Protein 6B1P (pdb70)

CATH classification: 3.40.50.620 (+2 more: 3.90.800.10, 1.10.1160.10)

B-factor: mean 63.2, std 22.13, range [24.68, 167.47]

Solvent-accessible surface area: 21689 Å² total; per-residue (Å²): 134,113,16,7,0,20,9,8,25,41,93,46,49,52,4,54,2,24,22,0,7,28,0,1,0,2,10,0,19,0,30,21,60,142,10,87,0,30,0,8,11,17,18,53,80,84,43,88,82,25,100,63,16,8,86,28,8,46,101,1,2,79,46,10,44,9,93,70,43,64,76,27,42,76,19,55,87,44,112,102,57,2,106,113,51,12,75,92,0,21,102,77,124,76,4,75,119,15,97,103,59,144,117,94,45,98,67,63,74,92,124,175,84,101,76,61,127,28,27,9,29,0,118,6,69,135,128,92,100,7,37,20,100,4,39,25,106,26,113,27,140,34,48,2,88,76,31,103,31,26,43,0,1,107,57,107,38,32,8,23,64,14,0,5,5,0,0,6,2,32,75,33,39,11,47,9,0,2,20,7,46,93,68,40,82,32,0,10,51,4,1,9,0,1,108,16,5,136,42,188,68,11,87,3,23,0,0,11,75,5,40,16,95,131,39,117,73,36,53,151,213,68,56,10,12,32,0,48,59,1,57,52,70,0,14,9,76,82,0,1,14,2,6,1,0,64,9,6,0,35,117,74,138,81,72,44,6,51,84,76,74,3,65,85,29,10,68,9,81,59,12,56,78,75,78,29,64,10,41,93,77,43,0,27,143,9,0,29,71,30,1,48,75,55,65,56,75,37,0,76,127,60,2,64,106,35,18,182,17,133,58,100,65,66,87,75,22,48,26,11,17,98,42,15,52,158,61,2,75,16,10,103,56,0,0,103,55,0,20,94,5,46,82,51,33,112,78,53,74,113,85,21,81,83,82,43,91,70,79,122,14,54,79,18,1,103,58,17,33,72,56,23,80,100,58,76,88,121,102,77,53,87,38,151,96,105,74,72,69,46,66,7,74,88,10,3,43,5,0,0,19,8,50,50,79,44,15,30,16,62,72,0,23,55,12,10,40,79,88,60,5,56,50,6,9,59,96,16,52,122

Secondary structure (DSSP, 8-state):
---EEEE-PPS-SS-BHHHHHHHHHHHHHHHHTT-EEEEEE--SS--HHHHHHHHHHHHHHHHHT---SS--EESGGGHHHHHHHHHHHHHTTSEEEE---HHHHHHHHT----SPPPEEEE---SS-EEEEEETTTEEEEEEGGGS---EEE-TTS-B-HHHHHHHHHHHTT--EEEEEGGGGTHHHHHHHHHHHTT----EEEEEPPPB-TTSPBP-TTTS--BHHHHHHHT--HHHHHHHHHTSSB-SSS-----HHHHHHH--GGGB-SS--B--HHHHHHHHHHHHHTS-SHHHHHHSTTT-SS-----S---HHHHHHHTT-SSHHHHHHHHHHHHSPPSS--HHHHTTS-HHHHHHHHHHHHHHHHH----------SS--HHHHHHHHHHHHT-SSS-S-HHHHHHHS-HHHHHHHHHHHH-

Radius of gyration: 30.95 Å; Cα contacts (8 Å, |Δi|>4): 606; chains: 1; bounding box: 95×47×71 Å

Nearest PDB structures (foldseek):
  6b1p-assembly1_A  TM=1.002E+00  e=1.322E-83  Helicobacter pylori G27
  8i9i-assembly1_A  TM=8.816E-01  e=2.829E-42  Escherichia coli
  8i9i-assembly1_B  TM=8.712E-01  e=4.927E-42  Escherichia coli
  7k86-assembly2_B  TM=8.421E-01  e=6.151E-42  Stenotrophomonas maltophilia K279a
  5h4v-assembly6_F  TM=8.557E-01  e=1.718E-40  Xanthomonas oryzae pv. oryzae KACC 10331

Foldseek 3Di:
DAAEFEQEDDDDQAQFLQSVLQLLLRLLVRLLVVYFYAYEYEDLDPDPSSVNSVVRHVVLCVQLPRDGPDDYHYNVVCQVVLLVVLVVCVVVVQKDWDQDDPVVVVVVLVVVDPDGQTFIWGDQDAPDKDWAQALAPGIDIDGSNVPDGDTQADSVGRGDPLSSVLSVCQVSVHAEHEEEPVCVVSLSVSVRVCVSSVGDDHHYHYAYAEAEPVRHGDDCVVPDTHSVVVLVVFFHSQLSNLQSNVFQADFDPDRHDDPVRSSNGPDSSRRHNDGYYDDPVSSLVSRLVVQLPDDDVVLLVSLVVQAPDHDPDDPLLVLLCVQQSNVDRGSNSSRVLVCLQAPADPDADCVVVVVADLVPQLVVLVVLLVVCLVDAPADHDDDDPPDDPCNHQQVLCCLRRRDGDGDDPRSSCNNDHNVVSSVSSVVSND

Structure (mmCIF, N/CA/C/O backbone):
data_6B1P
#
_entry.id   6B1P
#
_cell.length_a   203.050
_cell.length_b   44.600
_cell.length_c   54.120
_cell.angle_alpha   90.000
_cell.angle_beta   90.000
_cell.angle_gamma   90.000
#
_symmetry.space_group_name_H-M   'P 21 21 21'
#
loop_
_entity.id
_entity.type
_entity.pdbx_description
1 polymer 'Glutamate--tRNA ligase 1'
2 non-polymer 1,2-ETHANEDIOL
3 water water
#
loop_
_atom_site.group_PDB
_atom_site.id
_atom_site.type_symbol
_atom_site.label_atom_id
_atom_site.label_alt_id
_atom_site.label_comp_id
_atom_site.label_asym_id
_atom_site.label_entity_id
_atom_site.label_seq_id
_atom_site.pdbx_PDB_ins_code
_atom_site.Cartn_x
_atom_site.Cartn_y
_atom_site.Cartn_z
_atom_site.occupancy
_atom_site.B_iso_or_equiv
_atom_site.auth_seq_id
_atom_site.auth_comp_id
_atom_site.auth_asym_id
_atom_site.auth_atom_id
_atom_site.pdbx_PDB_model_num
ATOM 1 N N . SER A 1 10 ? 72.479 28.282 11.544 1.00 95.63 2 SER A N 1
ATOM 2 C CA . SER A 1 10 ? 71.205 28.919 11.860 1.00 93.00 2 SER A CA 1
ATOM 3 C C . SER A 1 10 ? 71.398 30.114 12.792 1.00 88.72 2 SER A C 1
ATOM 4 O O . SER A 1 10 ? 72.122 30.027 13.784 1.00 89.45 2 SER A O 1
ATOM 7 N N . LEU A 1 11 ? 70.745 31.228 12.468 1.00 84.96 3 LEU A N 1
ATOM 8 C CA . LEU A 1 11 ? 70.874 32.444 13.259 1.00 79.66 3 LEU A CA 1
ATOM 9 C C . LEU A 1 11 ? 69.989 32.369 14.498 1.00 75.01 3 LEU A C 1
ATOM 10 O O . LEU A 1 11 ? 68.793 32.076 14.403 1.00 77.88 3 LEU A O 1
ATOM 15 N N . ILE A 1 12 ? 70.581 32.647 15.656 1.00 67.52 4 ILE A N 1
ATOM 16 C CA . ILE A 1 12 ? 69.904 32.570 16.945 1.00 59.77 4 ILE A CA 1
ATOM 17 C C . ILE A 1 12 ? 69.996 33.938 17.605 1.00 55.55 4 ILE A C 1
ATOM 18 O O . ILE A 1 12 ? 71.097 34.474 17.782 1.00 54.18 4 ILE A O 1
ATOM 23 N N . VAL A 1 13 ? 68.848 34.503 17.969 1.00 53.85 5 VAL A N 1
ATOM 24 C CA . VAL A 1 13 ? 68.779 35.807 18.624 1.00 49.94 5 VAL A CA 1
ATOM 25 C C . VAL A 1 13 ? 68.056 35.623 19.950 1.00 53.27 5 VAL A C 1
ATOM 26 O O . VAL A 1 13 ? 66.832 35.430 19.980 1.00 56.39 5 VAL A O 1
ATOM 30 N N . THR A 1 14 ? 68.808 35.687 21.042 1.00 49.48 6 THR A N 1
ATOM 31 C CA . THR A 1 14 ? 68.282 35.556 22.389 1.00 45.01 6 THR A CA 1
ATOM 32 C C . THR A 1 14 ? 68.531 36.844 23.160 1.00 47.91 6 THR A C 1
ATOM 33 O O . THR A 1 14 ? 69.277 37.726 22.724 1.00 54.89 6 THR A O 1
ATOM 37 N N . ARG A 1 15 ? 67.899 36.942 24.327 1.00 41.18 7 ARG A N 1
ATOM 38 C CA . ARG A 1 15 ? 68.013 38.131 25.154 1.00 41.85 7 ARG A CA 1
ATOM 39 C C . ARG A 1 15 ? 67.978 37.723 26.617 1.00 41.69 7 ARG A C 1
ATOM 40 O O . ARG A 1 15 ? 67.789 36.552 26.955 1.00 43.43 7 ARG A O 1
ATOM 48 N N . PHE A 1 16 ? 68.161 38.713 27.488 1.00 44.26 8 PHE A N 1
ATOM 49 C CA . PHE A 1 16 ? 67.892 38.563 28.916 1.00 44.61 8 PHE A CA 1
ATOM 50 C C . PHE A 1 16 ? 67.088 39.789 29.334 1.00 46.48 8 PHE A C 1
ATOM 51 O O . PHE A 1 16 ? 67.643 40.882 29.484 1.00 52.73 8 PHE A O 1
ATOM 59 N N . ALA A 1 17 ? 65.776 39.610 29.490 1.00 47.37 9 ALA A N 1
ATOM 60 C CA . ALA A 1 17 ? 64.886 40.695 29.883 1.00 50.62 9 ALA A CA 1
ATOM 61 C C . ALA A 1 17 ? 64.195 40.342 31.195 1.00 53.18 9 ALA A C 1
ATOM 62 O O . ALA A 1 17 ? 63.043 39.889 31.194 1.00 53.48 9 ALA A O 1
ATOM 64 N N . PRO A 1 18 ? 64.854 40.543 32.331 1.00 54.72 10 PRO A N 1
ATOM 65 C CA . PRO A 1 18 ? 64.281 40.102 33.604 1.00 50.18 10 PRO A CA 1
ATOM 66 C C . PRO A 1 18 ? 63.143 40.995 34.067 1.00 53.74 10 PRO A C 1
ATOM 67 O O . PRO A 1 18 ? 63.069 42.185 33.746 1.00 51.74 10 PRO A O 1
ATOM 71 N N . SER A 1 19 ? 62.251 40.390 34.847 1.00 60.54 11 SER A N 1
ATOM 72 C CA . SER A 1 19 ? 61.209 41.135 35.520 1.00 61.80 11 SER A CA 1
ATOM 73 C C . SER A 1 19 ? 61.838 42.089 36.533 1.00 56.75 11 SER A C 1
ATOM 74 O O . SER A 1 19 ? 62.995 41.913 36.926 1.00 55.25 11 SER A O 1
ATOM 77 N N . PRO A 1 20 ? 61.103 43.125 36.950 1.00 49.75 12 PRO A N 1
ATOM 78 C CA . PRO A 1 20 ? 61.659 44.082 37.916 1.00 49.03 12 PRO A CA 1
ATOM 79 C C . PRO A 1 20 ? 62.204 43.412 39.167 1.00 49.72 12 PRO A C 1
ATOM 80 O O . PRO A 1 20 ? 61.486 42.698 39.873 1.00 56.87 12 PRO A O 1
ATOM 84 N N . THR A 1 21 ? 63.491 43.615 39.421 1.00 41.61 13 THR A N 1
ATOM 85 C CA . THR A 1 21 ? 64.147 43.144 40.627 1.00 41.40 13 THR A CA 1
ATOM 86 C C . THR A 1 21 ? 65.065 44.244 41.134 1.00 44.16 13 THR A C 1
ATOM 87 O O . THR A 1 21 ? 65.363 45.209 40.428 1.00 39.16 13 THR A O 1
ATOM 91 N N . GLY A 1 22 ? 65.501 44.098 42.387 1.00 48.01 14 GLY A N 1
ATOM 92 C CA . GLY A 1 22 ? 66.437 45.050 42.956 1.00 47.59 14 GLY A CA 1
ATOM 93 C C . GLY A 1 22 ? 67.887 44.749 42.654 1.00 48.88 14 GLY A C 1
ATOM 94 O O . GLY A 1 22 ? 68.740 45.625 42.827 1.00 53.44 14 GLY A O 1
ATOM 95 N N . TYR A 1 23 ? 68.184 43.532 42.205 1.00 46.59 15 TYR A N 1
ATOM 96 C CA . TYR A 1 23 ? 69.546 43.123 41.886 1.00 44.22 15 TYR A CA 1
ATOM 97 C C . TYR A 1 23 ? 69.472 41.922 40.954 1.00 47.43 15 TYR A C 1
ATOM 98 O O . TYR A 1 23 ? 68.389 41.503 40.530 1.00 49.12 15 TYR A O 1
ATOM 107 N N . LEU A 1 24 ? 70.638 41.364 40.638 1.00 44.43 16 LEU A N 1
ATOM 108 C CA . LEU A 1 24 ? 70.725 40.186 39.784 1.00 37.99 16 LEU A CA 1
ATOM 109 C C . LEU A 1 24 ? 70.692 38.938 40.658 1.00 37.90 16 LEU A C 1
ATOM 110 O O . LEU A 1 24 ? 71.628 38.682 41.422 1.00 42.23 16 LEU A O 1
ATOM 115 N N . HIS A 1 25 ? 69.616 38.165 40.544 1.00 33.50 17 HIS A N 1
ATOM 116 C CA . HIS A 1 25 ? 69.496 36.910 41.271 1.00 34.94 17 HIS A CA 1
ATOM 117 C C . HIS A 1 25 ? 70.292 35.816 40.574 1.00 36.67 17 HIS A C 1
ATOM 118 O O . HIS A 1 25 ? 70.449 35.824 39.349 1.00 37.90 17 HIS A O 1
ATOM 125 N N . ILE A 1 26 ? 70.780 34.855 41.363 1.00 36.85 18 ILE A N 1
ATOM 126 C CA . ILE A 1 26 ? 71.505 33.743 40.761 1.00 37.75 18 ILE A CA 1
ATOM 127 C C . ILE A 1 26 ? 70.611 32.992 39.788 1.00 34.01 18 ILE A C 1
ATOM 128 O O . ILE A 1 26 ? 71.056 32.605 38.703 1.00 37.80 18 ILE A O 1
ATOM 133 N N . GLY A 1 27 ? 69.338 32.801 40.137 1.00 33.36 19 GLY A N 1
ATOM 134 C CA . GLY A 1 27 ? 68.416 32.165 39.209 1.00 32.67 19 GLY A CA 1
ATOM 135 C C . GLY A 1 27 ? 68.315 32.902 37.888 1.00 33.97 19 GLY A C 1
ATOM 136 O O . GLY A 1 27 ? 68.292 32.283 36.823 1.00 44.85 19 GLY A O 1
ATOM 137 N N . GLY A 1 28 ? 68.277 34.234 37.937 1.00 32.27 20 GLY A N 1
ATOM 138 C CA . GLY A 1 28 ? 68.290 35.009 36.708 1.00 29.00 20 GLY A CA 1
ATOM 139 C C . GLY A 1 28 ? 69.626 34.974 35.998 1.00 32.53 20 GLY A C 1
ATOM 140 O O . GLY A 1 28 ? 69.680 35.034 34.765 1.00 37.00 20 GLY A O 1
ATOM 141 N N . LEU A 1 29 ? 70.719 34.875 36.755 1.00 30.89 21 LEU A N 1
ATOM 142 C CA . LEU A 1 29 ? 72.019 34.680 36.125 1.00 29.03 21 LEU A CA 1
ATOM 143 C C . LEU A 1 29 ? 72.068 33.356 35.375 1.00 32.22 21 LEU A C 1
ATOM 144 O O . LEU A 1 29 ? 72.593 33.293 34.258 1.00 37.42 21 LEU A O 1
ATOM 149 N N . ARG A 1 30 ? 71.513 32.291 35.962 1.00 30.14 22 ARG A N 1
ATOM 150 C CA . ARG A 1 30 ? 71.487 31.012 35.259 1.00 34.03 22 ARG A CA 1
ATOM 151 C C . ARG A 1 30 ? 70.722 31.128 33.949 1.00 36.98 22 ARG A C 1
ATOM 152 O O . ARG A 1 30 ? 71.183 30.654 32.907 1.00 38.90 22 ARG A O 1
ATOM 160 N N . THR A 1 31 ? 69.554 31.768 33.979 1.00 43.86 23 THR A N 1
ATOM 161 C CA . THR A 1 31 ? 68.775 31.936 32.757 1.00 43.01 23 THR A CA 1
ATOM 162 C C . THR A 1 31 ? 69.534 32.771 31.733 1.00 37.80 23 THR A C 1
ATOM 163 O O . THR A 1 31 ? 69.530 32.455 30.538 1.00 38.99 23 THR A O 1
ATOM 167 N N . ALA A 1 32 ? 70.207 33.831 32.184 1.00 37.69 24 ALA A N 1
ATOM 168 C CA . ALA A 1 32 ? 71.007 34.643 31.272 1.00 35.75 24 ALA A CA 1
ATOM 169 C C . ALA A 1 32 ? 72.161 33.849 30.671 1.00 38.40 24 ALA A C 1
ATOM 170 O O . ALA A 1 32 ? 72.533 34.088 29.519 1.00 42.40 24 ALA A O 1
ATOM 172 N N . ILE A 1 33 ? 72.737 32.907 31.425 1.00 38.85 25 ILE A N 1
ATOM 173 C CA . ILE A 1 33 ? 73.807 32.069 30.887 1.00 41.79 25 ILE A CA 1
ATOM 174 C C . ILE A 1 33 ? 73.278 31.173 29.780 1.00 44.95 25 ILE A C 1
ATOM 175 O O . ILE A 1 33 ? 73.884 31.061 28.706 1.00 50.42 25 ILE A O 1
ATOM 180 N N . PHE A 1 34 ? 72.160 30.492 30.038 1.00 43.17 26 PHE A N 1
ATOM 181 C CA . PHE A 1 34 ? 71.566 29.640 29.016 1.00 42.34 26 PHE A CA 1
ATOM 182 C C . PHE A 1 34 ? 71.306 30.430 27.741 1.00 39.30 26 PHE A C 1
ATOM 183 O O . PHE A 1 34 ? 71.782 30.060 26.662 1.00 38.91 26 PHE A O 1
ATOM 191 N N . ASN A 1 35 ? 70.598 31.556 27.861 1.00 31.46 27 ASN A N 1
ATOM 192 C CA . ASN A 1 35 ? 70.342 32.389 26.696 1.00 32.14 27 ASN A CA 1
ATOM 193 C C . ASN A 1 35 ? 71.637 32.888 26.062 1.00 36.00 27 ASN A C 1
ATOM 194 O O . ASN A 1 35 ? 71.759 32.892 24.830 1.00 41.38 27 ASN A O 1
ATOM 199 N N . TYR A 1 36 ? 72.622 33.273 26.879 1.00 35.85 28 TYR A N 1
ATOM 200 C CA . TYR A 1 36 ? 73.924 33.667 26.345 1.00 39.89 28 TYR A CA 1
ATOM 201 C C . TYR A 1 36 ? 74.571 32.522 25.570 1.00 40.50 28 TYR A C 1
ATOM 202 O O . TYR A 1 36 ? 74.946 32.689 24.404 1.00 43.10 28 TYR A O 1
ATOM 211 N N . LEU A 1 37 ? 74.667 31.335 26.185 1.00 42.76 29 LEU A N 1
ATOM 212 C CA . LEU A 1 37 ? 75.387 30.229 25.552 1.00 47.86 29 LEU A CA 1
ATOM 213 C C . LEU A 1 37 ? 74.722 29.789 24.252 1.00 51.25 29 LEU A C 1
ATOM 214 O O . LEU A 1 37 ? 75.412 29.404 23.300 1.00 56.23 29 LEU A O 1
ATOM 219 N N . PHE A 1 38 ? 73.389 29.835 24.189 1.00 48.53 30 PHE A N 1
ATOM 220 C CA . PHE A 1 38 ? 72.703 29.457 22.9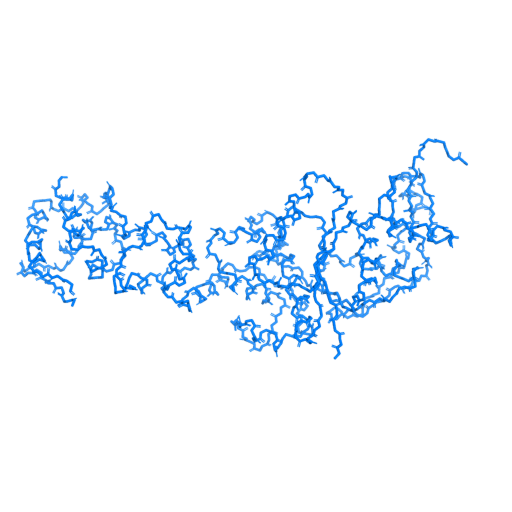56 1.00 51.93 30 PHE A CA 1
ATOM 221 C C . PHE A 1 38 ? 73.103 30.375 21.808 1.00 44.70 30 PHE A C 1
ATOM 222 O O . PHE A 1 38 ? 73.404 29.905 20.704 1.00 48.12 30 PHE A O 1
ATOM 230 N N . ALA A 1 39 ? 73.134 31.687 22.056 1.00 42.93 31 ALA A N 1
ATOM 231 C CA . ALA A 1 39 ? 73.536 32.624 21.011 1.00 50.57 31 ALA A CA 1
ATOM 232 C C . ALA A 1 39 ? 75.004 32.451 20.644 1.00 53.13 31 ALA A C 1
ATOM 233 O O . ALA A 1 39 ? 75.350 32.392 19.459 1.00 56.62 31 ALA A O 1
ATOM 235 N N . ARG A 1 40 ? 75.882 32.358 21.644 1.00 50.14 32 ARG A N 1
ATOM 236 C CA . ARG A 1 40 ? 77.307 32.297 21.352 1.00 55.72 32 ARG A CA 1
ATOM 237 C C . ARG A 1 40 ? 77.708 30.969 20.717 1.00 59.89 32 ARG A C 1
ATOM 238 O O . ARG A 1 40 ? 78.609 30.943 19.870 1.00 63.51 32 ARG A O 1
ATOM 246 N N . ALA A 1 41 ? 77.055 29.863 21.093 1.00 59.02 33 ALA A N 1
ATOM 247 C CA . ALA A 1 41 ? 77.437 28.570 20.527 1.00 64.58 33 ALA A CA 1
ATOM 248 C C . ALA A 1 41 ? 77.165 28.508 19.031 1.00 71.42 33 ALA A C 1
ATOM 249 O O . ALA A 1 41 ? 77.914 27.860 18.289 1.00 81.78 33 ALA A O 1
ATOM 251 N N . ASN A 1 42 ? 76.107 29.176 18.572 1.00 70.35 34 ASN A N 1
ATOM 252 C CA . ASN A 1 42 ? 75.746 29.240 17.165 1.00 70.10 34 ASN A CA 1
ATOM 253 C C . ASN A 1 42 ? 76.070 30.592 16.544 1.00 71.32 34 ASN A C 1
ATOM 254 O O . ASN A 1 42 ? 75.496 30.944 15.508 1.00 74.43 34 ASN A O 1
ATOM 259 N N . GLN A 1 43 ? 76.966 31.358 17.168 1.00 70.71 35 GLN A N 1
ATOM 260 C CA . GLN A 1 43 ? 77.463 32.613 16.607 1.00 71.52 35 GLN A CA 1
ATOM 261 C C . GLN A 1 43 ? 76.326 33.598 16.350 1.00 63.70 35 GLN A C 1
ATOM 262 O O . GLN A 1 43 ? 76.294 34.287 15.329 1.00 64.16 35 GLN A O 1
ATOM 268 N N . GLY A 1 44 ? 75.387 33.667 17.281 1.00 61.18 36 GLY A N 1
ATOM 269 C CA . GLY A 1 44 ? 74.232 34.534 17.179 1.00 60.54 36 GLY A CA 1
ATOM 270 C C . GLY A 1 44 ? 74.423 35.846 17.909 1.00 61.34 36 GLY A C 1
ATOM 271 O O . GLY A 1 44 ? 75.545 36.338 18.074 1.00 63.99 36 GLY A O 1
ATOM 272 N N . LYS A 1 45 ? 73.314 36.419 18.362 1.00 60.01 37 LYS A N 1
ATOM 273 C CA . LYS A 1 45 ? 73.336 37.689 19.069 1.00 57.91 37 LYS A CA 1
ATOM 274 C C . LYS A 1 45 ? 72.624 37.548 20.404 1.00 54.53 37 LYS A C 1
ATOM 275 O O . LYS A 1 45 ? 71.631 36.825 20.516 1.00 54.20 37 LYS A O 1
ATOM 281 N N . PHE A 1 46 ? 73.149 38.230 21.419 1.00 51.98 38 PHE A N 1
ATOM 282 C CA . PHE A 1 46 ? 72.608 38.179 22.769 1.00 46.88 38 PHE A CA 1
ATOM 283 C C . PHE A 1 46 ? 72.458 39.598 23.291 1.00 48.91 38 PHE A C 1
ATOM 284 O O . PHE A 1 46 ? 73.422 40.373 23.281 1.00 52.09 38 PHE A O 1
ATOM 292 N N . PHE A 1 47 ? 71.257 39.935 23.745 1.00 42.92 39 PHE A N 1
ATOM 293 C CA . PHE A 1 47 ? 70.967 41.281 24.205 1.00 42.80 39 PHE A CA 1
ATOM 294 C C . PHE A 1 47 ? 70.633 41.283 25.691 1.00 38.39 39 PHE A C 1
ATOM 295 O O . PHE A 1 47 ? 70.361 40.244 26.298 1.00 38.87 39 PHE A O 1
ATOM 303 N N . LEU A 1 48 ? 70.686 42.476 26.273 1.00 34.62 40 LEU A N 1
ATOM 304 C CA . LEU A 1 48 ? 70.282 42.709 27.652 1.00 34.21 40 LEU A CA 1
ATOM 305 C C . LEU A 1 48 ? 69.266 43.837 27.645 1.00 39.69 40 LEU A C 1
ATOM 306 O O . LEU A 1 48 ? 69.555 44.934 27.156 1.00 44.52 40 LEU A O 1
ATOM 311 N N . ARG A 1 49 ? 68.073 43.560 28.154 1.00 40.62 41 ARG A N 1
ATOM 312 C CA . ARG A 1 49 ? 67.011 44.550 28.237 1.00 42.26 41 ARG A CA 1
ATOM 313 C C . ARG A 1 49 ? 66.660 44.778 29.699 1.00 42.92 41 ARG A C 1
ATOM 314 O O . ARG A 1 49 ? 66.535 43.821 30.471 1.00 43.48 41 ARG A O 1
ATOM 322 N N . ILE A 1 50 ? 66.523 46.043 30.077 1.00 48.85 42 ILE A N 1
ATOM 323 C CA . ILE A 1 50 ? 66.152 46.437 31.430 1.00 57.45 42 ILE A CA 1
ATOM 324 C C . ILE A 1 50 ? 64.758 47.039 31.364 1.00 60.08 42 ILE A C 1
ATOM 325 O O . ILE A 1 50 ? 64.519 47.988 30.609 1.00 61.65 42 ILE A O 1
ATOM 330 N N . GLU A 1 51 ? 63.838 46.495 32.151 1.00 65.67 43 GLU A N 1
ATOM 331 C CA . GLU A 1 51 ? 62.441 46.924 32.116 1.00 76.25 43 GLU A CA 1
ATOM 332 C C . GLU A 1 51 ? 62.163 47.762 33.361 1.00 82.39 43 GLU A C 1
ATOM 333 O O . GLU A 1 51 ? 61.756 47.247 34.404 1.00 86.12 43 GLU A O 1
ATOM 335 N N . ASP A 1 52 ? 62.388 49.071 33.244 1.00 84.96 44 ASP A N 1
ATOM 336 C CA . ASP A 1 52 ? 62.063 50.021 34.305 1.00 87.10 44 ASP A CA 1
ATOM 337 C C . ASP A 1 52 ? 60.650 50.546 34.073 1.00 90.65 44 ASP A C 1
ATOM 338 O O . ASP A 1 52 ? 60.414 51.322 33.141 1.00 91.47 44 ASP A O 1
ATOM 343 N N . THR A 1 53 ? 59.709 50.122 34.919 1.00 92.68 45 THR A N 1
ATOM 344 C CA . THR A 1 53 ? 58.326 50.559 34.753 1.00 93.16 45 THR A CA 1
ATOM 345 C C . THR A 1 53 ? 58.173 52.052 35.011 1.00 98.49 45 THR A C 1
ATOM 346 O O . THR A 1 53 ? 57.246 52.680 34.487 1.00 102.33 45 THR A O 1
ATOM 348 N N . ASP A 1 54 ? 59.068 52.633 35.806 1.00 99.15 46 ASP A N 1
ATOM 349 C CA . ASP A 1 54 ? 59.045 54.056 36.098 1.00 107.26 46 ASP A CA 1
ATOM 350 C C . ASP A 1 54 ? 60.474 54.560 36.224 1.00 112.86 46 ASP A C 1
ATOM 351 O O . ASP A 1 54 ? 61.389 53.802 36.554 1.00 110.99 46 ASP A O 1
ATOM 356 N N . LEU A 1 55 ? 60.658 55.849 35.955 1.00 122.64 47 LEU A N 1
ATOM 357 C CA . LEU A 1 55 ? 61.975 56.481 36.037 1.00 121.82 47 LEU A CA 1
ATOM 358 C C . LEU A 1 55 ? 62.232 57.063 37.425 1.00 124.23 47 LEU A C 1
ATOM 359 O O . LEU A 1 55 ? 62.576 58.234 37.577 1.00 127.13 47 LEU A O 1
ATOM 361 N N . SER A 1 56 ? 62.062 56.240 38.455 1.00 124.05 48 SER A N 1
ATOM 362 C CA . SER A 1 56 ? 62.293 56.665 39.826 1.00 122.49 48 SER A CA 1
ATOM 363 C C . SER A 1 56 ? 63.724 56.346 40.250 1.00 118.70 48 SER A C 1
ATOM 364 O O . SER A 1 56 ? 64.448 55.601 39.586 1.00 113.22 48 SER A O 1
ATOM 367 N N . ARG A 1 57 ? 64.131 56.923 41.384 1.00 99.94 49 ARG A N 1
ATOM 368 C CA . ARG A 1 57 ? 65.483 56.687 41.881 1.00 96.30 49 ARG A CA 1
ATOM 369 C C . ARG A 1 57 ? 65.682 55.241 42.317 1.00 92.91 49 ARG A C 1
ATOM 370 O O . ARG A 1 57 ? 66.808 54.732 42.272 1.00 93.97 49 ARG A O 1
ATOM 372 N N . ASN A 1 58 ? 64.611 54.561 42.735 1.00 87.97 50 ASN A N 1
ATOM 373 C CA . ASN A 1 58 ? 64.752 53.172 43.160 1.00 82.84 50 ASN A CA 1
ATOM 374 C C . ASN A 1 58 ? 65.053 52.259 41.977 1.00 79.83 50 ASN A C 1
ATOM 375 O O . ASN A 1 58 ? 65.872 51.340 42.090 1.00 81.34 50 ASN A O 1
ATOM 377 N N . SER A 1 59 ? 64.409 52.499 40.832 1.00 74.40 51 SER A N 1
ATOM 378 C CA . SER A 1 59 ? 64.614 51.634 39.675 1.00 64.85 51 SER A CA 1
ATOM 379 C C . SER A 1 59 ? 65.919 51.937 38.950 1.00 58.89 51 SER A C 1
ATOM 380 O O . SER A 1 59 ? 66.465 51.053 38.281 1.00 57.65 51 SER A O 1
ATOM 383 N N . ILE A 1 60 ? 66.433 53.163 39.065 1.00 53.81 52 ILE A N 1
ATOM 384 C CA . ILE A 1 60 ? 67.703 53.484 38.422 1.00 52.60 52 ILE A CA 1
ATOM 385 C C . ILE A 1 60 ? 68.847 52.754 39.112 1.00 57.15 52 ILE A C 1
ATOM 386 O O . ILE A 1 60 ? 69.744 52.214 38.453 1.00 58.77 52 ILE A O 1
ATOM 391 N N . GLU A 1 61 ? 68.827 52.706 40.446 1.00 60.42 53 GLU A N 1
ATOM 392 C CA . GLU A 1 61 ? 69.872 51.985 41.166 1.00 60.25 53 GLU A CA 1
ATOM 393 C C . GLU A 1 61 ? 69.765 50.481 40.951 1.00 60.81 53 GLU A C 1
ATOM 394 O O . GLU A 1 61 ? 70.788 49.788 40.938 1.00 63.47 53 GLU A O 1
ATOM 396 N N . ALA A 1 62 ? 68.547 49.960 40.771 1.00 57.29 54 ALA A N 1
ATOM 397 C CA . ALA A 1 62 ? 68.383 48.532 40.508 1.00 51.63 54 ALA A CA 1
ATOM 398 C C . ALA A 1 62 ? 68.959 48.154 39.150 1.00 51.27 54 ALA A C 1
ATOM 399 O O . ALA A 1 62 ? 69.607 47.111 39.014 1.00 50.99 54 ALA A O 1
ATOM 401 N N . ALA A 1 63 ? 68.724 48.989 38.135 1.00 48.91 55 ALA A N 1
ATOM 402 C CA . ALA A 1 63 ? 69.303 48.750 36.818 1.00 45.90 55 ALA A CA 1
ATOM 403 C C . ALA A 1 63 ? 70.823 48.766 36.875 1.00 42.75 55 ALA A C 1
ATOM 404 O O . ALA A 1 63 ? 71.482 47.901 36.291 1.00 42.48 55 ALA A O 1
ATOM 406 N N . ASN A 1 64 ? 71.400 49.746 37.570 1.00 45.73 56 ASN A N 1
ATOM 407 C CA . ASN A 1 64 ? 72.852 49.786 37.698 1.00 49.79 56 ASN A CA 1
ATOM 408 C C . ASN A 1 64 ? 73.381 48.539 38.391 1.00 46.55 56 ASN A C 1
ATOM 409 O O . ASN A 1 64 ? 74.455 48.041 38.036 1.00 46.04 56 ASN A O 1
ATOM 414 N N . ALA A 1 65 ? 72.638 48.013 39.369 1.00 46.64 57 ALA A N 1
ATOM 415 C CA . ALA A 1 65 ? 73.087 46.825 40.086 1.00 45.84 57 ALA A CA 1
ATOM 416 C C . ALA A 1 65 ? 73.094 45.602 39.179 1.00 49.11 57 ALA A C 1
ATOM 417 O O . ALA A 1 65 ? 74.021 44.785 39.232 1.00 55.07 57 ALA A O 1
ATOM 419 N N . ILE A 1 66 ? 72.065 45.455 38.344 1.00 46.01 58 ILE A N 1
ATOM 420 C CA . ILE A 1 66 ? 72.038 44.359 37.381 1.00 42.64 58 ILE A CA 1
ATOM 421 C C . ILE A 1 66 ? 73.183 44.493 36.386 1.00 45.29 58 ILE A C 1
ATOM 422 O O . ILE A 1 66 ? 73.834 43.503 36.034 1.00 47.92 58 ILE A O 1
ATOM 427 N N . ILE A 1 67 ? 73.446 45.715 35.916 1.00 48.45 59 ILE A N 1
ATOM 428 C CA . ILE A 1 67 ? 74.542 45.936 34.975 1.00 48.24 59 ILE A CA 1
ATOM 429 C C . ILE A 1 67 ? 75.884 45.675 35.645 1.00 48.06 59 ILE A C 1
ATOM 430 O O . ILE A 1 67 ? 76.807 45.132 35.026 1.00 48.44 59 ILE A O 1
ATOM 435 N N . GLU A 1 68 ? 76.007 46.053 36.921 1.00 50.02 60 GLU A N 1
ATOM 436 C CA . GLU A 1 68 ? 77.244 45.831 37.665 1.00 53.21 60 GLU A CA 1
ATOM 437 C C . GLU A 1 68 ? 77.572 44.346 37.758 1.00 50.88 60 GLU A C 1
ATOM 438 O O . GLU A 1 68 ? 78.680 43.919 37.414 1.00 50.63 60 GLU A O 1
ATOM 444 N N . ALA A 1 69 ? 76.609 43.538 38.212 1.00 50.98 61 ALA A N 1
ATOM 445 C CA . ALA A 1 69 ? 76.827 42.099 38.305 1.00 49.70 61 ALA A CA 1
ATOM 446 C C . ALA A 1 69 ? 77.086 41.480 36.938 1.00 51.17 61 ALA A C 1
ATOM 447 O O . ALA A 1 69 ? 77.880 40.538 36.825 1.00 53.24 61 ALA A O 1
ATOM 449 N N . PHE A 1 70 ? 76.435 41.993 35.893 1.00 48.88 62 PHE A N 1
ATOM 450 C CA . PHE A 1 70 ? 76.673 41.479 34.550 1.00 50.21 62 PHE A CA 1
ATOM 451 C C . PHE A 1 70 ? 78.106 41.735 34.105 1.00 52.25 62 PHE A C 1
ATOM 452 O O . PHE A 1 70 ? 78.731 40.869 33.481 1.00 55.12 62 PHE A O 1
ATOM 460 N N . LYS A 1 71 ? 78.644 42.920 34.406 1.00 51.61 63 LYS A N 1
ATOM 461 C CA . LYS A 1 71 ? 80.020 43.207 34.023 1.00 54.30 63 LYS A CA 1
ATOM 462 C C . LYS A 1 71 ? 80.997 42.317 34.779 1.00 56.53 63 LYS A C 1
ATOM 463 O O . LYS A 1 71 ? 81.971 41.826 34.197 1.00 60.82 63 LYS A O 1
ATOM 465 N N . TRP A 1 72 ? 80.744 42.079 36.072 1.00 53.88 64 TRP A N 1
ATOM 466 C CA . TRP A 1 72 ? 81.672 41.274 36.859 1.00 53.05 64 TRP A CA 1
ATOM 467 C C . TRP A 1 72 ? 81.703 39.829 36.381 1.00 51.30 64 TRP A C 1
ATOM 468 O O . TRP A 1 72 ? 82.778 39.226 36.289 1.00 55.45 64 TRP A O 1
ATOM 479 N N . VAL A 1 73 ? 80.538 39.256 36.072 1.00 47.60 65 VAL A N 1
ATOM 480 C CA . VAL A 1 73 ? 80.497 37.876 35.591 1.00 46.71 65 VAL A CA 1
ATOM 481 C C . VAL A 1 73 ? 81.197 37.761 34.242 1.00 52.89 65 VAL A C 1
ATOM 482 O O . VAL A 1 73 ? 81.901 36.781 33.973 1.00 57.97 65 VAL A O 1
ATOM 486 N N . GLY A 1 74 ? 81.029 38.758 33.381 1.00 50.09 66 GLY A N 1
ATOM 487 C CA . GLY A 1 74 ? 81.708 38.787 32.104 1.00 52.86 66 GLY A CA 1
ATOM 488 C C . GLY A 1 74 ? 80.871 38.412 30.904 1.00 60.55 66 GLY A C 1
ATOM 489 O O . GLY A 1 74 ? 81.432 38.219 29.820 1.00 65.34 66 GLY A O 1
ATOM 490 N N . LEU A 1 75 ? 79.556 38.298 31.059 1.00 56.49 67 LEU A N 1
ATOM 491 C CA . LEU A 1 75 ? 78.654 37.993 29.952 1.00 53.25 67 LEU A CA 1
ATOM 492 C C . LEU A 1 75 ? 78.460 39.249 29.117 1.00 54.14 67 LEU A C 1
ATOM 493 O O . LEU A 1 75 ? 77.655 40.118 29.459 1.00 54.54 67 LEU A O 1
ATOM 498 N N . GLU A 1 76 ? 79.190 39.347 28.012 1.00 54.70 68 GLU A N 1
ATOM 499 C CA . GLU A 1 76 ? 79.042 40.480 27.112 1.00 56.01 68 GLU A CA 1
ATOM 500 C C . GLU A 1 76 ? 77.793 40.323 26.249 1.00 55.38 68 GLU A C 1
ATOM 501 O O . GLU A 1 76 ? 77.377 39.211 25.909 1.00 54.96 68 GLU A O 1
ATOM 507 N N . TYR A 1 77 ? 77.192 41.459 25.902 1.00 54.98 69 TYR A N 1
ATOM 508 C CA . TYR A 1 77 ? 76.000 41.505 25.075 1.00 54.30 69 TYR A CA 1
ATOM 509 C C . TYR A 1 77 ? 76.271 42.329 23.824 1.00 61.39 69 TYR A C 1
ATOM 510 O O . TYR A 1 77 ? 77.178 43.163 23.785 1.00 65.02 69 TYR A O 1
ATOM 519 N N . ASP A 1 78 ? 75.471 42.082 22.795 1.00 58.34 70 ASP A N 1
ATOM 520 C CA . ASP A 1 78 ? 75.596 42.799 21.538 1.00 61.85 70 ASP A CA 1
ATOM 521 C C . ASP A 1 78 ? 74.800 44.095 21.575 1.00 67.27 70 ASP A C 1
ATOM 522 O O . ASP A 1 78 ? 73.787 44.209 22.272 1.00 68.44 70 ASP A O 1
ATOM 527 N N . GLY A 1 79 ? 75.273 45.078 20.817 1.00 69.49 71 GLY A N 1
ATOM 528 C CA . GLY A 1 79 ? 74.565 46.330 20.807 1.00 68.92 71 GLY A CA 1
ATOM 529 C C . GLY A 1 79 ? 74.585 46.997 22.173 1.00 68.02 71 GLY A C 1
ATOM 530 O O . GLY A 1 79 ? 75.404 46.702 23.046 1.00 69.77 71 GLY A O 1
ATOM 531 N N . GLU A 1 80 ? 73.649 47.921 22.341 1.00 66.56 72 GLU A N 1
ATOM 532 C CA . GLU A 1 80 ? 73.487 48.674 23.573 1.00 65.36 72 GLU A CA 1
ATOM 533 C C . GLU A 1 80 ? 72.287 48.144 24.349 1.00 59.77 72 GLU A C 1
ATOM 534 O O . GLU A 1 80 ? 71.441 47.419 23.819 1.00 55.99 72 GLU A O 1
ATOM 536 N N . ILE A 1 81 ? 72.228 48.516 25.623 1.00 58.45 73 ILE A N 1
ATOM 537 C CA . ILE A 1 81 ? 71.164 48.065 26.514 1.00 56.81 73 ILE A CA 1
ATOM 538 C C . ILE A 1 81 ? 69.880 48.813 26.181 1.00 58.90 73 ILE A C 1
ATOM 539 O O . ILE A 1 81 ? 69.879 50.044 26.058 1.00 60.97 73 ILE A O 1
ATOM 544 N N . LEU A 1 82 ? 68.781 48.078 26.040 1.00 57.23 74 LEU A N 1
ATOM 545 C CA . LEU A 1 82 ? 67.479 48.691 25.811 1.00 62.89 74 LEU A CA 1
ATOM 546 C C . LEU A 1 82 ? 66.758 48.893 27.139 1.00 62.43 74 LEU A C 1
ATOM 547 O O . LEU A 1 82 ? 66.741 47.993 27.989 1.00 54.64 74 LEU A O 1
ATOM 552 N N . TYR A 1 83 ? 66.167 50.075 27.310 1.00 66.24 75 TYR A N 1
ATOM 553 C CA . TYR A 1 83 ? 65.415 50.427 28.504 1.00 63.32 75 TYR A CA 1
ATOM 554 C C . TYR A 1 83 ? 63.944 50.639 28.162 1.00 65.40 75 TYR A C 1
ATOM 555 O O . TYR A 1 83 ? 63.603 51.095 27.067 1.00 65.40 75 TYR A O 1
ATOM 564 N N . GLN A 1 84 ? 63.074 50.300 29.119 1.00 72.08 76 GLN A N 1
ATOM 565 C CA . GLN A 1 84 ? 61.637 50.474 28.927 1.00 75.44 76 GLN A CA 1
ATOM 566 C C . GLN A 1 84 ? 61.238 51.944 28.943 1.00 78.79 76 GLN A C 1
ATOM 567 O O . GLN A 1 84 ? 60.285 52.334 28.256 1.00 82.35 76 GLN A O 1
ATOM 573 N N . SER A 1 85 ? 61.947 52.773 29.716 1.00 76.90 77 SER A N 1
ATOM 574 C CA . SER A 1 85 ? 61.591 54.185 29.795 1.00 74.24 77 SER A CA 1
ATOM 575 C C . SER A 1 85 ? 61.918 54.923 28.503 1.00 76.99 77 SER A C 1
ATOM 576 O O . SER A 1 85 ? 61.314 55.963 28.216 1.00 80.81 77 SER A O 1
ATOM 578 N N . LYS A 1 86 ? 62.859 54.407 27.715 1.00 74.90 78 LYS A N 1
ATOM 579 C CA . LYS A 1 86 ? 63.245 55.037 26.459 1.00 72.91 78 LYS A CA 1
ATOM 580 C C . LYS A 1 86 ? 62.351 54.641 25.292 1.00 73.16 78 LYS A C 1
ATOM 581 O O . LYS A 1 86 ? 62.526 55.174 24.191 1.00 77.28 78 LYS A O 1
ATOM 583 N N . ARG A 1 87 ? 61.405 53.729 25.498 1.00 69.75 79 ARG A N 1
ATOM 584 C CA . ARG A 1 87 ? 60.541 53.220 24.440 1.00 70.43 79 ARG A CA 1
ATOM 585 C C . ARG A 1 87 ? 59.073 53.441 24.786 1.00 69.58 79 ARG A C 1
ATOM 586 O O . ARG A 1 87 ? 58.204 52.647 24.426 1.00 66.48 79 ARG A O 1
ATOM 594 N N . PHE A 1 88 ? 58.783 54.533 25.495 1.00 71.58 80 PHE A N 1
ATOM 595 C CA . PHE A 1 88 ? 57.430 54.751 25.999 1.00 68.89 80 PHE A CA 1
ATOM 596 C C . PHE A 1 88 ? 56.421 54.882 24.862 1.00 63.63 80 PHE A C 1
ATOM 597 O O . PHE A 1 88 ? 55.333 54.296 24.919 1.00 61.06 80 PHE A O 1
ATOM 605 N N . GLU A 1 89 ? 56.768 55.636 23.818 1.00 61.08 81 GLU A N 1
ATOM 606 C CA . GLU A 1 89 ? 55.823 55.898 22.737 1.00 56.03 81 GLU A CA 1
ATOM 607 C C . GLU A 1 89 ? 55.572 54.658 21.885 1.00 52.02 81 GLU A C 1
ATOM 608 O O . GLU A 1 89 ? 54.497 54.528 21.288 1.00 52.05 81 GLU A O 1
ATOM 614 N N . ILE A 1 90 ? 56.540 53.742 21.818 1.00 51.10 82 ILE A N 1
ATOM 615 C CA . ILE A 1 90 ? 56.373 52.528 21.024 1.00 48.58 82 ILE A CA 1
ATOM 616 C C . ILE A 1 90 ? 55.272 51.650 21.609 1.00 47.87 82 ILE A C 1
ATOM 617 O O . ILE A 1 90 ? 54.395 51.165 20.886 1.00 49.43 82 ILE A O 1
ATOM 622 N N . TYR A 1 91 ? 55.311 51.417 22.925 1.00 45.48 83 TYR A N 1
ATOM 623 C CA . TYR A 1 91 ? 54.301 50.573 23.554 1.00 44.64 83 TYR A CA 1
ATOM 624 C C . TYR A 1 91 ? 52.913 51.192 23.463 1.00 41.98 83 TYR A C 1
ATOM 625 O O . TYR A 1 91 ? 51.920 50.464 23.363 1.00 42.06 83 TYR A O 1
ATOM 634 N N . LYS A 1 92 ? 52.826 52.526 23.501 1.00 43.43 84 LYS A N 1
ATOM 635 C CA . LYS A 1 92 ? 51.529 53.194 23.442 1.00 43.04 84 LYS A CA 1
ATOM 636 C C . LYS A 1 92 ? 50.843 52.953 22.104 1.00 41.54 84 LYS A C 1
ATOM 637 O O . LYS A 1 92 ? 49.624 52.755 22.052 1.00 44.88 84 LYS A O 1
ATOM 643 N N . GLU A 1 93 ? 51.611 52.948 21.014 1.00 42.76 85 GLU A N 1
ATOM 644 C CA . GLU A 1 93 ? 51.017 52.825 19.688 1.00 45.26 85 GLU A CA 1
ATOM 645 C C . GLU A 1 93 ? 50.446 51.430 19.452 1.00 40.85 85 GLU A C 1
ATOM 646 O O . GLU A 1 93 ? 49.368 51.289 18.863 1.00 41.29 85 GLU A O 1
ATOM 652 N N . TYR A 1 94 ? 51.145 50.385 19.897 1.00 38.23 86 TYR A N 1
ATOM 653 C CA . TYR A 1 94 ? 50.581 49.048 19.755 1.00 38.90 86 TYR A CA 1
ATOM 654 C C . TYR A 1 94 ? 49.337 48.874 20.619 1.00 40.96 86 TYR A C 1
ATOM 655 O O . TYR A 1 94 ? 48.374 48.236 20.179 1.00 40.39 86 TYR A O 1
ATOM 664 N N . ILE A 1 95 ? 49.330 49.448 21.829 1.00 41.04 87 ILE A N 1
ATOM 665 C CA . ILE A 1 95 ? 48.133 49.414 22.669 1.00 41.06 87 ILE A CA 1
ATOM 666 C C . ILE A 1 95 ? 46.977 50.127 21.981 1.00 44.47 87 ILE A C 1
ATOM 667 O O . ILE A 1 95 ? 45.832 49.661 22.016 1.00 44.03 87 ILE A O 1
ATOM 672 N N . GLN A 1 96 ? 47.253 51.274 21.353 1.00 45.57 88 GLN A N 1
ATOM 673 C CA . GLN A 1 96 ? 46.207 51.968 20.609 1.00 42.45 88 GLN A CA 1
ATOM 674 C C . GLN A 1 96 ? 45.767 51.163 19.399 1.00 41.37 88 GLN A C 1
ATOM 675 O O . GLN A 1 96 ? 44.581 51.162 19.054 1.00 41.18 88 GLN A O 1
ATOM 681 N N . LYS A 1 97 ? 46.702 50.471 18.748 1.00 39.49 89 LYS A N 1
ATOM 682 C CA . LYS A 1 97 ? 46.344 49.678 17.580 1.00 39.37 89 LYS A CA 1
ATOM 683 C C . LYS A 1 97 ? 45.345 48.586 17.944 1.00 40.84 89 LYS A C 1
ATOM 684 O O . LYS A 1 97 ? 44.332 48.411 17.257 1.00 43.40 89 LYS A O 1
ATOM 690 N N . LEU A 1 98 ? 45.602 47.860 19.037 1.00 32.34 90 LEU A N 1
ATOM 691 C CA . LEU A 1 98 ? 44.686 46.817 19.485 1.00 32.85 90 LEU A CA 1
ATOM 692 C C . LEU A 1 98 ? 43.321 47.380 19.855 1.00 38.26 90 LEU A C 1
ATOM 693 O O . LEU A 1 98 ? 42.298 46.714 19.649 1.00 36.63 90 LEU A O 1
ATOM 698 N N . LEU A 1 99 ? 43.287 48.590 20.414 1.00 39.09 91 LEU A N 1
ATOM 699 C CA . LEU A 1 99 ? 42.012 49.242 20.686 1.00 38.42 91 LEU A CA 1
ATOM 700 C C . LEU A 1 99 ? 41.263 49.543 19.395 1.00 38.10 91 LEU A C 1
ATOM 701 O O . LEU A 1 99 ? 40.080 49.203 19.266 1.00 38.89 91 LEU A O 1
ATOM 706 N N . ASP A 1 100 ? 41.942 50.163 18.422 1.00 37.31 92 ASP A N 1
ATOM 707 C CA . ASP A 1 100 ? 41.289 50.537 17.170 1.00 39.71 92 ASP A CA 1
ATOM 708 C C . ASP A 1 100 ? 40.811 49.321 16.387 1.00 40.11 92 ASP A C 1
ATOM 709 O O . ASP A 1 100 ? 39.888 49.436 15.573 1.00 43.94 92 ASP A O 1
ATOM 714 N N . GLU A 1 101 ? 41.430 48.163 16.597 1.00 52.98 93 GLU A N 1
ATOM 715 C CA . GLU A 1 101 ? 40.978 46.926 15.975 1.00 50.62 93 GLU A CA 1
ATOM 716 C C . GLU A 1 101 ? 39.974 46.177 16.839 1.00 48.46 93 GLU A C 1
ATOM 717 O O . GLU A 1 101 ? 39.539 45.087 16.456 1.00 44.29 93 GLU A O 1
ATOM 723 N N . ASP A 1 102 ? 39.592 46.740 17.984 1.00 47.49 94 ASP A N 1
ATOM 724 C CA . ASP A 1 102 ? 38.700 46.096 18.943 1.00 45.08 94 ASP A CA 1
ATOM 725 C C . ASP A 1 102 ? 39.227 44.739 19.393 1.00 44.49 94 ASP A C 1
ATOM 726 O O . ASP A 1 102 ? 38.442 43.836 19.692 1.00 45.79 94 ASP A O 1
ATOM 731 N N . LYS A 1 103 ? 40.550 44.575 19.423 1.00 42.39 95 LYS A N 1
ATOM 732 C CA . LYS A 1 103 ? 41.148 43.430 20.093 1.00 33.92 95 LYS A CA 1
ATOM 733 C C . LYS A 1 103 ? 41.440 43.724 21.557 1.00 35.84 95 LYS A C 1
ATOM 734 O O . LYS A 1 103 ? 41.684 42.793 22.330 1.00 35.63 95 LYS A O 1
ATOM 740 N N . ALA A 1 104 ? 41.436 44.998 21.944 1.00 32.94 96 ALA A N 1
ATOM 741 C CA . ALA A 1 104 ? 41.543 45.402 23.334 1.00 28.78 96 ALA A CA 1
ATOM 742 C C . ALA A 1 104 ? 40.394 46.345 23.647 1.00 31.77 96 ALA A C 1
ATOM 743 O O . ALA A 1 104 ? 39.808 46.955 22.752 1.00 33.67 96 ALA A O 1
ATOM 745 N N . TYR A 1 105 ? 40.059 46.458 24.926 1.00 28.69 97 TYR A N 1
ATOM 746 C CA . TYR A 1 105 ? 38.951 47.327 25.283 1.00 31.01 97 TYR A CA 1
ATOM 747 C C . TYR A 1 105 ? 39.205 47.947 26.647 1.00 34.07 97 TYR A C 1
ATOM 748 O O . TYR A 1 105 ? 40.070 47.508 27.410 1.00 34.52 97 TYR A O 1
ATOM 757 N N . TYR A 1 106 ? 38.447 48.997 26.927 1.00 36.96 98 TYR A N 1
ATOM 758 C CA . TYR A 1 106 ? 38.538 49.689 28.198 1.00 35.94 98 TYR A CA 1
ATOM 759 C C . TYR A 1 106 ? 37.639 49.016 29.222 1.00 36.81 98 TYR A C 1
ATOM 760 O O . TYR A 1 106 ? 36.500 48.646 28.921 1.00 42.33 98 TYR A O 1
ATOM 769 N N . CYS A 1 107 ? 38.150 48.867 30.441 1.00 32.80 99 CYS A N 1
ATOM 770 C CA . CYS A 1 107 ? 37.392 48.247 31.515 1.00 34.91 99 CYS A CA 1
ATOM 771 C C . CYS A 1 107 ? 37.403 49.156 32.733 1.00 36.14 99 CYS A C 1
ATOM 772 O O . CYS A 1 107 ? 38.461 49.648 33.139 1.00 32.18 99 CYS A O 1
ATOM 775 N N . TYR A 1 108 ? 36.216 49.375 33.302 1.00 40.98 100 TYR A N 1
ATOM 776 C CA . TYR A 1 108 ? 36.039 50.179 34.501 1.00 44.14 100 TYR A CA 1
ATOM 777 C C . TYR A 1 108 ? 35.648 49.363 35.726 1.00 46.33 100 TYR A C 1
ATOM 778 O O . TYR A 1 108 ? 35.494 49.939 36.806 1.00 50.08 100 TYR A O 1
ATOM 787 N N . MET A 1 109 ? 35.468 48.053 35.591 1.00 46.62 101 MET A N 1
ATOM 788 C CA . MET A 1 109 ? 35.094 47.222 36.722 1.00 52.40 101 MET A CA 1
ATOM 789 C C . MET A 1 109 ? 36.307 46.913 37.589 1.00 52.64 101 MET A C 1
ATOM 790 O O . MET A 1 109 ? 37.447 46.893 37.119 1.00 51.98 101 MET A O 1
ATOM 795 N N . SER A 1 110 ? 36.049 46.668 38.867 1.00 51.29 102 SER A N 1
ATOM 796 C CA . SER A 1 110 ? 37.091 46.219 39.768 1.00 46.62 102 SER A CA 1
ATOM 797 C C . SER A 1 110 ? 37.304 44.716 39.615 1.00 50.75 102 SER A C 1
ATOM 798 O O . SER A 1 110 ? 36.472 43.996 39.058 1.00 53.75 102 SER A O 1
ATOM 801 N N . LYS A 1 111 ? 38.438 44.239 40.132 1.00 50.62 103 LYS A N 1
ATOM 802 C CA . LYS A 1 111 ? 38.729 42.812 40.050 1.00 53.70 103 LYS A CA 1
ATOM 803 C C . LYS A 1 111 ? 37.673 41.984 40.776 1.00 59.59 103 LYS A C 1
ATOM 804 O O . LYS A 1 111 ? 37.298 40.909 40.299 1.00 63.46 103 LYS A O 1
ATOM 810 N N . ASP A 1 112 ? 37.152 42.480 41.903 1.00 62.02 104 ASP A N 1
ATOM 811 C CA . ASP A 1 112 ? 36.120 41.744 42.631 1.00 65.08 104 ASP A CA 1
ATOM 812 C C . ASP A 1 112 ? 34.816 41.658 41.848 1.00 66.93 104 ASP A C 1
ATOM 813 O O . ASP A 1 112 ? 34.103 40.655 41.950 1.00 71.28 104 ASP A O 1
ATOM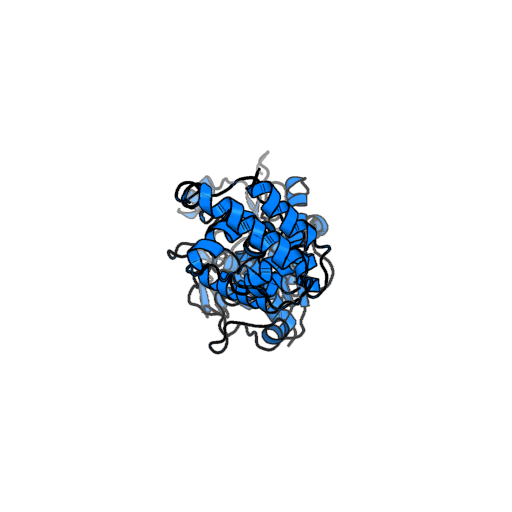 818 N N . GLU A 1 113 ? 34.479 42.690 41.074 1.00 69.50 105 GLU A N 1
ATOM 819 C CA . GLU A 1 113 ? 33.299 42.598 40.221 1.00 73.19 105 GLU A CA 1
ATOM 820 C C . GLU A 1 113 ? 33.502 41.572 39.119 1.00 71.74 105 GLU A C 1
ATOM 821 O O . GLU A 1 113 ? 32.600 40.774 38.833 1.00 75.60 105 GLU A O 1
ATOM 827 N N . LEU A 1 114 ? 34.682 41.577 38.493 1.00 66.73 106 LEU A N 1
ATOM 828 C CA . LEU A 1 114 ? 34.954 40.636 37.414 1.00 66.30 106 LEU A CA 1
ATOM 829 C C . LEU A 1 114 ? 35.034 39.201 37.919 1.00 69.15 106 LEU A C 1
ATOM 830 O O . LEU A 1 114 ? 34.616 38.278 37.212 1.00 71.25 106 LEU A O 1
ATOM 835 N N . ASP A 1 115 ? 35.571 38.988 39.122 1.00 71.37 107 ASP A N 1
ATOM 836 C CA . ASP A 1 115 ? 35.669 37.629 39.644 1.00 79.05 107 ASP A CA 1
ATOM 837 C C . ASP A 1 115 ? 34.295 37.008 39.837 1.00 90.10 107 ASP A C 1
ATOM 838 O O . ASP A 1 115 ? 34.123 35.802 39.623 1.00 97.34 107 ASP A O 1
ATOM 843 N N . ALA A 1 116 ? 33.308 37.812 40.234 1.00 92.43 108 ALA A N 1
ATOM 844 C CA . ALA A 1 116 ? 31.947 37.310 40.382 1.00 96.38 108 ALA A CA 1
ATOM 845 C C . ALA A 1 116 ? 31.264 37.128 39.033 1.00 97.35 108 ALA A C 1
ATOM 846 O O . ALA A 1 116 ? 30.482 36.187 38.856 1.00 103.68 108 ALA A O 1
ATOM 848 N N . LEU A 1 117 ? 31.538 38.017 38.074 1.00 96.71 109 LEU A N 1
ATOM 849 C CA . LEU A 1 117 ? 30.903 37.892 36.765 1.00 92.37 109 LEU A CA 1
ATOM 850 C C . LEU A 1 117 ? 31.517 36.762 35.947 1.00 97.76 109 LEU A C 1
ATOM 851 O O . LEU A 1 117 ? 30.817 36.124 35.154 1.00 98.47 109 LEU A O 1
ATOM 853 N N . ARG A 1 118 ? 32.812 36.493 36.130 1.00 101.57 110 ARG A N 1
ATOM 854 C CA . ARG A 1 118 ? 33.459 35.396 35.418 1.00 103.03 110 ARG A CA 1
ATOM 855 C C . ARG A 1 118 ? 33.060 34.034 35.970 1.00 110.06 110 ARG A C 1
ATOM 856 O O . ARG A 1 118 ? 33.278 33.020 35.297 1.00 112.50 110 ARG A O 1
ATOM 858 N N . GLU A 1 119 ? 32.489 33.986 37.172 1.00 109.26 111 GLU A N 1
ATOM 859 C CA . GLU A 1 119 ? 32.011 32.747 37.768 1.00 111.55 111 GLU A CA 1
ATOM 860 C C . GLU A 1 119 ? 30.511 32.553 37.602 1.00 115.19 111 GLU A C 1
ATOM 861 O O . GLU A 1 119 ? 29.966 31.572 38.115 1.00 121.65 111 GLU A O 1
ATOM 863 N N . GLU A 1 120 ? 29.834 33.459 36.904 1.00 110.68 112 GLU A N 1
ATOM 864 C CA . GLU A 1 120 ? 28.394 33.353 36.701 1.00 110.14 112 GLU A CA 1
ATOM 865 C C . GLU A 1 120 ? 28.047 33.398 35.217 1.00 108.42 112 GLU A C 1
ATOM 866 O O . GLU A 1 120 ? 28.810 32.919 34.378 1.00 106.52 112 GLU A O 1
ATOM 868 N N . PRO A 1 141 ? 28.628 55.572 29.253 1.00 117.01 133 PRO A N 1
ATOM 869 C CA . PRO A 1 141 ? 29.652 56.601 29.464 1.00 116.67 133 PRO A CA 1
ATOM 870 C C . PRO A 1 141 ? 30.026 56.776 30.935 1.00 117.87 133 PRO A C 1
ATOM 871 O O . PRO A 1 141 ? 29.434 57.616 31.617 1.00 124.64 133 PRO A O 1
ATOM 875 N N . PRO A 1 142 ? 30.992 55.993 31.415 1.00 110.49 134 PRO A N 1
ATOM 876 C CA . PRO A 1 142 ? 31.433 56.138 32.808 1.00 108.89 134 PRO A CA 1
ATOM 877 C C . PRO A 1 142 ? 32.096 57.488 33.042 1.00 109.63 134 PRO A C 1
ATOM 878 O O . PRO A 1 142 ? 32.718 58.064 32.146 1.00 111.33 134 PRO A O 1
ATOM 882 N N . LYS A 1 143 ? 31.961 57.992 34.268 1.00 109.25 135 LYS A N 1
ATOM 883 C CA . LYS A 1 143 ? 32.432 59.325 34.630 1.00 102.48 135 LYS A CA 1
ATOM 884 C C . LYS A 1 143 ? 33.419 59.222 35.784 1.00 98.22 135 LYS A C 1
ATOM 885 O O . LYS A 1 143 ? 33.085 58.681 36.844 1.00 96.91 135 LYS A O 1
ATOM 887 N N . GLY A 1 144 ? 34.628 59.743 35.580 1.00 95.02 136 GLY A N 1
ATOM 888 C CA . GLY A 1 144 ? 35.611 59.820 36.644 1.00 90.53 136 GLY A CA 1
ATOM 889 C C . GLY A 1 144 ? 36.630 58.696 36.675 1.00 85.76 136 GLY A C 1
ATOM 890 O O . GLY A 1 144 ? 37.838 58.948 36.627 1.00 85.57 136 GLY A O 1
ATOM 891 N N . ILE A 1 145 ? 36.153 57.454 36.756 1.00 81.65 137 ILE A N 1
ATOM 892 C CA . ILE A 1 145 ? 37.032 56.303 36.944 1.00 75.59 137 ILE A CA 1
ATOM 893 C C . ILE A 1 145 ? 37.902 56.117 35.708 1.00 73.65 137 ILE A C 1
ATOM 894 O O . ILE A 1 145 ? 37.396 55.905 34.599 1.00 73.85 137 ILE A O 1
ATOM 896 N N . GLU A 1 146 ? 39.214 56.190 35.895 1.00 70.79 138 GLU A N 1
ATOM 897 C CA . GLU A 1 146 ? 40.150 55.936 34.804 1.00 65.30 138 GLU A CA 1
ATOM 898 C C . GLU A 1 146 ? 40.198 54.447 34.490 1.00 53.70 138 GLU A C 1
ATOM 899 O O . GLU A 1 146 ? 40.551 53.649 35.367 1.00 49.90 138 GLU A O 1
ATOM 905 N N . PRO A 1 147 ? 39.879 54.033 33.272 1.00 49.50 139 PRO A N 1
ATOM 906 C CA . PRO A 1 147 ? 39.800 52.603 32.966 1.00 43.84 139 PRO A CA 1
ATOM 907 C C . PRO A 1 147 ? 41.179 52.006 32.716 1.00 40.50 139 PRO A C 1
ATOM 908 O O . PRO A 1 147 ? 42.173 52.709 32.536 1.00 42.97 139 PRO A O 1
ATOM 912 N N . VAL A 1 148 ? 41.217 50.676 32.712 1.00 34.63 140 VAL A N 1
ATOM 913 C CA . VAL A 1 148 ? 42.381 49.927 32.265 1.00 35.99 140 VAL A CA 1
ATOM 914 C C . VAL A 1 148 ? 42.053 49.314 30.907 1.00 37.85 140 VAL A C 1
ATOM 915 O O . VAL A 1 148 ? 40.894 49.262 30.481 1.00 35.99 140 VAL A O 1
ATOM 919 N N . VAL A 1 149 ? 43.095 48.864 30.213 1.00 35.38 141 VAL A N 1
ATOM 920 C CA . VAL A 1 149 ? 42.965 48.215 28.914 1.00 32.20 141 VAL A CA 1
ATOM 921 C C . VAL A 1 149 ? 43.183 46.724 29.108 1.00 34.37 141 VAL A C 1
ATOM 922 O O . VAL A 1 149 ? 44.211 46.305 29.652 1.00 34.53 141 VAL A O 1
ATOM 926 N N . ARG A 1 150 ? 42.232 45.918 28.658 1.00 35.40 142 ARG A N 1
ATOM 927 C CA . ARG A 1 150 ? 42.347 44.469 28.742 1.00 38.57 142 ARG A CA 1
ATOM 928 C C . ARG A 1 150 ? 42.322 43.870 27.341 1.00 36.71 142 ARG A C 1
ATOM 929 O O . ARG A 1 150 ? 41.665 44.400 26.439 1.00 37.72 142 ARG A O 1
ATOM 937 N N . ILE A 1 151 ? 43.059 42.782 27.156 1.00 34.92 143 ILE A N 1
ATOM 938 C CA . ILE A 1 151 ? 43.068 42.101 25.870 1.00 35.65 143 ILE A CA 1
ATOM 939 C C . ILE A 1 151 ? 41.895 41.134 25.819 1.00 36.04 143 ILE A C 1
ATOM 940 O O . ILE A 1 151 ? 41.519 40.515 26.819 1.00 32.88 143 ILE A O 1
ATOM 945 N N . LYS A 1 152 ? 41.296 41.018 24.639 1.00 37.93 144 LYS A N 1
ATOM 946 C CA . LYS A 1 152 ? 40.167 40.124 24.414 1.00 39.98 144 LYS A CA 1
ATOM 947 C C . LYS A 1 152 ? 40.728 38.756 24.034 1.00 40.92 144 LYS A C 1
ATOM 948 O O . LYS A 1 152 ? 41.254 38.577 22.929 1.00 41.17 144 LYS A O 1
ATOM 954 N N . VAL A 1 153 ? 40.640 37.803 24.957 1.00 39.58 145 VAL A N 1
ATOM 955 C CA . VAL A 1 153 ? 41.141 36.448 24.737 1.00 43.27 145 VAL A CA 1
ATOM 956 C C . VAL A 1 153 ? 40.087 35.640 23.989 1.00 53.38 145 VAL A C 1
ATOM 957 O O . VAL A 1 153 ? 39.002 35.389 24.533 1.00 58.36 145 VAL A O 1
ATOM 961 N N . PRO A 1 154 ? 40.357 35.215 22.749 1.00 54.45 146 PRO A N 1
ATOM 962 C CA . PRO A 1 154 ? 39.383 34.396 22.012 1.00 57.27 146 PRO A CA 1
ATOM 963 C C . PRO A 1 154 ? 39.021 33.114 22.743 1.00 66.14 146 PRO A C 1
ATOM 964 O O . PRO A 1 154 ? 39.863 32.222 22.883 1.00 72.53 146 PRO A O 1
ATOM 968 N N . GLN A 1 155 ? 37.778 32.997 23.201 1.00 68.28 147 GLN A N 1
ATOM 969 C CA . GLN A 1 155 ? 37.383 31.813 23.949 1.00 72.73 147 GLN A CA 1
ATOM 970 C C . GLN A 1 155 ? 37.232 30.606 23.021 1.00 73.70 147 GLN A C 1
ATOM 971 O O . GLN A 1 155 ? 37.221 30.723 21.791 1.00 73.78 147 GLN A O 1
ATOM 977 N N . ASN A 1 156 ? 37.130 29.427 23.643 1.00 75.49 148 ASN A N 1
ATOM 978 C CA . ASN A 1 156 ? 36.899 28.157 22.948 1.00 81.08 148 ASN A CA 1
ATOM 979 C C . ASN A 1 156 ? 38.000 27.859 21.932 1.00 75.79 148 ASN A C 1
ATOM 980 O O . ASN A 1 156 ? 37.741 27.433 20.803 1.00 70.76 148 ASN A O 1
ATOM 985 N N . GLU A 1 157 ? 39.244 28.085 22.351 1.00 76.14 149 GLU A N 1
ATOM 986 C CA . GLU A 1 157 ? 40.404 27.770 21.534 1.00 75.94 149 GLU A CA 1
ATOM 987 C C . GLU A 1 157 ? 41.456 27.100 22.401 1.00 71.40 149 GLU A C 1
ATOM 988 O O . GLU A 1 157 ? 41.434 27.192 23.630 1.00 69.19 149 GLU A O 1
ATOM 994 N N . VAL A 1 158 ? 42.387 26.430 21.733 1.00 54.16 150 VAL A N 1
ATOM 995 C CA . VAL A 1 158 ? 43.471 25.709 22.383 1.00 55.64 150 VAL A CA 1
ATOM 996 C C . VAL A 1 158 ? 44.780 26.378 21.995 1.00 56.73 150 VAL A C 1
ATOM 997 O O . VAL A 1 158 ? 45.145 26.405 20.813 1.00 60.30 150 VAL A O 1
ATOM 1001 N N . ILE A 1 159 ? 45.478 26.918 22.986 1.00 54.94 151 ILE A N 1
ATOM 1002 C CA . ILE A 1 159 ? 46.795 27.506 22.785 1.00 54.55 151 ILE A CA 1
ATOM 1003 C C . ILE A 1 159 ? 47.839 26.430 23.040 1.00 55.01 151 ILE A C 1
ATOM 1004 O O . ILE A 1 159 ? 47.918 25.878 24.142 1.00 54.55 151 ILE A O 1
ATOM 1009 N N . GLY A 1 160 ? 48.641 26.137 22.028 1.00 52.96 152 GLY A N 1
ATOM 1010 C CA . GLY A 1 160 ? 49.662 25.120 22.146 1.00 53.70 152 GLY A CA 1
ATOM 1011 C C . GLY A 1 160 ? 51.003 25.625 21.660 1.00 51.99 152 GLY A C 1
ATOM 1012 O O . GLY A 1 160 ? 51.089 26.475 20.775 1.00 50.87 152 GLY A O 1
ATOM 1013 N N . PHE A 1 161 ? 52.057 25.091 22.267 1.00 48.40 153 PHE A N 1
ATOM 1014 C CA . PHE A 1 161 ? 53.407 25.355 21.799 1.00 48.39 153 PHE A CA 1
ATOM 1015 C C . PHE A 1 161 ? 54.272 24.166 22.172 1.00 51.99 153 PHE A C 1
ATOM 1016 O O . PHE A 1 161 ? 54.072 23.547 23.220 1.00 56.04 153 PHE A O 1
ATOM 1024 N N . ASN A 1 162 ? 55.207 23.833 21.293 1.00 50.86 154 ASN A N 1
ATOM 1025 C CA . ASN A 1 162 ? 56.111 22.714 21.524 1.00 51.78 154 ASN A CA 1
ATOM 1026 C C . ASN A 1 162 ? 57.321 23.258 22.270 1.00 50.03 154 ASN A C 1
ATOM 1027 O O . ASN A 1 162 ? 58.204 23.884 21.674 1.00 52.40 154 ASN A O 1
ATOM 1032 N N . ASP A 1 163 ? 57.356 23.044 23.582 1.00 46.72 155 ASP A N 1
ATOM 1033 C CA . ASP A 1 163 ? 58.487 23.518 24.364 1.00 46.93 155 ASP A CA 1
ATOM 1034 C C . ASP A 1 163 ? 59.676 22.589 24.178 1.00 45.97 155 ASP A C 1
ATOM 1035 O O . ASP A 1 163 ? 59.524 21.371 24.071 1.00 48.06 155 ASP A O 1
ATOM 1040 N N . GLY A 1 164 ? 60.867 23.175 24.124 1.00 45.08 156 GLY A N 1
ATOM 1041 C CA . GLY A 1 164 ? 62.065 22.396 23.883 1.00 45.92 156 GLY A CA 1
ATOM 1042 C C . GLY A 1 164 ? 62.470 21.493 25.027 1.00 54.80 156 GLY A C 1
ATOM 1043 O O . GLY A 1 164 ? 63.363 20.659 24.843 1.00 62.38 156 GLY A O 1
ATOM 1044 N N . VAL A 1 165 ? 61.844 21.635 26.197 1.00 51.57 157 VAL A N 1
ATOM 1045 C CA . VAL A 1 165 ? 62.163 20.837 27.374 1.00 51.97 157 VAL A CA 1
ATOM 1046 C C . VAL A 1 165 ? 60.959 20.025 27.840 1.00 52.88 157 VAL A C 1
ATOM 1047 O O . VAL A 1 165 ? 61.081 18.839 28.159 1.00 56.81 157 VAL A O 1
ATOM 1051 N N . LYS A 1 166 ? 59.783 20.650 27.885 1.00 51.36 158 LYS A N 1
ATOM 1052 C CA . LYS A 1 166 ? 58.582 19.974 28.354 1.00 53.10 158 LYS A CA 1
ATOM 1053 C C . LYS A 1 166 ? 57.815 19.275 27.241 1.00 52.78 158 LYS A C 1
ATOM 1054 O O . LYS A 1 166 ? 56.972 18.419 27.533 1.00 53.33 158 LYS A O 1
ATOM 1060 N N . GLY A 1 167 ? 58.086 19.610 25.984 1.00 54.35 159 GLY A N 1
ATOM 1061 C CA . GLY A 1 167 ? 57.334 19.058 24.874 1.00 57.11 159 GLY A CA 1
ATOM 1062 C C . GLY A 1 167 ? 56.104 19.880 24.536 1.00 57.62 159 GLY A C 1
ATOM 1063 O O . GLY A 1 167 ? 56.107 21.111 24.688 1.00 51.25 159 GLY A O 1
ATOM 1064 N N . GLU A 1 168 ? 55.044 19.210 24.082 1.00 62.04 160 GLU A N 1
ATOM 1065 C CA . GLU A 1 168 ? 53.825 19.908 23.701 1.00 62.79 160 GLU A CA 1
ATOM 1066 C C . GLU A 1 168 ? 53.074 20.364 24.944 1.00 62.99 160 GLU A C 1
ATOM 1067 O O . GLU A 1 168 ? 52.762 19.555 25.824 1.00 69.99 160 GLU A O 1
ATOM 1073 N N . VAL A 1 169 ? 52.786 21.658 25.016 1.00 58.39 161 VAL A N 1
ATOM 1074 C CA . VAL A 1 169 ? 52.044 22.245 26.124 1.00 56.94 161 VAL A CA 1
ATOM 1075 C C . VAL A 1 169 ? 50.778 22.865 25.556 1.00 55.57 161 VAL A C 1
ATOM 1076 O O . VAL A 1 169 ? 50.847 23.771 24.715 1.00 49.92 161 VAL A O 1
ATOM 1080 N N . LYS A 1 170 ? 49.625 22.373 26.006 1.00 56.78 162 LYS A N 1
ATOM 1081 C CA . LYS A 1 170 ? 48.333 22.865 25.560 1.00 54.94 162 LYS A CA 1
ATOM 1082 C C . LYS A 1 170 ? 47.574 23.466 26.734 1.00 56.56 162 LYS A C 1
ATOM 1083 O O . LYS A 1 170 ? 47.698 23.012 27.876 1.00 56.80 162 LYS A O 1
ATOM 1089 N N . VAL A 1 171 ? 46.788 24.498 26.441 1.00 58.99 163 VAL A N 1
ATOM 1090 C CA . VAL A 1 171 ? 45.957 25.159 27.443 1.00 62.24 163 VAL A CA 1
ATOM 1091 C C . VAL A 1 171 ? 44.722 25.716 26.748 1.00 61.38 163 VAL A C 1
ATOM 1092 O O . VAL A 1 171 ? 44.812 26.303 25.666 1.00 62.00 163 VAL A O 1
ATOM 1096 N N . ASN A 1 172 ? 43.563 25.514 27.365 1.00 62.13 164 ASN A N 1
ATOM 1097 C CA . ASN A 1 172 ? 42.328 26.068 26.836 1.00 65.57 164 ASN A CA 1
ATOM 1098 C C . ASN A 1 172 ? 42.261 27.560 27.127 1.00 64.43 164 ASN A C 1
ATOM 1099 O O . ASN A 1 172 ? 42.609 28.009 28.222 1.00 65.76 164 ASN A O 1
ATOM 1101 N N . THR A 1 173 ? 41.821 28.333 26.133 1.00 62.47 165 THR A N 1
ATOM 1102 C CA . THR A 1 173 ? 41.665 29.767 26.339 1.00 58.15 165 THR A CA 1
ATOM 1103 C C . THR A 1 173 ? 40.593 30.082 27.373 1.00 60.56 165 THR A C 1
ATOM 1104 O O . THR A 1 173 ? 40.629 31.159 27.975 1.00 60.78 165 THR A O 1
ATOM 1108 N N . ASN A 1 174 ? 39.652 29.162 27.600 1.00 63.44 166 ASN A N 1
ATOM 1109 C CA . ASN A 1 174 ? 38.649 29.360 28.638 1.00 64.22 166 ASN A CA 1
ATOM 1110 C C . ASN A 1 174 ? 39.258 29.376 30.033 1.00 67.36 166 ASN A C 1
ATOM 1111 O O . ASN A 1 174 ? 38.596 29.811 30.980 1.00 72.64 166 ASN A O 1
ATOM 1116 N N . GLU A 1 175 ? 40.492 28.910 30.185 1.00 65.71 167 GLU A N 1
ATOM 1117 C CA . GLU A 1 175 ? 41.205 29.042 31.445 1.00 68.22 167 GLU A CA 1
ATOM 1118 C C . GLU A 1 175 ? 42.016 30.330 31.527 1.00 69.83 167 GLU A C 1
ATOM 1119 O O . GLU A 1 175 ? 42.750 30.521 32.502 1.00 75.22 167 GLU A O 1
ATOM 1121 N N . LEU A 1 176 ? 41.906 31.214 30.537 1.00 65.61 168 LEU A N 1
ATOM 1122 C CA . LEU A 1 176 ? 42.583 32.506 30.544 1.00 63.64 168 LEU A CA 1
ATOM 1123 C C . LEU A 1 176 ? 41.544 33.613 30.456 1.00 60.68 168 LEU A C 1
ATOM 1124 O O . LEU A 1 176 ? 40.779 33.675 29.487 1.00 60.70 168 LEU A O 1
ATOM 1129 N N . ASP A 1 177 ? 41.525 34.489 31.451 1.00 56.11 169 ASP A N 1
ATOM 1130 C CA . ASP A 1 177 ? 40.613 35.617 31.442 1.00 53.13 169 ASP A CA 1
ATOM 1131 C C . ASP A 1 177 ? 41.226 36.781 30.659 1.00 42.65 169 ASP A C 1
ATOM 1132 O O . ASP A 1 177 ? 42.382 36.741 30.238 1.00 41.01 169 ASP A O 1
ATOM 1137 N N . ASP A 1 178 ? 40.425 37.817 30.441 1.00 40.01 170 ASP A N 1
ATOM 1138 C CA . ASP A 1 178 ? 40.895 39.020 29.759 1.00 42.69 170 ASP A CA 1
ATOM 1139 C C . ASP A 1 178 ? 41.856 39.753 30.681 1.00 48.69 170 ASP A C 1
ATOM 1140 O O . ASP A 1 178 ? 41.435 40.513 31.557 1.00 53.80 170 ASP A O 1
ATOM 1145 N N . PHE A 1 179 ? 43.155 39.534 30.486 1.00 43.95 171 PHE A N 1
ATOM 1146 C CA . PHE A 1 179 ? 44.135 40.139 31.369 1.00 39.76 171 PHE A CA 1
ATOM 1147 C C . PHE A 1 179 ? 44.475 41.562 30.921 1.00 37.52 171 PHE A C 1
ATOM 1148 O O . PHE A 1 179 ? 44.220 41.975 29.785 1.00 33.58 171 PHE A O 1
ATOM 1156 N N . ILE A 1 180 ? 45.052 42.311 31.855 1.00 40.01 172 ILE A N 1
ATOM 1157 C CA . ILE A 1 180 ? 45.368 43.720 31.661 1.00 38.42 172 ILE A CA 1
ATOM 1158 C C . ILE A 1 180 ? 46.647 43.840 30.848 1.00 41.19 172 ILE A C 1
ATOM 1159 O O . ILE A 1 180 ? 47.653 43.187 31.149 1.00 48.35 172 ILE A O 1
ATOM 1164 N N . ILE A 1 181 ? 46.616 44.678 29.817 1.00 37.85 173 ILE A N 1
ATOM 1165 C CA . ILE A 1 181 ? 47.825 45.031 29.089 1.00 35.66 173 ILE A CA 1
ATOM 1166 C C . ILE A 1 181 ? 48.262 46.467 29.347 1.00 36.92 173 ILE A C 1
ATOM 1167 O O . ILE A 1 181 ? 49.434 46.793 29.099 1.00 35.81 173 ILE A O 1
ATOM 1172 N N . ALA A 1 182 ? 47.381 47.329 29.848 1.00 36.62 174 ALA A N 1
ATOM 1173 C CA . ALA A 1 182 ? 47.756 48.698 30.171 1.00 41.19 174 ALA A CA 1
ATOM 1174 C C . ALA A 1 182 ? 47.009 49.145 31.416 1.00 40.36 174 ALA A C 1
ATOM 1175 O O . ALA A 1 182 ? 45.796 48.944 31.526 1.00 39.65 174 ALA A O 1
ATOM 1177 N N . ARG A 1 183 ? 47.736 49.756 32.346 1.00 41.54 175 ARG A N 1
ATOM 1178 C CA . ARG A 1 183 ? 47.144 50.187 33.600 1.00 43.28 175 ARG A CA 1
ATOM 1179 C C . ARG A 1 183 ? 46.278 51.422 33.373 1.00 47.29 175 ARG A C 1
ATOM 1180 O O . ARG A 1 183 ? 46.144 51.931 32.258 1.00 47.21 175 ARG A O 1
ATOM 1188 N N . SER A 1 184 ? 45.682 51.914 34.460 1.00 51.69 176 SER A N 1
ATOM 1189 C CA . SER A 1 184 ? 44.812 53.077 34.362 1.00 48.35 176 SER A CA 1
ATOM 1190 C C . SER A 1 184 ? 45.577 54.351 34.029 1.00 49.47 176 SER A C 1
ATOM 1191 O O . SER A 1 184 ? 44.966 55.317 33.562 1.00 52.82 176 SER A O 1
ATOM 1194 N N . ASP A 1 185 ? 46.887 54.385 34.256 1.00 47.52 177 ASP A N 1
ATOM 1195 C CA . ASP A 1 185 ? 47.681 55.537 33.855 1.00 49.59 177 ASP A CA 1
ATOM 1196 C C . ASP A 1 185 ? 48.287 55.369 32.471 1.00 52.13 177 ASP A C 1
ATOM 1197 O O . ASP A 1 185 ? 49.043 56.240 32.031 1.00 55.77 177 ASP A O 1
ATOM 1202 N N . GLY A 1 186 ? 47.972 54.273 31.780 1.00 49.95 178 GLY A N 1
ATOM 1203 C CA . GLY A 1 186 ? 48.450 54.035 30.436 1.00 44.65 178 GLY A CA 1
ATOM 1204 C C . GLY A 1 186 ? 49.734 53.245 30.345 1.00 45.79 178 GLY A C 1
ATOM 1205 O O . GLY A 1 186 ? 50.167 52.928 29.228 1.00 47.87 178 GLY A O 1
ATOM 1206 N N . THR A 1 187 ? 50.353 52.913 31.475 1.00 47.58 179 THR A N 1
ATOM 1207 C CA . THR A 1 187 ? 51.630 52.210 31.450 1.00 47.51 179 THR A CA 1
ATOM 1208 C C . THR A 1 187 ? 51.407 50.741 31.100 1.00 45.80 179 THR A C 1
ATOM 1209 O O . THR A 1 187 ? 50.560 50.083 31.716 1.00 35.12 179 THR A O 1
ATOM 1213 N N . PRO A 1 188 ? 52.123 50.202 30.117 1.00 41.63 180 PRO A N 1
ATOM 1214 C CA . PRO A 1 188 ? 51.935 48.796 29.742 1.00 36.93 180 PRO A CA 1
ATOM 1215 C C . PRO A 1 188 ? 52.476 47.850 30.806 1.00 39.69 180 PRO A C 1
ATOM 1216 O O . PRO A 1 188 ? 53.381 48.182 31.574 1.00 45.87 180 PRO A O 1
ATOM 1220 N N . THR A 1 189 ? 51.902 46.647 30.838 1.00 36.33 181 THR A N 1
ATOM 1221 C CA . THR A 1 189 ? 52.311 45.619 31.785 1.00 35.48 181 THR A CA 1
ATOM 1222 C C . THR A 1 189 ? 53.626 44.977 31.347 1.00 37.17 181 THR A C 1
ATOM 1223 O O . THR A 1 189 ? 54.157 45.239 30.262 1.00 37.18 181 THR A O 1
ATOM 1227 N N . TYR A 1 190 ? 54.141 44.090 32.200 1.00 41.56 182 TYR A N 1
ATOM 1228 C CA . TYR A 1 190 ? 55.392 43.401 31.898 1.00 39.28 182 TYR A CA 1
ATOM 1229 C C . TYR A 1 190 ? 55.254 42.491 30.684 1.00 36.66 182 TYR A C 1
ATOM 1230 O O . TYR A 1 190 ? 56.153 42.442 29.839 1.00 43.78 182 TYR A O 1
ATOM 1239 N N . ASN A 1 191 ? 54.149 41.750 30.584 1.00 32.30 183 ASN A N 1
ATOM 1240 C CA . ASN A 1 191 ? 54.008 40.808 29.478 1.00 36.78 183 ASN A CA 1
ATOM 1241 C C . ASN A 1 191 ? 53.902 41.522 28.137 1.00 37.12 183 ASN A C 1
ATOM 1242 O O . ASN A 1 191 ? 54.377 41.002 27.122 1.00 38.08 183 ASN A O 1
ATOM 1247 N N . PHE A 1 192 ? 53.308 42.715 28.117 1.00 34.98 184 PHE A N 1
ATOM 1248 C CA . PHE A 1 192 ? 53.168 43.454 26.870 1.00 27.66 184 PHE A CA 1
ATOM 1249 C C . PHE A 1 192 ? 54.504 44.037 26.414 1.00 29.94 184 PHE A C 1
ATOM 1250 O O . PHE A 1 192 ? 54.810 44.048 25.216 1.00 30.03 184 PHE A O 1
ATOM 1258 N N . VAL A 1 193 ? 55.313 44.519 27.359 1.00 33.67 185 VAL A N 1
ATOM 1259 C CA . VAL A 1 193 ? 56.619 45.087 27.033 1.00 35.18 185 VAL A CA 1
ATOM 1260 C C . VAL A 1 193 ? 57.571 44.011 26.528 1.00 41.06 185 VAL A C 1
ATOM 1261 O O . VAL A 1 193 ? 58.393 44.266 25.640 1.00 47.50 185 VAL A O 1
ATOM 1265 N N . VAL A 1 194 ? 57.480 42.798 27.077 1.00 35.81 186 VAL A N 1
ATOM 1266 C CA . VAL A 1 194 ? 58.354 41.712 26.644 1.00 33.75 186 VAL A CA 1
ATOM 1267 C C . VAL A 1 194 ? 58.072 41.337 25.195 1.00 37.87 186 VAL A C 1
ATOM 1268 O O . VAL A 1 194 ? 58.992 41.232 24.375 1.00 39.67 186 VAL A O 1
ATOM 1272 N N . ILE A 1 195 ? 56.797 41.127 24.854 1.00 34.25 187 ILE A N 1
ATOM 1273 C CA . ILE A 1 195 ? 56.499 40.578 23.535 1.00 34.12 187 ILE A CA 1
ATOM 1274 C C . ILE A 1 195 ? 56.716 41.624 22.451 1.00 33.91 187 ILE A C 1
ATOM 1275 O O . ILE A 1 195 ? 57.136 41.285 21.340 1.00 37.01 187 ILE A O 1
ATOM 1280 N N . VAL A 1 196 ? 56.464 42.903 22.748 1.00 33.47 188 VAL A N 1
ATOM 1281 C CA . VAL A 1 196 ? 56.767 43.959 21.783 1.00 33.38 188 VAL A CA 1
ATOM 1282 C C . VAL A 1 196 ? 58.268 44.045 21.539 1.00 35.23 188 VAL A C 1
ATOM 1283 O O . VAL A 1 196 ? 58.723 44.076 20.391 1.00 42.14 188 VAL A O 1
ATOM 1287 N N . ASP A 1 197 ? 59.062 44.087 22.610 1.00 33.93 189 ASP A N 1
ATOM 1288 C CA . ASP A 1 197 ? 60.504 44.173 22.418 1.00 36.63 189 ASP A CA 1
ATOM 1289 C C . ASP A 1 197 ? 61.059 42.903 21.783 1.00 39.43 189 ASP A C 1
ATOM 1290 O O . ASP A 1 197 ? 62.019 42.974 21.007 1.00 44.32 189 ASP A O 1
ATOM 1295 N N . ASP A 1 198 ? 60.465 41.742 22.075 1.00 36.49 190 ASP A N 1
ATOM 1296 C CA . ASP A 1 198 ? 60.944 40.506 21.460 1.00 38.21 190 ASP A CA 1
ATOM 1297 C C . ASP A 1 198 ? 60.681 40.492 19.959 1.00 40.56 190 ASP A C 1
ATOM 1298 O O . ASP A 1 198 ? 61.501 39.980 19.186 1.00 49.02 190 ASP A O 1
ATOM 1303 N N . ALA A 1 199 ? 59.546 41.041 19.523 1.00 35.74 191 ALA A N 1
ATOM 1304 C CA . ALA A 1 199 ? 59.253 41.071 18.095 1.00 39.99 191 ALA A CA 1
ATOM 1305 C C . ALA A 1 199 ? 60.089 42.121 17.374 1.00 40.64 191 ALA A C 1
ATOM 1306 O O . ALA A 1 199 ? 60.565 41.885 16.260 1.00 47.48 191 ALA A O 1
ATOM 1308 N N . LEU A 1 200 ? 60.289 43.283 17.991 1.00 39.90 192 LEU A N 1
ATOM 1309 C CA . LEU A 1 200 ? 61.068 44.328 17.336 1.00 38.81 192 LEU A CA 1
ATOM 1310 C C . LEU A 1 200 ? 62.545 43.962 17.263 1.00 36.74 192 LEU A C 1
ATOM 1311 O O . LEU A 1 200 ? 63.232 44.381 16.329 1.00 38.76 192 LEU A O 1
ATOM 1316 N N . MET A 1 201 ? 63.045 43.168 18.211 1.00 40.75 193 MET A N 1
ATOM 1317 C CA . MET A 1 201 ? 64.441 42.734 18.198 1.00 46.47 193 MET A CA 1
ATOM 1318 C C . MET A 1 201 ? 64.672 41.449 17.409 1.00 41.27 193 MET A C 1
ATOM 1319 O O . MET A 1 201 ? 65.827 41.046 17.247 1.00 41.15 193 MET A O 1
ATOM 1324 N N . GLY A 1 202 ? 63.618 40.796 16.932 1.00 41.12 194 GLY A N 1
ATOM 1325 C CA . GLY A 1 202 ? 63.761 39.540 16.211 1.00 38.23 194 GLY A CA 1
ATOM 1326 C C . GLY A 1 202 ? 64.162 38.346 17.057 1.00 42.83 194 GLY A C 1
ATOM 1327 O O . GLY A 1 202 ? 64.839 37.441 16.553 1.00 40.13 194 GLY A O 1
ATOM 1328 N N . ILE A 1 203 ? 63.758 38.320 18.332 1.00 41.69 195 ILE A N 1
ATOM 1329 C CA . ILE A 1 203 ? 64.071 37.200 19.223 1.00 35.84 195 ILE A CA 1
ATOM 1330 C C . ILE A 1 203 ? 63.536 35.899 18.641 1.00 36.05 195 ILE A C 1
ATOM 1331 O O . ILE A 1 203 ? 62.338 35.780 18.355 1.00 49.37 195 ILE A O 1
ATOM 1336 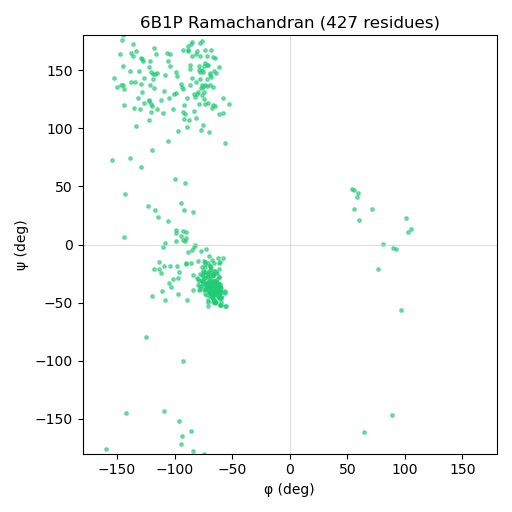N N . THR A 1 204 ? 64.413 34.902 18.497 1.00 37.57 196 THR A N 1
ATOM 1337 C CA . THR A 1 204 ? 64.035 33.617 17.912 1.00 43.01 196 THR A CA 1
ATOM 1338 C C . THR A 1 204 ? 63.808 32.517 18.935 1.00 41.54 196 THR A C 1
ATOM 1339 O O . THR A 1 204 ? 63.017 31.604 18.679 1.00 44.29 196 THR A O 1
ATOM 1343 N N . ASP A 1 205 ? 64.496 32.566 20.071 1.00 43.11 197 ASP A N 1
ATOM 1344 C CA . ASP A 1 205 ? 64.356 31.563 21.112 1.00 37.97 197 ASP A CA 1
ATOM 1345 C C . ASP A 1 205 ? 64.350 32.252 22.466 1.00 37.24 197 ASP A C 1
ATOM 1346 O O . ASP A 1 205 ? 64.958 33.312 22.644 1.00 36.69 197 ASP A O 1
ATOM 1351 N N . VAL A 1 206 ? 63.640 31.644 23.414 1.00 37.36 198 VAL A N 1
ATOM 1352 C CA . VAL A 1 206 ? 63.544 32.144 24.781 1.00 38.75 198 VAL A CA 1
ATOM 1353 C C . VAL A 1 206 ? 63.721 30.946 25.708 1.00 42.89 198 VAL A C 1
ATOM 1354 O O . VAL A 1 206 ? 62.923 30.003 25.664 1.00 40.94 198 VAL A O 1
ATOM 1358 N N . ILE A 1 207 ? 64.773 30.967 26.524 1.00 44.64 199 ILE A N 1
ATOM 1359 C CA . ILE A 1 207 ? 65.010 29.948 27.541 1.00 43.37 199 ILE A CA 1
ATOM 1360 C C . ILE A 1 207 ? 64.584 30.523 28.882 1.00 44.10 199 ILE A C 1
ATOM 1361 O O . ILE A 1 207 ? 65.171 31.498 29.367 1.00 42.87 199 ILE A O 1
ATOM 1366 N N . ARG A 1 208 ? 63.581 29.906 29.492 1.00 45.50 200 ARG A N 1
ATOM 1367 C CA . ARG A 1 208 ? 62.872 30.474 30.627 1.00 41.26 200 ARG A CA 1
ATOM 1368 C C . ARG A 1 208 ? 62.820 29.452 31.757 1.00 44.27 200 ARG A C 1
ATOM 1369 O O . ARG A 1 208 ? 63.010 28.253 31.545 1.00 44.11 200 ARG A O 1
ATOM 1377 N N . GLY A 1 209 ? 62.569 29.937 32.977 1.00 51.11 201 GLY A N 1
ATOM 1378 C CA . GLY A 1 209 ? 62.311 29.048 34.088 1.00 43.56 201 GLY A CA 1
ATOM 1379 C C . GLY A 1 209 ? 60.842 28.660 34.190 1.00 43.35 201 GLY A C 1
ATOM 1380 O O . GLY A 1 209 ? 59.960 29.384 33.734 1.00 45.45 201 GLY A O 1
ATOM 1381 N N . ASP A 1 210 ? 60.592 27.492 34.792 1.00 49.14 202 ASP A N 1
ATOM 1382 C CA . ASP A 1 210 ? 59.232 26.991 34.986 1.00 57.69 202 ASP A CA 1
ATOM 1383 C C . ASP A 1 210 ? 58.375 27.912 35.841 1.00 69.44 202 ASP A C 1
ATOM 1384 O O . ASP A 1 210 ? 57.152 27.737 35.876 1.00 68.25 202 ASP A O 1
ATOM 1389 N N . ASP A 1 211 ? 58.984 28.865 36.548 1.00 86.28 203 ASP A N 1
ATOM 1390 C CA . ASP A 1 211 ? 58.209 29.820 37.328 1.00 91.88 203 ASP A CA 1
ATOM 1391 C C . ASP A 1 211 ? 57.267 30.620 36.437 1.00 89.02 203 ASP A C 1
ATOM 1392 O O . ASP A 1 211 ? 56.088 30.794 36.765 1.00 89.51 203 ASP A O 1
ATOM 1397 N N . HIS A 1 212 ? 57.767 31.109 35.301 1.00 81.58 204 HIS A N 1
ATOM 1398 C CA . HIS A 1 212 ? 56.982 31.922 34.381 1.00 78.17 204 HIS A CA 1
ATOM 1399 C C . HIS A 1 212 ? 56.297 31.092 33.303 1.00 72.41 204 HIS A C 1
ATOM 1400 O O . HIS A 1 212 ? 56.083 31.587 32.189 1.00 67.74 204 HIS A O 1
ATOM 1407 N N . LEU A 1 213 ? 55.949 29.838 33.601 1.00 72.98 205 LEU A N 1
ATOM 1408 C CA . LEU A 1 213 ? 55.297 29.001 32.601 1.00 69.66 205 LEU A CA 1
ATOM 1409 C C . LEU A 1 213 ? 53.884 29.487 32.296 1.00 67.72 205 LEU A C 1
ATOM 1410 O O . LEU A 1 213 ? 53.420 29.360 31.159 1.00 64.21 205 LEU A O 1
ATOM 1415 N N . SER A 1 214 ? 53.198 30.063 33.286 1.00 69.30 206 SER A N 1
ATOM 1416 C CA . SER A 1 214 ? 51.834 30.541 33.087 1.00 67.72 206 SER A CA 1
ATOM 1417 C C . SER A 1 214 ? 51.773 31.833 32.282 1.00 63.79 206 SER A C 1
ATOM 1418 O O . SER A 1 214 ? 50.730 32.127 31.690 1.00 62.19 206 SER A O 1
ATOM 1421 N N . ASN A 1 215 ? 52.850 32.621 32.264 1.00 63.88 207 ASN A N 1
ATOM 1422 C CA . ASN A 1 215 ? 52.880 33.836 31.456 1.00 60.91 207 ASN A CA 1
ATOM 1423 C C . ASN A 1 215 ? 53.027 33.545 29.972 1.00 58.81 207 ASN A C 1
ATOM 1424 O O . ASN A 1 215 ? 52.728 34.419 29.151 1.00 58.95 207 ASN A O 1
ATOM 1429 N N . THR A 1 216 ? 53.490 32.342 29.615 1.00 53.70 208 THR A N 1
ATOM 1430 C CA . THR A 1 216 ? 53.720 32.036 28.204 1.00 41.19 208 THR A CA 1
ATOM 1431 C C . THR A 1 216 ? 52.426 31.999 27.402 1.00 38.03 208 THR A C 1
ATOM 1432 O O . THR A 1 216 ? 52.368 32.647 26.343 1.00 35.67 208 THR A O 1
ATOM 1436 N N . PRO A 1 217 ? 51.364 31.291 27.821 1.00 39.89 209 PRO A N 1
ATOM 1437 C CA . PRO A 1 217 ? 50.114 31.379 27.046 1.00 37.36 209 PRO A CA 1
ATOM 1438 C C . PRO A 1 217 ? 49.622 32.805 26.896 1.00 33.78 209 PRO A C 1
ATOM 1439 O O . PRO A 1 217 ? 49.173 33.190 25.810 1.00 35.68 209 PRO A O 1
ATOM 1443 N N . LYS A 1 218 ? 49.721 33.613 27.953 1.00 34.19 210 LYS A N 1
ATOM 1444 C CA . LYS A 1 218 ? 49.303 35.006 27.847 1.00 38.10 210 LYS A CA 1
ATOM 1445 C C . LYS A 1 218 ? 50.139 35.757 26.818 1.00 33.05 210 LYS A C 1
ATOM 1446 O O . LYS A 1 218 ? 49.606 36.561 26.045 1.00 32.45 210 LYS A O 1
ATOM 1452 N N . GLN A 1 219 ? 51.447 35.494 26.774 1.00 32.85 211 GLN A N 1
ATOM 1453 C CA . GLN A 1 219 ? 52.288 36.123 25.762 1.00 29.68 211 GLN A CA 1
ATOM 1454 C C . GLN A 1 219 ? 51.920 35.648 24.364 1.00 33.51 211 GLN A C 1
ATOM 1455 O O . GLN A 1 219 ? 51.940 36.433 23.406 1.00 32.57 211 GLN A O 1
ATOM 1461 N N . ILE A 1 220 ? 51.570 34.370 24.227 1.00 34.85 212 ILE A N 1
ATOM 1462 C CA . ILE A 1 220 ? 51.159 33.856 22.927 1.00 34.08 212 ILE A CA 1
ATOM 1463 C C . ILE A 1 220 ? 49.930 34.606 22.421 1.00 34.18 212 ILE A C 1
ATOM 1464 O O . ILE A 1 220 ? 49.858 34.976 21.243 1.00 37.81 212 ILE A O 1
ATOM 1469 N N . VAL A 1 221 ? 48.965 34.878 23.308 1.00 32.99 213 VAL A N 1
ATOM 1470 C CA . VAL A 1 221 ? 47.795 35.668 22.924 1.00 29.85 213 VAL A CA 1
ATOM 1471 C C . VAL A 1 221 ? 48.225 37.016 22.358 1.00 30.17 213 VAL A C 1
ATOM 1472 O O . VAL A 1 221 ? 47.833 37.395 21.247 1.00 30.35 213 VAL A O 1
ATOM 1476 N N . LEU A 1 222 ? 49.057 37.748 23.105 1.00 28.16 214 LEU A N 1
ATOM 1477 C CA . LEU A 1 222 ? 49.562 39.028 22.615 1.00 32.80 214 LEU A CA 1
ATOM 1478 C C . LEU A 1 222 ? 50.270 38.881 21.274 1.00 37.04 214 LEU A C 1
ATOM 1479 O O . LEU A 1 222 ? 50.092 39.720 20.385 1.00 43.07 214 LEU A O 1
ATOM 1484 N N . TYR A 1 223 ? 51.079 37.828 21.108 1.00 37.48 215 TYR A N 1
ATOM 1485 C CA . TYR A 1 223 ? 51.798 37.643 19.849 1.00 35.36 215 TYR A CA 1
ATOM 1486 C C . TYR A 1 223 ? 50.830 37.520 18.678 1.00 37.05 215 TYR A C 1
ATOM 1487 O O . TYR A 1 223 ? 50.951 38.237 17.678 1.00 37.92 215 TYR A O 1
ATOM 1496 N N . LYS A 1 224 ? 49.857 36.611 18.789 1.00 33.54 216 LYS A N 1
ATOM 1497 C CA . LYS A 1 224 ? 48.916 36.386 17.696 1.00 34.05 216 LYS A CA 1
ATOM 1498 C C . LYS A 1 224 ? 48.058 37.616 17.432 1.00 34.94 216 LYS A C 1
ATOM 1499 O O . LYS A 1 224 ? 47.759 37.933 16.274 1.00 38.98 216 LYS A O 1
ATOM 1505 N N . ALA A 1 225 ? 47.635 38.307 18.496 1.00 31.77 217 ALA A N 1
ATOM 1506 C CA . ALA A 1 225 ? 46.817 39.503 18.329 1.00 35.29 217 ALA A CA 1
ATOM 1507 C C . ALA A 1 225 ? 47.540 40.566 17.515 1.00 36.55 217 ALA A C 1
ATOM 1508 O O . ALA A 1 225 ? 46.913 41.267 16.716 1.00 42.71 217 ALA A O 1
ATOM 1510 N N . LEU A 1 226 ? 48.850 40.701 17.694 1.00 42.02 218 LEU A N 1
ATOM 1511 C CA . LEU A 1 226 ? 49.620 41.701 16.973 1.00 41.91 218 LEU A CA 1
ATOM 1512 C C . LEU A 1 226 ? 50.254 41.146 15.707 1.00 45.23 218 LEU A C 1
ATOM 1513 O O . LEU A 1 226 ? 51.045 41.846 15.068 1.00 52.32 218 LEU A O 1
ATOM 1518 N N . ASN A 1 227 ? 49.920 39.911 15.327 1.00 43.22 219 ASN A N 1
ATOM 1519 C CA . ASN A 1 227 ? 50.494 39.265 14.142 1.00 44.28 219 ASN A CA 1
ATOM 1520 C C . ASN A 1 227 ? 52.020 39.269 14.204 1.00 42.70 219 ASN A C 1
ATOM 1521 O O . ASN A 1 227 ? 52.705 39.633 13.246 1.00 54.15 219 ASN A O 1
ATOM 1526 N N . PHE A 1 228 ? 52.553 38.864 15.349 1.00 42.76 220 PHE A N 1
ATOM 1527 C CA . PHE A 1 228 ? 53.990 38.747 15.556 1.00 43.03 220 PHE A CA 1
ATOM 1528 C C . PHE A 1 228 ? 54.407 37.280 15.518 1.00 43.09 220 PHE A C 1
ATOM 1529 O O . PHE A 1 228 ? 53.610 36.382 15.814 1.00 45.86 220 PHE A O 1
ATOM 1537 N N . LYS A 1 229 ? 55.668 37.044 15.152 1.00 39.74 221 LYS A N 1
ATOM 1538 C CA . LYS A 1 229 ? 56.195 35.686 15.152 1.00 39.89 221 LYS A CA 1
ATOM 1539 C C . LYS A 1 229 ? 56.445 35.220 16.578 1.00 38.45 221 LYS A C 1
ATOM 1540 O O . LYS A 1 229 ? 56.972 35.970 17.404 1.00 39.89 221 LYS A O 1
ATOM 1546 N N . ILE A 1 230 ? 56.065 33.979 16.862 1.00 42.87 222 ILE A N 1
ATOM 1547 C CA . ILE A 1 230 ? 56.200 33.402 18.197 1.00 42.19 222 ILE A CA 1
ATOM 1548 C C . ILE A 1 230 ? 57.544 32.682 18.255 1.00 47.79 222 ILE A C 1
ATOM 1549 O O . ILE A 1 230 ? 57.725 31.679 17.550 1.00 58.41 222 ILE A O 1
ATOM 1554 N N . PRO A 1 231 ? 58.492 33.143 19.066 1.00 43.57 223 PRO A N 1
ATOM 1555 C CA . PRO A 1 231 ? 59.773 32.437 19.176 1.00 41.04 223 PRO A CA 1
ATOM 1556 C C . PRO A 1 231 ? 59.590 31.096 19.865 1.00 43.46 223 PRO A C 1
ATOM 1557 O O . PRO A 1 231 ? 58.545 30.793 20.445 1.00 47.49 223 PRO A O 1
ATOM 1561 N N . ASN A 1 232 ? 60.635 30.278 19.784 1.00 45.63 224 ASN A N 1
ATOM 1562 C CA . ASN A 1 232 ? 60.636 28.993 20.468 1.00 43.04 224 ASN A CA 1
ATOM 1563 C C . ASN A 1 232 ? 60.858 29.195 21.961 1.00 37.22 224 ASN A C 1
ATOM 1564 O O . ASN A 1 232 ? 61.541 30.130 22.387 1.00 35.64 224 ASN A O 1
ATOM 1569 N N . PHE A 1 233 ? 60.278 28.308 22.761 1.00 36.59 225 PHE A N 1
ATOM 1570 C CA . PHE A 1 233 ? 60.386 28.387 24.209 1.00 35.67 225 PHE A CA 1
ATOM 1571 C C . PHE A 1 233 ? 61.077 27.152 24.766 1.00 41.41 225 PHE A C 1
ATOM 1572 O O . PHE A 1 233 ? 60.869 26.035 24.281 1.00 43.80 225 PHE A O 1
ATOM 1580 N N . PHE A 1 234 ? 61.903 27.371 25.788 1.00 39.29 226 PHE A N 1
ATOM 1581 C CA . PHE A 1 234 ? 62.533 26.308 26.563 1.00 37.76 226 PHE A CA 1
ATOM 1582 C C . PHE A 1 234 ? 62.290 26.625 28.031 1.00 35.44 226 PHE A C 1
ATOM 1583 O O . PHE A 1 234 ? 62.769 27.646 28.531 1.00 34.94 226 PHE A O 1
ATOM 1591 N N . HIS A 1 235 ? 61.554 25.766 28.725 1.00 36.39 227 HIS A N 1
ATOM 1592 C CA . HIS A 1 235 ? 61.213 25.996 30.124 1.00 37.44 227 HIS A CA 1
ATOM 1593 C C . HIS A 1 235 ? 61.973 25.000 30.991 1.00 39.26 227 HIS A C 1
ATOM 1594 O O . HIS A 1 235 ? 61.715 23.791 30.944 1.00 39.68 227 HIS A O 1
ATOM 1601 N N . VAL A 1 236 ? 62.904 25.515 31.787 1.00 36.44 228 VAL A N 1
ATOM 1602 C CA . VAL A 1 236 ? 63.767 24.680 32.615 1.00 40.19 228 VAL A CA 1
ATOM 1603 C C . VAL A 1 236 ? 63.210 24.662 34.033 1.00 40.82 228 VAL A C 1
ATOM 1604 O O . VAL A 1 236 ? 62.581 25.641 34.463 1.00 41.48 228 VAL A O 1
ATOM 1608 N N . PRO A 1 237 ? 63.382 23.573 34.778 1.00 40.06 229 PRO A N 1
ATOM 1609 C CA . PRO A 1 237 ? 62.934 23.562 36.175 1.00 40.02 229 PRO A CA 1
ATOM 1610 C C . PRO A 1 237 ? 63.661 24.613 36.997 1.00 40.00 229 PRO A C 1
ATOM 1611 O O . PRO A 1 237 ? 64.784 25.014 36.687 1.00 46.21 229 PRO A O 1
ATOM 1615 N N . MET A 1 238 ? 62.999 25.071 38.053 1.00 39.80 230 MET A N 1
ATOM 1616 C CA . MET A 1 238 ? 63.627 26.032 38.944 1.00 39.59 230 MET A CA 1
ATOM 1617 C C . MET A 1 238 ? 64.695 25.349 39.795 1.00 40.64 230 MET A C 1
ATOM 1618 O O . MET A 1 238 ? 64.674 24.135 40.019 1.00 40.84 230 MET A O 1
ATOM 1623 N N . ILE A 1 239 ? 65.649 26.153 40.264 1.00 43.37 231 ILE A N 1
ATOM 1624 C CA . ILE A 1 239 ? 66.687 25.646 41.148 1.00 45.76 231 ILE A CA 1
ATOM 1625 C C . ILE A 1 239 ? 66.092 25.349 42.516 1.00 49.02 231 ILE A C 1
ATOM 1626 O O . ILE A 1 239 ? 65.307 26.137 43.060 1.00 48.10 231 ILE A O 1
ATOM 1631 N N . LEU A 1 240 ? 66.468 24.208 43.080 1.00 54.68 232 LEU A N 1
ATOM 1632 C CA . LEU A 1 240 ? 66.052 23.803 44.413 1.00 57.57 232 LEU A CA 1
ATOM 1633 C C . LEU A 1 240 ? 67.211 23.959 45.388 1.00 64.08 232 LEU A C 1
ATOM 1634 O O . LEU A 1 240 ? 68.382 23.975 45.000 1.00 67.89 232 LEU A O 1
ATOM 1639 N N . ASN A 1 241 ? 66.869 24.078 46.667 1.00 66.46 233 ASN A N 1
ATOM 1640 C CA . ASN A 1 241 ? 67.860 24.193 47.727 1.00 65.09 233 ASN A CA 1
ATOM 1641 C C . ASN A 1 241 ? 68.300 22.790 48.154 1.00 67.69 233 ASN A C 1
ATOM 1642 O O . ASN A 1 241 ? 68.108 21.815 47.424 1.00 66.68 233 ASN A O 1
ATOM 1647 N N . GLU A 1 242 ? 68.882 22.673 49.349 1.00 74.34 234 GLU A N 1
ATOM 1648 C CA . GLU A 1 242 ? 69.363 21.384 49.835 1.00 77.56 234 GLU A CA 1
ATOM 1649 C C . GLU A 1 242 ? 68.226 20.480 50.298 1.00 74.78 234 GLU A C 1
ATOM 1650 O O . GLU A 1 242 ? 68.368 19.253 50.273 1.00 75.67 234 GLU A O 1
ATOM 1656 N N . GLU A 1 243 ? 67.104 21.057 50.726 1.00 71.00 235 GLU A N 1
ATOM 1657 C CA . GLU A 1 243 ? 65.960 20.293 51.204 1.00 71.52 235 GLU A CA 1
ATOM 1658 C C . GLU A 1 243 ? 64.873 20.134 50.150 1.00 67.59 235 GLU A C 1
ATOM 1659 O O . GLU A 1 243 ? 63.758 19.721 50.482 1.00 69.28 235 GLU A O 1
ATOM 1665 N N . GLY A 1 244 ? 65.165 20.456 48.893 1.00 63.03 236 GLY A N 1
ATOM 1666 C CA . GLY A 1 244 ? 64.191 20.324 47.833 1.00 60.90 236 GLY A CA 1
ATOM 1667 C C . GLY A 1 244 ? 63.191 21.453 47.724 1.00 59.17 236 GLY A C 1
ATOM 1668 O O . GLY A 1 244 ? 62.321 21.401 46.847 1.00 61.86 236 GLY A O 1
ATOM 1669 N N . GLN A 1 245 ? 63.276 22.465 48.582 1.00 57.89 237 GLN A N 1
ATOM 1670 C CA . GLN A 1 245 ? 62.396 23.617 48.480 1.00 58.59 237 GLN A CA 1
ATOM 1671 C C . GLN A 1 245 ? 62.863 24.547 47.365 1.00 56.33 237 GLN A C 1
ATOM 1672 O O . GLN A 1 245 ? 64.006 24.489 46.908 1.00 44.19 237 GLN A O 1
ATOM 1678 N N . LYS A 1 246 ? 61.957 25.423 46.939 1.00 55.25 238 LYS A N 1
ATOM 1679 C CA . LYS A 1 246 ? 62.284 26.400 45.909 1.00 51.85 238 LYS A CA 1
ATOM 1680 C C . LYS A 1 246 ? 63.312 27.397 46.428 1.00 48.85 238 LYS A C 1
ATOM 1681 O O . LYS A 1 246 ? 63.204 27.901 47.549 1.00 51.34 238 LYS A O 1
ATOM 1683 N N . LEU A 1 247 ? 64.314 27.683 45.600 1.00 46.00 239 LEU A N 1
ATOM 1684 C CA . LEU A 1 247 ? 65.365 28.621 45.971 1.00 45.01 239 LEU A CA 1
ATOM 1685 C C . LEU A 1 247 ? 64.792 30.032 46.076 1.00 48.05 239 LEU A C 1
ATOM 1686 O O . LEU A 1 247 ? 64.305 30.579 45.081 1.00 48.58 239 LEU A O 1
ATOM 1691 N N . SER A 1 248 ? 64.852 30.625 47.275 1.00 50.55 240 SER A N 1
ATOM 1692 C CA . SER A 1 248 ? 64.296 31.950 47.524 1.00 50.21 240 SER A CA 1
ATOM 1693 C C . SER A 1 248 ? 65.174 32.692 48.527 1.00 46.62 240 SER A C 1
ATOM 1694 O O . SER A 1 248 ? 66.176 32.167 49.019 1.00 42.31 240 SER A O 1
ATOM 1697 N N . LYS A 1 249 ? 64.775 33.927 48.844 1.00 48.21 241 LYS A N 1
ATOM 1698 C CA . LYS A 1 249 ? 65.501 34.784 49.779 1.00 47.57 241 LYS A CA 1
ATOM 1699 C C . LYS A 1 249 ? 65.597 34.194 51.181 1.00 48.99 241 LYS A C 1
ATOM 1700 O O . LYS A 1 249 ? 66.411 34.673 51.976 1.00 47.15 241 LYS A O 1
ATOM 1706 N N . ARG A 1 250 ? 64.789 33.182 51.509 1.00 60.52 242 ARG A N 1
ATOM 1707 C CA . ARG A 1 250 ? 64.902 32.524 52.807 1.00 70.62 242 ARG A CA 1
ATOM 1708 C C . ARG A 1 250 ? 66.188 31.717 52.942 1.00 81.15 242 ARG A C 1
ATOM 1709 O O . ARG A 1 250 ? 66.584 31.389 54.065 1.00 87.42 242 ARG A O 1
ATOM 1717 N N . HIS A 1 251 ? 66.841 31.376 51.829 1.00 88.14 243 HIS A N 1
ATOM 1718 C CA . HIS A 1 251 ? 68.127 30.693 51.920 1.00 90.60 243 HIS A CA 1
ATOM 1719 C C . HIS A 1 251 ? 69.221 31.651 52.369 1.00 101.30 243 HIS A C 1
ATOM 1720 O O . HIS A 1 251 ? 70.054 31.300 53.210 1.00 103.15 243 HIS A O 1
ATOM 1722 N N . GLY A 1 252 ? 69.234 32.862 51.823 1.00 112.16 244 GLY A N 1
ATOM 1723 C CA . GLY A 1 252 ? 70.147 33.895 52.261 1.00 110.92 244 GLY A CA 1
ATOM 1724 C C . GLY A 1 252 ? 71.309 34.189 51.340 1.00 107.27 244 GLY A C 1
ATOM 1725 O O . GLY A 1 252 ? 72.244 34.879 51.760 1.00 108.95 244 GLY A O 1
ATOM 1726 N N . ALA A 1 253 ? 71.284 33.696 50.100 1.00 96.92 245 ALA A N 1
ATOM 1727 C CA . ALA A 1 253 ? 72.380 33.922 49.171 1.00 81.56 245 ALA A CA 1
ATOM 1728 C C . ALA A 1 253 ? 71.832 33.833 47.745 1.00 67.17 245 ALA A C 1
ATOM 1729 O O . ALA A 1 253 ? 72.060 32.881 47.002 1.00 57.35 245 ALA A O 1
ATOM 1731 N N . THR A 1 254 ? 71.080 34.858 47.340 1.00 64.95 246 THR A N 1
ATOM 1732 C CA . THR A 1 254 ? 70.569 34.934 45.980 1.00 56.41 246 THR A CA 1
ATOM 1733 C C . THR A 1 254 ? 71.160 36.076 45.165 1.00 48.86 246 THR A C 1
ATOM 1734 O O . THR A 1 254 ? 71.032 36.061 43.937 1.00 48.91 246 THR A O 1
ATOM 1738 N N . ASN A 1 255 ? 71.808 37.051 45.806 1.00 45.53 247 ASN A N 1
ATOM 1739 C CA . ASN A 1 255 ? 72.433 38.155 45.088 1.00 45.12 247 ASN A CA 1
ATOM 1740 C C . ASN A 1 255 ? 73.803 37.736 44.567 1.00 46.25 247 ASN A C 1
ATOM 1741 O O . ASN A 1 255 ? 74.652 37.268 45.333 1.00 49.67 247 ASN A O 1
ATOM 1746 N N . VAL A 1 256 ? 74.022 37.928 43.262 1.00 36.79 248 VAL A N 1
ATOM 1747 C CA . VAL A 1 256 ? 75.260 37.475 42.627 1.00 37.76 248 VAL A CA 1
ATOM 1748 C C . VAL A 1 256 ? 76.468 38.194 43.215 1.00 42.32 248 VAL A C 1
ATOM 1749 O O . VAL A 1 256 ? 77.543 37.601 43.373 1.00 45.74 248 VAL A O 1
ATOM 1753 N N . MET A 1 257 ? 76.320 39.477 43.552 1.00 41.85 249 MET A N 1
ATOM 1754 C CA . MET A 1 257 ? 77.453 40.213 44.102 1.00 40.54 249 MET A CA 1
ATOM 1755 C C . MET A 1 257 ? 77.769 39.805 45.535 1.00 42.06 249 MET A C 1
ATOM 1756 O O . MET A 1 257 ? 78.849 40.136 46.031 1.00 42.87 249 MET A O 1
ATOM 1761 N N . ASP A 1 258 ? 76.860 39.102 46.214 1.00 41.77 250 ASP A N 1
ATOM 1762 C CA . ASP A 1 258 ? 77.214 38.516 47.503 1.00 41.44 250 ASP A CA 1
ATOM 1763 C C . ASP A 1 258 ? 78.245 37.411 47.330 1.00 43.80 250 ASP A C 1
ATOM 1764 O O . ASP A 1 258 ? 79.127 37.241 48.178 1.00 46.81 250 ASP A O 1
ATOM 1769 N N . TYR A 1 259 ? 78.155 36.649 46.237 1.00 38.69 251 TYR A N 1
ATOM 1770 C CA . TYR A 1 259 ? 79.147 35.608 46.004 1.00 40.62 251 TYR A CA 1
AT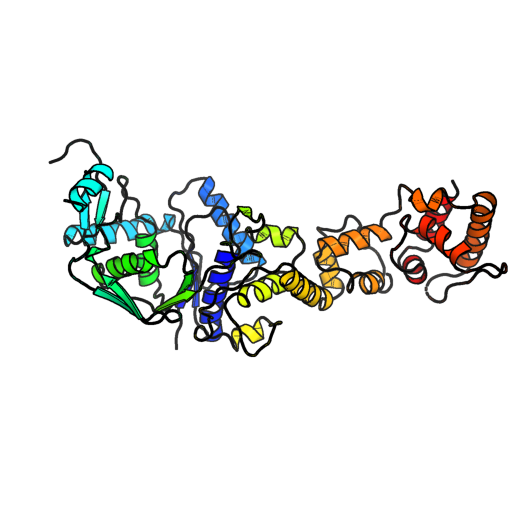OM 1771 C C . TYR A 1 259 ? 80.515 36.205 45.720 1.00 43.55 251 TYR A C 1
ATOM 1772 O O . TYR A 1 259 ? 81.536 35.634 46.117 1.00 46.68 251 TYR A O 1
ATOM 1781 N N . GLN A 1 260 ? 80.555 37.363 45.062 1.00 45.15 252 GLN A N 1
ATOM 1782 C CA . GLN A 1 260 ? 81.818 38.074 44.908 1.00 49.44 252 GLN A CA 1
ATOM 1783 C C . GLN A 1 260 ? 82.389 38.485 46.259 1.00 51.66 252 GLN A C 1
ATOM 1784 O O . GLN A 1 260 ? 83.599 38.364 46.483 1.00 55.94 252 GLN A O 1
ATOM 1790 N N . GLU A 1 261 ? 81.547 38.988 47.168 1.00 51.14 253 GLU A N 1
ATOM 1791 C CA . GLU A 1 261 ? 82.068 39.380 48.474 1.00 52.86 253 GLU A CA 1
ATOM 1792 C C . GLU A 1 261 ? 82.458 38.164 49.310 1.00 53.01 253 GLU A C 1
ATOM 1793 O O . GLU A 1 261 ? 83.321 38.271 50.186 1.00 58.80 253 GLU A O 1
ATOM 1795 N N . MET A 1 262 ? 81.852 37.005 49.048 1.00 45.31 254 MET A N 1
ATOM 1796 C CA . MET A 1 262 ? 82.192 35.771 49.744 1.00 48.45 254 MET A CA 1
ATOM 1797 C C . MET A 1 262 ? 83.517 35.173 49.289 1.00 48.60 254 MET A C 1
ATOM 1798 O O . MET A 1 262 ? 84.042 34.289 49.973 1.00 50.73 254 MET A O 1
ATOM 1803 N N . GLY A 1 263 ? 84.066 35.621 48.166 1.00 49.04 255 GLY A N 1
ATOM 1804 C CA . GLY A 1 263 ? 85.333 35.118 47.680 1.00 50.22 255 GLY A CA 1
ATOM 1805 C C . GLY A 1 263 ? 85.264 34.094 46.566 1.00 49.55 255 GLY A C 1
ATOM 1806 O O . GLY A 1 263 ? 86.221 33.330 46.395 1.00 55.04 255 GLY A O 1
ATOM 1807 N N . TYR A 1 264 ? 84.178 34.054 45.806 1.00 42.73 256 TYR A N 1
ATOM 1808 C CA . TYR A 1 264 ? 84.030 33.103 44.716 1.00 42.69 256 TYR A CA 1
ATOM 1809 C C . TYR A 1 264 ? 84.476 33.742 43.406 1.00 43.97 256 TYR A C 1
ATOM 1810 O O . TYR A 1 264 ? 84.174 34.908 43.139 1.00 48.17 256 TYR A O 1
ATOM 1819 N N . LEU A 1 265 ? 85.202 32.978 42.597 1.00 41.26 257 LEU A N 1
ATOM 1820 C CA . LEU A 1 265 ? 85.640 33.479 41.304 1.00 45.35 257 LEU A CA 1
ATOM 1821 C C . LEU A 1 265 ? 84.486 33.463 40.313 1.00 46.08 257 LEU A C 1
ATOM 1822 O O . LEU A 1 265 ? 83.574 32.638 40.403 1.00 45.72 257 LEU A O 1
ATOM 1827 N N . LYS A 1 266 ? 84.532 34.398 39.363 1.00 47.96 258 LYS A N 1
ATOM 1828 C CA . LYS A 1 266 ? 83.475 34.491 38.361 1.00 42.93 258 LYS A CA 1
ATOM 1829 C C . LYS A 1 266 ? 83.402 33.233 37.505 1.00 45.05 258 LYS A C 1
ATOM 1830 O O . LYS A 1 266 ? 82.304 32.804 37.131 1.00 45.69 258 LYS A O 1
ATOM 1836 N N . GLU A 1 267 ? 84.551 32.626 37.197 1.00 46.36 259 GLU A N 1
ATOM 1837 C CA . GLU A 1 267 ? 84.558 31.402 36.405 1.00 49.21 259 GLU A CA 1
ATOM 1838 C C . GLU A 1 267 ? 83.920 30.241 37.152 1.00 52.79 259 GLU A C 1
ATOM 1839 O O . GLU A 1 267 ? 83.271 29.391 36.529 1.00 58.19 259 GLU A O 1
ATOM 1845 N N . ALA A 1 268 ? 84.102 30.175 38.473 1.00 50.30 260 ALA A N 1
ATOM 1846 C CA . ALA A 1 268 ? 83.515 29.076 39.231 1.00 49.20 260 ALA A CA 1
ATOM 1847 C C . ALA A 1 268 ? 82.015 29.258 39.412 1.00 50.36 260 ALA A C 1
ATOM 1848 O O . ALA A 1 268 ? 81.270 28.273 39.451 1.00 50.00 260 ALA A O 1
ATOM 1850 N N . LEU A 1 269 ? 81.555 30.503 39.523 1.00 48.92 261 LEU A N 1
ATOM 1851 C CA . LEU A 1 269 ? 80.126 30.745 39.657 1.00 42.47 261 LEU A CA 1
ATOM 1852 C C . LEU A 1 269 ? 79.386 30.366 38.379 1.00 43.77 261 LEU A C 1
ATOM 1853 O O . LEU A 1 269 ? 78.296 29.787 38.437 1.00 46.05 261 LEU A O 1
ATOM 1858 N N . VAL A 1 270 ? 79.972 30.659 37.215 1.00 43.58 262 VAL A N 1
ATOM 1859 C CA . VAL A 1 270 ? 79.329 30.293 35.955 1.00 43.58 262 VAL A CA 1
ATOM 1860 C C . VAL A 1 270 ? 79.334 28.782 35.768 1.00 44.25 262 VAL A C 1
ATOM 1861 O O . VAL A 1 270 ? 78.328 28.191 35.358 1.00 48.45 262 VAL A O 1
ATOM 1865 N N . ASN A 1 271 ? 80.464 28.133 36.057 1.00 42.89 263 ASN A N 1
ATOM 1866 C CA . ASN A 1 271 ? 80.526 26.680 35.944 1.00 46.40 263 ASN A CA 1
ATOM 1867 C C . ASN A 1 271 ? 79.522 26.005 36.870 1.00 45.21 263 ASN A C 1
ATOM 1868 O O . ASN A 1 271 ? 78.972 24.952 36.531 1.00 51.32 263 ASN A O 1
ATOM 1873 N N . PHE A 1 272 ? 79.265 26.594 38.035 1.00 38.82 264 PHE A N 1
ATOM 1874 C CA . PHE A 1 272 ? 78.326 25.998 38.976 1.00 41.79 264 PHE A CA 1
ATOM 1875 C C . PHE A 1 272 ? 76.892 26.099 38.473 1.00 45.71 264 PHE A C 1
ATOM 1876 O O . PHE A 1 272 ? 76.156 25.106 38.476 1.00 50.16 264 PHE A O 1
ATOM 1884 N N . LEU A 1 273 ? 76.492 27.286 38.015 1.00 45.47 265 LEU A N 1
ATOM 1885 C CA . LEU A 1 273 ? 75.114 27.537 37.613 1.00 39.30 265 LEU A CA 1
ATOM 1886 C C . LEU A 1 273 ? 74.758 26.834 36.310 1.00 40.96 265 LEU A C 1
ATOM 1887 O O . LEU A 1 273 ? 73.636 26.336 36.164 1.00 45.58 265 LEU A O 1
ATOM 1892 N N . VAL A 1 274 ? 75.681 26.788 35.347 1.00 40.83 266 VAL A N 1
ATOM 1893 C CA . VAL A 1 274 ? 75.356 26.111 34.096 1.00 45.94 266 VAL A CA 1
ATOM 1894 C C . VAL A 1 274 ? 75.152 24.617 34.314 1.00 49.59 266 VAL A C 1
ATOM 1895 O O . VAL A 1 274 ? 74.457 23.968 33.527 1.00 57.42 266 VAL A O 1
ATOM 1899 N N . ARG A 1 275 ? 75.710 24.057 35.384 1.00 47.37 267 ARG A N 1
ATOM 1900 C CA . ARG A 1 275 ? 75.561 22.633 35.656 1.00 53.51 267 ARG A CA 1
ATOM 1901 C C . ARG A 1 275 ? 74.214 22.298 36.286 1.00 54.16 267 ARG A C 1
ATOM 1902 O O . ARG A 1 275 ? 73.832 21.123 36.314 1.00 52.95 267 ARG A O 1
ATOM 1910 N N . LEU A 1 276 ? 73.481 23.302 36.770 1.00 53.36 268 LEU A N 1
ATOM 1911 C CA . LEU A 1 276 ? 72.150 23.094 37.336 1.00 51.54 268 LEU A CA 1
ATOM 1912 C C . LEU A 1 276 ? 71.129 23.010 36.208 1.00 52.20 268 LEU A C 1
ATOM 1913 O O . LEU A 1 276 ? 70.816 24.018 35.568 1.00 50.51 268 LEU A O 1
ATOM 1918 N N . GLY A 1 277 ? 70.592 21.819 35.973 1.00 55.64 269 GLY A N 1
ATOM 1919 C CA . GLY A 1 277 ? 69.624 21.620 34.918 1.00 58.47 269 GLY A CA 1
ATOM 1920 C C . GLY A 1 277 ? 70.212 21.263 33.572 1.00 62.26 269 GLY A C 1
ATOM 1921 O O . GLY A 1 277 ? 69.448 21.012 32.628 1.00 64.35 269 GLY A O 1
ATOM 1922 N N . TRP A 1 278 ? 71.539 21.230 33.450 1.00 61.70 270 TRP A N 1
ATOM 1923 C CA . TRP A 1 278 ? 72.208 20.889 32.204 1.00 60.56 270 TRP A CA 1
ATOM 1924 C C . TRP A 1 278 ? 73.385 19.973 32.500 1.00 65.62 270 TRP A C 1
ATOM 1925 O O . TRP A 1 278 ? 74.099 20.168 33.488 1.00 62.99 270 TRP A O 1
ATOM 1936 N N . SER A 1 279 ? 73.582 18.975 31.641 1.00 73.84 271 SER A N 1
ATOM 1937 C CA . SER A 1 279 ? 74.670 18.019 31.796 1.00 79.57 271 SER A CA 1
ATOM 1938 C C . SER A 1 279 ? 75.162 17.594 30.421 1.00 87.92 271 SER A C 1
ATOM 1939 O O . SER A 1 279 ? 74.360 17.335 29.520 1.00 88.79 271 SER A O 1
ATOM 1942 N N . TYR A 1 280 ? 76.483 17.516 30.268 1.00 97.10 272 TYR A N 1
ATOM 1943 C CA . TYR A 1 280 ? 77.061 17.098 28.997 1.00 102.63 272 TYR A CA 1
ATOM 1944 C C . TYR A 1 280 ? 77.303 15.594 28.998 1.00 106.24 272 TYR A C 1
ATOM 1945 O O . TYR A 1 280 ? 76.374 14.809 28.780 1.00 109.86 272 TYR A O 1
ATOM 1954 N N . GLN A 1 281 ? 78.545 15.181 29.241 1.00 108.12 273 GLN A N 1
ATOM 1955 C CA . GLN A 1 281 ? 78.924 13.771 29.221 1.00 104.39 273 GLN A CA 1
ATOM 1956 C C . GLN A 1 281 ? 79.669 13.454 30.518 1.00 106.91 273 GLN A C 1
ATOM 1957 O O . GLN A 1 281 ? 80.867 13.165 30.511 1.00 108.85 273 GLN A O 1
ATOM 1959 N N . ASP A 1 282 ? 78.942 13.518 31.634 1.00 105.51 274 ASP A N 1
ATOM 1960 C CA . ASP A 1 282 ? 79.466 13.202 32.962 1.00 101.74 274 ASP A CA 1
ATOM 1961 C C . ASP A 1 282 ? 80.629 14.108 33.357 1.00 96.67 274 ASP A C 1
ATOM 1962 O O . ASP A 1 282 ? 81.431 13.754 34.226 1.00 100.89 274 ASP A O 1
ATOM 1967 N N . LYS A 1 283 ? 80.743 15.276 32.733 1.00 88.10 275 LYS A N 1
ATOM 1968 C CA . LYS A 1 283 ? 81.802 16.221 33.045 1.00 82.11 275 LYS A CA 1
ATOM 1969 C C . LYS A 1 283 ? 81.283 17.292 33.998 1.00 74.94 275 LYS A C 1
ATOM 1970 O O . LYS A 1 283 ? 80.120 17.699 33.929 1.00 71.09 275 LYS A O 1
ATOM 1976 N N . GLU A 1 284 ? 82.159 17.741 34.896 1.00 71.75 276 GLU A N 1
ATOM 1977 C CA . GLU A 1 284 ? 81.811 18.730 35.912 1.00 64.43 276 GLU A CA 1
ATOM 1978 C C . GLU A 1 284 ? 82.467 20.085 35.698 1.00 60.46 276 GLU A C 1
ATOM 1979 O O . GLU A 1 284 ? 81.824 21.114 35.906 1.00 57.29 276 GLU A O 1
ATOM 1985 N N . ILE A 1 285 ? 83.734 20.120 35.294 1.00 62.45 277 ILE A N 1
ATOM 1986 C CA . ILE A 1 285 ? 84.466 21.368 35.104 1.00 61.84 277 ILE A CA 1
ATOM 1987 C C . ILE A 1 285 ? 84.445 21.718 33.624 1.00 62.36 277 ILE A C 1
ATOM 1988 O O . ILE A 1 285 ? 84.742 20.871 32.775 1.00 66.15 277 ILE A O 1
ATOM 1993 N N . PHE A 1 286 ? 84.080 22.959 33.309 1.00 60.58 278 PHE A N 1
ATOM 1994 C CA . PHE A 1 286 ? 84.001 23.423 31.932 1.00 62.65 278 PHE A CA 1
ATOM 1995 C C . PHE A 1 286 ? 84.663 24.785 31.812 1.00 61.77 278 PHE A C 1
ATOM 1996 O O . PHE A 1 286 ? 84.511 25.641 32.686 1.00 54.95 278 PHE A O 1
ATOM 2004 N N . SER A 1 287 ? 85.399 24.979 30.728 1.00 70.33 279 SER A N 1
ATOM 2005 C CA . SER A 1 287 ? 85.926 26.294 30.411 1.00 70.61 279 SER A CA 1
ATOM 2006 C C . SER A 1 287 ? 84.907 27.070 29.581 1.00 67.10 279 SER A C 1
ATOM 2007 O O . SER A 1 287 ? 83.929 26.519 29.071 1.00 61.94 279 SER A O 1
ATOM 2010 N N . MET A 1 288 ? 85.148 28.373 29.451 1.00 69.21 280 MET A N 1
ATOM 2011 C CA . MET A 1 288 ? 84.247 29.202 28.661 1.00 71.29 280 MET A CA 1
ATOM 2012 C C . MET A 1 288 ? 84.259 28.784 27.195 1.00 79.07 280 MET A C 1
ATOM 2013 O O . MET A 1 288 ? 83.218 28.806 26.528 1.00 82.92 280 MET A O 1
ATOM 2018 N N . GLN A 1 289 ? 85.427 28.387 26.679 1.00 82.37 281 GLN A N 1
ATOM 2019 C CA . GLN A 1 289 ? 85.507 27.954 25.288 1.00 79.69 281 GLN A CA 1
ATOM 2020 C C . GLN A 1 289 ? 84.895 26.573 25.093 1.00 77.91 281 GLN A C 1
ATOM 2021 O O . GLN A 1 289 ? 84.391 26.268 24.008 1.00 81.52 281 GLN A O 1
ATOM 2023 N N . GLU A 1 290 ? 84.927 25.729 26.125 1.00 75.09 282 GLU A N 1
ATOM 2024 C CA . GLU A 1 290 ? 84.304 24.415 26.016 1.00 74.97 282 GLU A CA 1
ATOM 2025 C C . GLU A 1 290 ? 82.783 24.519 26.020 1.00 72.32 282 GLU A C 1
ATOM 2026 O O . GLU A 1 290 ? 82.110 23.844 25.233 1.00 71.78 282 GLU A O 1
ATOM 2032 N N . LEU A 1 291 ? 82.219 25.356 26.897 1.00 69.23 283 LEU A N 1
ATOM 2033 C CA . LEU A 1 291 ? 80.770 25.539 26.901 1.00 64.68 283 LEU A CA 1
ATOM 2034 C C . LEU A 1 291 ? 80.286 26.085 25.566 1.00 66.51 283 LEU A C 1
ATOM 2035 O O . LEU A 1 291 ? 79.305 25.589 24.999 1.00 60.01 283 LEU A O 1
ATOM 2040 N N . LEU A 1 292 ? 80.977 27.102 25.044 1.00 71.86 284 LEU A N 1
ATOM 2041 C CA . LEU A 1 292 ? 80.611 27.712 23.773 1.00 75.29 284 LEU A CA 1
ATOM 2042 C C . LEU A 1 292 ? 80.674 26.723 22.616 1.00 80.24 284 LEU A C 1
ATOM 2043 O O . LEU A 1 292 ? 80.040 26.954 21.580 1.00 84.33 284 LEU A O 1
ATOM 2048 N N . GLU A 1 293 ? 81.414 25.627 22.768 1.00 79.83 285 GLU A N 1
ATOM 2049 C CA . GLU A 1 293 ? 81.568 24.642 21.711 1.00 80.95 285 GLU A CA 1
ATOM 2050 C C . GLU A 1 293 ? 80.828 23.339 21.984 1.00 77.13 285 GLU A C 1
ATOM 2051 O O . GLU A 1 293 ? 80.915 22.417 21.167 1.00 81.25 285 GLU A O 1
ATOM 2053 N N . CYS A 1 294 ? 80.110 23.225 23.097 1.00 69.59 286 CYS A N 1
ATOM 2054 C CA . CYS A 1 294 ? 79.324 22.014 23.312 1.00 71.07 286 CYS A CA 1
ATOM 2055 C C . CYS A 1 294 ? 77.987 22.245 24.003 1.00 71.53 286 CYS A C 1
ATOM 2056 O O . CYS A 1 294 ? 77.318 21.261 24.331 1.00 75.02 286 CYS A O 1
ATOM 2059 N N . PHE A 1 295 ? 77.566 23.486 24.242 1.00 65.60 287 PHE A N 1
ATOM 2060 C CA . PHE A 1 295 ? 76.258 23.723 24.836 1.00 63.13 287 PHE A CA 1
ATOM 2061 C C . PHE A 1 295 ? 75.150 23.550 23.806 1.00 64.16 287 PHE A C 1
ATOM 2062 O O . PHE A 1 295 ? 75.229 24.075 22.690 1.00 67.47 287 PHE A O 1
ATOM 2070 N N . ASP A 1 296 ? 74.093 22.837 24.201 1.00 63.53 288 ASP A N 1
ATOM 2071 C CA . ASP A 1 296 ? 72.938 22.602 23.342 1.00 62.80 288 ASP A CA 1
ATOM 2072 C C . ASP A 1 296 ? 71.659 22.605 24.170 1.00 60.42 288 ASP A C 1
ATOM 2073 O O . ASP A 1 296 ? 71.505 21.768 25.070 1.00 59.93 288 ASP A O 1
ATOM 2078 N N . PRO A 1 297 ? 70.708 23.503 23.890 1.00 60.65 289 PRO A N 1
ATOM 2079 C CA . PRO A 1 297 ? 69.471 23.533 24.691 1.00 58.38 289 PRO A CA 1
ATOM 2080 C C . PRO A 1 297 ? 68.650 22.254 24.608 1.00 62.72 289 PRO A C 1
ATOM 2081 O O . PRO A 1 297 ? 67.721 22.089 25.407 1.00 66.86 289 PRO A O 1
ATOM 2085 N N . LYS A 1 298 ? 68.955 21.343 23.681 1.00 62.81 290 LYS A N 1
ATOM 2086 C CA . LYS A 1 298 ? 68.293 20.045 23.701 1.00 67.02 290 LYS A CA 1
ATOM 2087 C C . LYS A 1 298 ? 68.726 19.199 24.893 1.00 69.89 290 LYS A C 1
ATOM 2088 O O . LYS A 1 298 ? 68.027 18.243 25.243 1.00 74.90 290 LYS A O 1
ATOM 2090 N N . ASP A 1 299 ? 69.853 19.528 25.523 1.00 64.20 291 ASP A N 1
ATOM 2091 C CA . ASP A 1 299 ? 70.356 18.785 26.670 1.00 67.37 291 ASP A CA 1
ATOM 2092 C C . ASP A 1 299 ? 69.891 19.362 28.001 1.00 67.07 291 ASP A C 1
ATOM 2093 O O . ASP A 1 299 ? 70.427 18.980 29.048 1.00 70.84 291 ASP A O 1
ATOM 2098 N N . LEU A 1 300 ? 68.934 20.283 27.991 1.00 64.56 292 LEU A N 1
ATOM 2099 C CA . LEU A 1 300 ? 68.418 20.836 29.237 1.00 61.69 292 LEU A CA 1
ATOM 2100 C C . LEU A 1 300 ? 67.595 19.772 29.951 1.00 63.75 292 LEU A C 1
ATOM 2101 O O . LEU A 1 300 ? 66.636 19.236 29.386 1.00 66.29 292 LEU A O 1
ATOM 2106 N N . ASN A 1 301 ? 67.981 19.445 31.180 1.00 62.25 293 ASN A N 1
ATOM 2107 C CA . ASN A 1 301 ? 67.317 18.359 31.888 1.00 67.86 293 ASN A CA 1
ATOM 2108 C C . ASN A 1 301 ? 65.951 18.815 32.382 1.00 65.60 293 ASN A C 1
ATOM 2109 O O . ASN A 1 301 ? 65.804 19.925 32.900 1.00 61.51 293 ASN A O 1
ATOM 2114 N N . SER A 1 302 ? 64.946 17.965 32.200 1.00 67.92 294 SER A N 1
ATOM 2115 C CA . SER A 1 302 ? 63.626 18.249 32.740 1.00 66.80 294 SER A CA 1
ATOM 2116 C C . SER A 1 302 ? 63.502 17.866 34.207 1.00 66.53 294 SER A C 1
ATOM 2117 O O . SER A 1 302 ? 62.431 18.058 34.791 1.00 67.40 294 SER A O 1
ATOM 2120 N N . SER A 1 303 ? 64.564 17.331 34.812 1.00 66.46 295 SER A N 1
ATOM 2121 C CA . SER A 1 303 ? 64.589 17.035 36.240 1.00 69.36 295 SER A CA 1
ATOM 2122 C C . SER A 1 303 ? 65.168 18.222 37.000 1.00 70.02 295 SER A C 1
ATOM 2123 O O . SER A 1 303 ? 66.196 18.771 36.585 1.00 73.37 295 SER A O 1
ATOM 2126 N N . PRO A 1 304 ? 64.549 18.649 38.098 1.00 68.16 296 PRO A N 1
ATOM 2127 C CA . PRO A 1 304 ? 65.090 19.792 38.841 1.00 62.62 296 PRO A CA 1
ATOM 2128 C C . PRO A 1 304 ? 66.408 19.437 39.506 1.00 60.82 296 PRO A C 1
ATOM 2129 O O . PRO A 1 304 ? 66.614 18.309 39.959 1.00 64.22 296 PRO A O 1
ATOM 2133 N N . SER A 1 305 ? 67.305 20.413 39.553 1.00 54.37 297 SER A N 1
ATOM 2134 C CA A SER A 1 305 ? 68.593 20.259 40.210 0.29 58.55 297 SER A CA 1
ATOM 2135 C CA B SER A 1 305 ? 68.595 20.264 40.205 0.71 58.29 297 SER A CA 1
ATOM 2136 C C . SER A 1 305 ? 68.597 20.984 41.550 1.00 59.40 297 SER A C 1
ATOM 2137 O O . SER A 1 305 ? 67.822 21.911 41.788 1.00 64.21 297 SER A O 1
ATOM 2142 N N . CYS A 1 306 ? 69.486 20.544 42.434 1.00 66.58 298 CYS A N 1
ATOM 2143 C CA . CYS A 1 306 ? 69.586 21.098 43.776 1.00 68.83 298 CYS A CA 1
ATOM 2144 C C . CYS A 1 306 ? 70.852 21.932 43.925 1.00 69.13 298 CYS A C 1
ATOM 2145 O O . CYS A 1 306 ? 71.896 21.623 43.345 1.00 73.10 298 CYS A O 1
ATOM 2148 N N . PHE A 1 307 ? 70.743 22.995 44.719 1.00 66.51 299 PHE A N 1
ATOM 2149 C CA . PHE A 1 307 ? 71.868 23.871 45.027 1.00 59.47 299 PHE A CA 1
ATOM 2150 C C . PHE A 1 307 ? 72.743 23.212 46.089 1.00 55.89 299 PHE A C 1
ATOM 2151 O O . PHE A 1 307 ? 72.276 22.935 47.199 1.00 57.22 299 PHE A O 1
ATOM 2159 N N . SER A 1 308 ? 74.015 22.983 45.762 1.00 53.49 300 SER A N 1
ATOM 2160 C CA . SER A 1 308 ? 74.938 22.260 46.633 1.00 55.17 300 SER A CA 1
ATOM 2161 C C . SER A 1 308 ? 76.129 23.145 46.976 1.00 54.93 300 SER A C 1
ATOM 2162 O O . SER A 1 308 ? 76.926 23.483 46.094 1.00 54.31 300 SER A O 1
ATOM 2165 N N . TRP A 1 309 ? 76.259 23.505 48.258 1.00 58.08 301 TRP A N 1
ATOM 2166 C CA . TRP A 1 3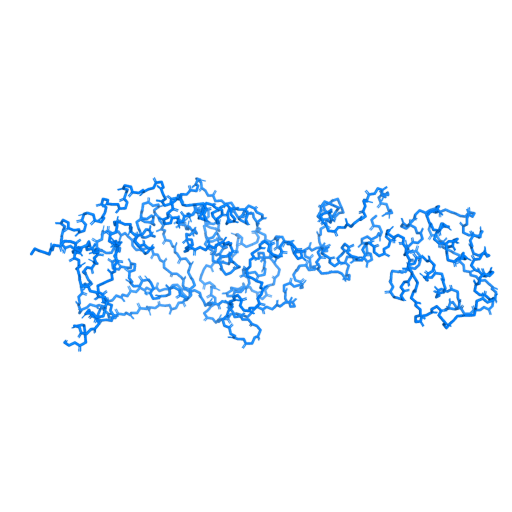09 ? 77.422 24.275 48.694 1.00 60.87 301 TRP A CA 1
ATOM 2167 C C . TRP A 1 309 ? 78.718 23.504 48.492 1.00 64.99 301 TRP A C 1
ATOM 2168 O O . TRP A 1 309 ? 79.749 24.106 48.173 1.00 68.00 301 TRP A O 1
ATOM 2179 N N . HIS A 1 310 ? 78.696 22.184 48.693 1.00 64.71 302 HIS A N 1
ATOM 2180 C CA . HIS A 1 310 ? 79.905 21.399 48.478 1.00 66.30 302 HIS A CA 1
ATOM 2181 C C . HIS A 1 310 ? 80.336 21.441 47.017 1.00 67.98 302 HIS A C 1
ATOM 2182 O O . HIS A 1 310 ? 81.525 21.598 46.720 1.00 71.63 302 HIS A O 1
ATOM 2184 N N . LYS A 1 311 ? 79.384 21.322 46.089 1.00 64.31 303 LYS A N 1
ATOM 2185 C CA . LYS A 1 311 ? 79.737 21.353 44.673 1.00 59.48 303 LYS A CA 1
ATOM 2186 C C . LYS A 1 311 ? 80.297 22.712 44.271 1.00 54.74 303 LYS A C 1
ATOM 2187 O O . LYS A 1 311 ? 81.265 22.787 43.506 1.00 57.00 303 LYS A O 1
ATOM 2189 N N . LEU A 1 312 ? 79.710 23.798 44.778 1.00 48.22 304 LEU A N 1
ATOM 2190 C CA . LEU A 1 312 ? 80.197 25.122 44.406 1.00 46.60 304 LEU A CA 1
ATOM 2191 C C . LEU A 1 312 ? 81.588 25.377 44.976 1.00 53.32 304 LEU A C 1
ATOM 2192 O O . LEU A 1 312 ? 82.461 25.910 44.281 1.00 54.94 304 LEU A O 1
ATOM 2197 N N . ASN A 1 313 ? 81.814 24.995 46.235 1.00 56.82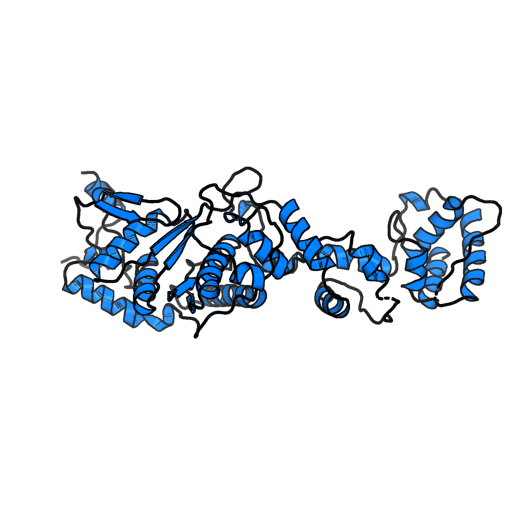 305 ASN A N 1
ATOM 2198 C CA . ASN A 1 313 ? 83.146 25.116 46.822 1.00 53.25 305 ASN A CA 1
ATOM 2199 C C . ASN A 1 313 ? 84.153 24.210 46.128 1.00 57.51 305 ASN A C 1
ATOM 2200 O O . ASN A 1 313 ? 85.318 24.593 45.967 1.00 60.01 305 ASN A O 1
ATOM 2205 N N . TRP A 1 314 ? 83.733 23.013 45.712 1.00 58.53 306 TRP A N 1
ATOM 2206 C CA . TRP A 1 314 ? 84.645 22.121 45.002 1.00 58.99 306 TRP A CA 1
ATOM 2207 C C . TRP A 1 314 ? 85.068 22.721 43.667 1.00 55.74 306 TRP A C 1
ATOM 2208 O O . TRP A 1 314 ? 86.233 22.619 43.276 1.00 54.53 306 TRP A O 1
ATOM 2219 N N . LEU A 1 315 ? 84.136 23.354 42.954 1.00 55.31 307 LEU A N 1
ATOM 2220 C CA . LEU A 1 315 ? 84.509 24.065 41.737 1.00 53.83 307 LEU A CA 1
ATOM 2221 C C . LEU A 1 315 ? 85.371 25.279 42.056 1.00 52.83 307 LEU A C 1
ATOM 2222 O O . LEU A 1 315 ? 86.393 25.508 41.400 1.00 56.20 307 LEU A O 1
ATOM 2227 N N . ASN A 1 316 ? 84.981 26.063 43.067 1.00 49.27 308 ASN A N 1
ATOM 2228 C CA . ASN A 1 316 ? 85.717 27.284 43.368 1.00 50.95 308 ASN A CA 1
ATOM 2229 C C . ASN A 1 316 ? 87.111 26.987 43.896 1.00 61.26 308 ASN A C 1
ATOM 2230 O O . ASN A 1 316 ? 88.041 27.765 43.652 1.00 66.41 308 ASN A O 1
ATOM 2235 N N . ALA A 1 317 ? 87.275 25.883 44.629 1.00 61.79 309 ALA A N 1
ATOM 2236 C CA . ALA A 1 317 ? 88.613 25.449 45.008 1.00 58.36 309 ALA A CA 1
ATOM 2237 C C . ALA A 1 317 ? 89.450 25.105 43.785 1.00 57.52 309 ALA A C 1
ATOM 2238 O O . ALA A 1 317 ? 90.663 25.339 43.779 1.00 59.57 309 ALA A O 1
ATOM 2240 N N . HIS A 1 318 ? 88.826 24.563 42.738 1.00 55.45 310 HIS A N 1
ATOM 2241 C CA . HIS A 1 318 ? 89.583 24.174 41.554 1.00 58.59 310 HIS A CA 1
ATOM 2242 C C . HIS A 1 318 ? 90.068 25.393 40.781 1.00 62.16 310 HIS A C 1
ATOM 2243 O O . HIS A 1 318 ? 91.259 25.507 40.468 1.00 66.26 310 HIS A O 1
ATOM 2250 N N . TYR A 1 319 ? 89.157 26.309 40.442 1.00 59.63 311 TYR A N 1
ATOM 2251 C CA . TYR A 1 319 ? 89.568 27.500 39.709 1.00 56.47 311 TYR A CA 1
ATOM 2252 C C . TYR A 1 319 ? 90.539 28.346 40.521 1.00 60.21 311 TYR A C 1
ATOM 2253 O O . TYR A 1 319 ? 91.447 28.964 39.953 1.00 59.82 311 TYR A O 1
ATOM 2262 N N . LEU A 1 320 ? 90.380 28.374 41.846 1.00 63.05 312 LEU A N 1
ATOM 2263 C CA . LEU A 1 320 ? 91.309 29.134 42.676 1.00 70.07 312 LEU A CA 1
ATOM 2264 C C . LEU A 1 320 ? 92.703 28.516 42.655 1.00 73.75 312 LEU A C 1
ATOM 2265 O O . LEU A 1 320 ? 93.707 29.238 42.635 1.00 74.84 312 LEU A O 1
ATOM 2270 N N . LYS A 1 321 ? 92.783 27.182 42.650 1.00 75.21 313 LYS A N 1
ATOM 2271 C CA . LYS A 1 321 ? 94.067 26.496 42.597 1.00 76.67 313 LYS A CA 1
ATOM 2272 C C . LYS A 1 321 ? 94.717 26.572 41.223 1.00 76.98 313 LYS A C 1
ATOM 2273 O O . LYS A 1 321 ? 95.943 26.453 41.127 1.00 81.95 313 LYS A O 1
ATOM 2275 N N . ASN A 1 322 ? 93.934 26.773 40.166 1.00 72.05 314 ASN A N 1
ATOM 2276 C CA . ASN A 1 322 ? 94.456 26.874 38.810 1.00 76.33 314 ASN A CA 1
ATOM 2277 C C . ASN A 1 322 ? 94.807 28.304 38.420 1.00 76.12 314 ASN A C 1
ATOM 2278 O O . ASN A 1 322 ? 95.066 28.567 37.240 1.00 78.79 314 ASN A O 1
ATOM 2280 N N . GLN A 1 323 ? 94.813 29.229 39.377 1.00 73.38 315 GLN A N 1
ATOM 2281 C CA . GLN A 1 323 ? 95.212 30.594 39.094 1.00 75.18 315 GLN A CA 1
ATOM 2282 C C . GLN A 1 323 ? 96.729 30.728 39.171 1.00 86.01 315 GLN A C 1
ATOM 2283 O O . GLN A 1 323 ? 97.453 29.799 39.540 1.00 95.17 315 GLN A O 1
ATOM 2289 N N . SER A 1 324 ? 97.207 31.912 38.817 1.00 86.44 316 SER A N 1
ATOM 2290 C CA . SER A 1 324 ? 98.628 32.203 38.857 1.00 89.75 316 SER A CA 1
ATOM 2291 C C . SER A 1 324 ? 98.974 32.851 40.190 1.00 88.24 316 SER A C 1
ATOM 2292 O O . SER A 1 324 ? 98.201 32.811 41.149 1.00 85.57 316 SER A O 1
ATOM 2295 N N . ALA A 1 325 ? 100.156 33.454 40.263 1.00 91.21 317 ALA A N 1
ATOM 2296 C CA . ALA A 1 325 ? 100.597 34.099 41.494 1.00 87.86 317 ALA A CA 1
ATOM 2297 C C . ALA A 1 325 ? 100.328 35.601 41.486 1.00 86.22 317 ALA A C 1
ATOM 2298 O O . ALA A 1 325 ? 99.876 36.156 42.495 1.00 85.37 317 ALA A O 1
ATOM 2300 N N . GLN A 1 326 ? 100.585 36.266 40.358 1.00 87.73 318 GLN A N 1
ATOM 2301 C CA . GLN A 1 326 ? 100.299 37.692 40.262 1.00 88.33 318 GLN A CA 1
ATOM 2302 C C . GLN A 1 326 ? 98.800 37.954 40.291 1.00 87.85 318 GLN A C 1
ATOM 2303 O O . GLN A 1 326 ? 98.350 38.918 40.921 1.00 87.87 318 GLN A O 1
ATOM 2305 N N . LYS A 1 327 ? 98.011 37.111 39.619 1.00 86.04 319 LYS A N 1
ATOM 2306 C CA . LYS A 1 327 ? 96.563 37.296 39.622 1.00 82.09 319 LYS A CA 1
ATOM 2307 C C . LYS A 1 327 ? 95.980 37.086 41.015 1.00 78.18 319 LYS A C 1
ATOM 2308 O O . LYS A 1 327 ? 95.047 37.793 41.417 1.00 76.92 319 LYS A O 1
ATOM 2310 N N . LEU A 1 328 ? 96.513 36.118 41.767 1.00 74.44 320 LEU A N 1
ATOM 2311 C CA . LEU A 1 328 ? 96.043 35.904 43.131 1.00 71.15 320 LEU A CA 1
ATOM 2312 C C . LEU A 1 328 ? 96.326 37.109 44.016 1.00 71.63 320 LEU A C 1
ATOM 2313 O O . LEU A 1 328 ? 95.520 37.436 44.895 1.00 72.76 320 LEU A O 1
ATOM 2318 N N . LEU A 1 329 ? 97.462 37.779 43.805 1.00 70.04 321 LEU A N 1
ATOM 2319 C CA . LEU A 1 329 ? 97.764 38.979 44.576 1.00 66.91 321 LEU A CA 1
ATOM 2320 C C . LEU A 1 329 ? 96.715 40.060 44.334 1.00 67.35 321 LEU A C 1
ATOM 2321 O O . LEU A 1 329 ? 96.304 40.756 45.270 1.00 68.69 321 LEU A O 1
ATOM 2326 N N . GLU A 1 330 ? 96.260 40.206 43.089 1.00 67.74 322 GLU A N 1
ATOM 2327 C CA . GLU A 1 330 ? 95.243 41.208 42.790 1.00 68.98 322 GLU A CA 1
ATOM 2328 C C . GLU A 1 330 ? 93.858 40.769 43.250 1.00 66.54 322 GLU A C 1
ATOM 2329 O O . GLU A 1 330 ? 93.040 41.616 43.627 1.00 67.28 322 GLU A O 1
ATOM 2335 N N . LEU A 1 331 ? 93.582 39.461 43.234 1.00 61.24 323 LEU A N 1
ATOM 2336 C CA . LEU A 1 331 ? 92.309 38.958 43.738 1.00 55.09 323 LEU A CA 1
ATOM 2337 C C . LEU A 1 331 ? 92.231 39.041 45.258 1.00 59.19 323 LEU A C 1
ATOM 2338 O O . LEU A 1 331 ? 91.159 39.315 45.813 1.00 60.31 323 LEU A O 1
ATOM 2343 N N . LEU A 1 332 ? 93.347 38.802 45.947 1.00 59.61 324 LEU A N 1
ATOM 2344 C CA . LEU A 1 332 ? 93.346 38.785 47.404 1.00 59.14 324 LEU A CA 1
ATOM 2345 C C . LEU A 1 332 ? 93.460 40.171 48.024 1.00 66.00 324 LEU A C 1
ATOM 2346 O O . LEU A 1 332 ? 93.422 40.282 49.253 1.00 70.27 324 LEU A O 1
ATOM 2351 N N . LYS A 1 333 ? 93.588 41.226 47.212 1.00 69.19 325 LYS A N 1
ATOM 2352 C CA . LYS A 1 333 ? 93.789 42.561 47.778 1.00 70.79 325 LYS A CA 1
ATOM 2353 C C . LYS A 1 333 ? 92.582 43.054 48.568 1.00 72.09 325 LYS A C 1
ATOM 2354 O O . LYS A 1 333 ? 92.776 43.561 49.687 1.00 78.33 325 LYS A O 1
ATOM 2356 N N . PRO A 1 334 ? 91.338 42.960 48.079 1.00 65.83 326 PRO A N 1
ATOM 2357 C CA . PRO A 1 334 ? 90.206 43.442 48.885 1.00 63.87 326 PRO A CA 1
ATOM 2358 C C . PRO A 1 334 ? 89.866 42.560 50.075 1.00 65.29 326 PRO A C 1
ATOM 2359 O O . PRO A 1 334 ? 88.973 42.923 50.851 1.00 70.72 326 PRO A O 1
ATOM 2363 N N . PHE A 1 335 ? 90.537 41.419 50.252 1.00 58.53 327 PHE A N 1
ATOM 2364 C CA . PHE A 1 335 ? 90.217 40.495 51.330 1.00 52.22 327 PHE A CA 1
ATOM 2365 C C . PHE A 1 335 ? 91.311 40.360 52.381 1.00 53.35 327 PHE A C 1
ATOM 2366 O O . PHE A 1 335 ? 91.015 39.929 53.500 1.00 54.22 327 PHE A O 1
ATOM 2374 N N . SER A 1 336 ? 92.557 40.700 52.058 1.00 52.67 328 SER A N 1
ATOM 2375 C CA . SER A 1 336 ? 93.682 40.510 52.966 1.00 56.45 328 SER A CA 1
ATOM 2376 C C . SER A 1 336 ? 94.039 41.824 53.651 1.00 57.35 328 SER A C 1
ATOM 2377 O O . SER A 1 336 ? 94.218 42.850 52.985 1.00 60.55 328 SER A O 1
ATOM 2380 N N . PHE A 1 337 ? 94.150 41.787 54.980 1.00 56.74 329 PHE A N 1
ATOM 2381 C CA . PHE A 1 337 ? 94.554 42.958 55.749 1.00 60.68 329 PHE A CA 1
ATOM 2382 C C . PHE A 1 337 ? 96.051 43.232 55.682 1.00 64.57 329 PHE A C 1
ATOM 2383 O O . PHE A 1 337 ? 96.499 44.258 56.209 1.00 62.81 329 PHE A O 1
ATOM 2391 N N . SER A 1 338 ? 96.828 42.350 55.062 1.00 66.55 330 SER A N 1
ATOM 2392 C CA . SER A 1 338 ? 98.274 42.493 54.976 1.00 74.35 330 SER A CA 1
ATOM 2393 C C . SER A 1 338 ? 98.675 42.829 53.547 1.00 79.00 330 SER A C 1
ATOM 2394 O O . SER A 1 338 ? 98.219 42.180 52.602 1.00 80.30 330 SER A O 1
ATOM 2397 N N . ASP A 1 339 ? 99.526 43.843 53.396 1.00 83.84 331 ASP A N 1
ATOM 2398 C CA . ASP A 1 339 ? 100.046 44.222 52.090 1.00 85.85 331 ASP A CA 1
ATOM 2399 C C . ASP A 1 339 ? 101.211 43.314 51.713 1.00 85.50 331 ASP A C 1
ATOM 2400 O O . ASP A 1 339 ? 102.052 42.978 52.553 1.00 82.51 331 ASP A O 1
ATOM 2405 N N . LEU A 1 340 ? 101.260 42.920 50.441 1.00 87.14 332 LEU A N 1
ATOM 2406 C CA . LEU A 1 340 ? 102.229 41.936 49.959 1.00 86.27 332 LEU A CA 1
ATOM 2407 C C . LEU A 1 340 ? 103.419 42.661 49.336 1.00 91.53 332 LEU A C 1
ATOM 2408 O O . LEU A 1 340 ? 103.378 43.067 48.172 1.00 91.68 332 LEU A O 1
ATOM 2413 N N . SER A 1 341 ? 104.486 42.814 50.124 1.00 96.30 333 SER A N 1
ATOM 2414 C CA . SER A 1 341 ? 105.755 43.374 49.674 1.00 99.76 333 SER A CA 1
ATOM 2415 C C . SER A 1 341 ? 106.877 42.345 49.791 1.00 100.23 333 SER A C 1
ATOM 2416 O O . SER A 1 341 ? 108.042 42.701 49.987 1.00 102.62 333 SER A O 1
ATOM 2418 N N . HIS A 1 342 ? 106.532 41.064 49.669 1.00 94.48 334 HIS A N 1
ATOM 2419 C CA . HIS A 1 342 ? 107.472 39.960 49.784 1.00 93.76 334 HIS A CA 1
ATOM 2420 C C . HIS A 1 342 ? 108.100 39.634 48.430 1.00 95.02 334 HIS A C 1
ATOM 2421 O O . HIS A 1 342 ? 107.633 40.067 47.375 1.00 98.51 334 HIS A O 1
ATOM 2423 N N . LEU A 1 343 ? 109.172 38.844 48.471 1.00 96.36 335 LEU A N 1
ATOM 2424 C CA . LEU A 1 343 ? 109.882 38.438 47.267 1.00 94.34 335 LEU A CA 1
ATOM 2425 C C . LEU A 1 343 ? 109.115 37.328 46.552 1.00 91.74 335 LEU A C 1
ATOM 2426 O O . LEU A 1 343 ? 108.112 36.809 47.047 1.00 86.60 335 LEU A O 1
ATOM 2428 N N . ASN A 1 344 ? 109.593 36.958 45.362 1.00 96.15 336 ASN A N 1
ATOM 2429 C CA . ASN A 1 344 ? 108.945 35.887 44.605 1.00 97.74 336 ASN A CA 1
ATOM 2430 C C . ASN A 1 344 ? 108.914 34.565 45.362 1.00 100.15 336 ASN A C 1
ATOM 2431 O O . ASN A 1 344 ? 107.857 33.913 45.371 1.00 97.55 336 ASN A O 1
ATOM 2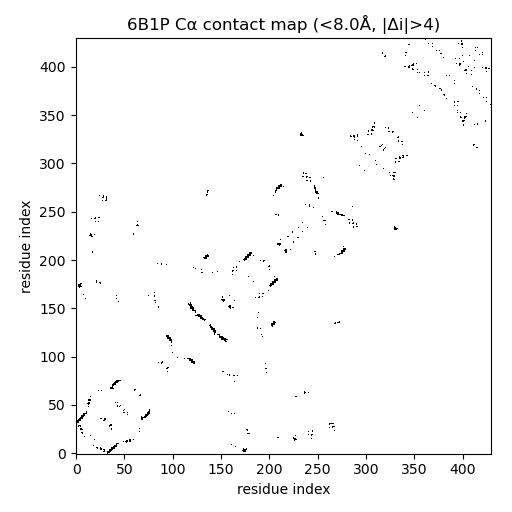433 N N . PRO A 1 345 ? 109.996 34.105 46.007 1.00 104.88 337 PRO A N 1
ATOM 2434 C CA . PRO A 1 345 ? 109.878 32.887 46.823 1.00 104.51 337 PRO A CA 1
ATOM 2435 C C . PRO A 1 345 ? 109.186 33.111 48.154 1.00 101.29 337 PRO A C 1
ATOM 2436 O O . PRO A 1 345 ? 108.594 32.165 48.690 1.00 97.85 337 PRO A O 1
ATOM 2440 N N . ALA A 1 346 ? 109.241 34.321 48.700 1.00 102.25 338 ALA A N 1
ATOM 2441 C CA . ALA A 1 346 ? 108.655 34.600 50.003 1.00 95.52 338 ALA A CA 1
ATOM 2442 C C . ALA A 1 346 ? 107.241 35.148 49.857 1.00 92.16 338 ALA A C 1
ATOM 2443 O O . ALA A 1 346 ? 106.363 34.482 49.310 1.00 89.17 338 ALA A O 1
ATOM 2445 N N . ASP A 1 349 ? 106.109 33.215 46.967 1.00 89.37 341 ASP A N 1
ATOM 2446 C CA . ASP A 1 349 ? 105.059 32.348 46.448 1.00 86.64 341 ASP A CA 1
ATOM 2447 C C . ASP A 1 349 ? 104.910 31.120 47.328 1.00 81.96 341 ASP A C 1
ATOM 2448 O O . ASP A 1 349 ? 103.955 30.357 47.190 1.00 78.32 341 ASP A O 1
ATOM 2450 N N . ARG A 1 350 ? 105.869 30.925 48.234 1.00 81.53 342 ARG A N 1
ATOM 2451 C CA . ARG A 1 350 ? 105.787 29.794 49.146 1.00 82.55 342 ARG A CA 1
ATOM 2452 C C . ARG A 1 350 ? 104.620 29.927 50.114 1.00 86.04 342 ARG A C 1
ATOM 2453 O O . ARG A 1 350 ? 104.111 28.908 50.595 1.00 88.36 342 ARG A O 1
ATOM 2455 N N . LEU A 1 351 ? 104.180 31.154 50.403 1.00 84.83 343 LEU A N 1
ATOM 2456 C CA . LEU A 1 351 ? 103.018 31.339 51.267 1.00 79.32 343 LEU A CA 1
ATOM 2457 C C . LEU A 1 351 ? 101.763 30.749 50.635 1.00 77.20 343 LEU A C 1
ATOM 2458 O O . LEU A 1 351 ? 100.958 30.111 51.324 1.00 71.35 343 LEU A O 1
ATOM 2463 N N . LEU A 1 352 ? 101.586 30.939 49.326 1.00 81.68 344 LEU A N 1
ATOM 2464 C CA . LEU A 1 352 ? 100.403 30.423 48.650 1.00 82.84 344 LEU A CA 1
ATOM 2465 C C . LEU A 1 352 ? 100.459 28.920 48.422 1.00 88.71 344 LEU A C 1
ATOM 2466 O O . LEU A 1 352 ? 99.409 28.295 48.266 1.00 92.31 344 LEU A O 1
ATOM 2471 N N . ASP A 1 353 ? 101.650 28.325 48.403 1.00 93.06 345 ASP A N 1
ATOM 2472 C CA . ASP A 1 353 ? 101.748 26.894 48.139 1.00 95.29 345 ASP A CA 1
ATOM 2473 C C . ASP A 1 353 ? 101.061 26.081 49.229 1.00 91.82 345 ASP A C 1
ATOM 2474 O O . ASP A 1 353 ? 100.381 25.092 48.938 1.00 93.97 345 ASP A O 1
ATOM 2479 N N . ALA A 1 354 ? 101.203 26.496 50.488 1.00 83.24 346 ALA A N 1
ATOM 2480 C CA . ALA A 1 354 ? 100.640 25.742 51.599 1.00 78.89 346 ALA A CA 1
ATOM 2481 C C . ALA A 1 354 ? 99.172 26.052 51.864 1.00 73.05 346 ALA A C 1
ATOM 2482 O O . ALA A 1 354 ? 98.460 25.197 52.402 1.00 72.80 346 ALA A O 1
ATOM 2484 N N . LEU A 1 355 ? 98.703 27.245 51.504 1.00 68.13 347 LEU A N 1
ATOM 2485 C CA . LEU A 1 355 ? 97.338 27.652 51.799 1.00 62.70 347 LEU A CA 1
ATOM 2486 C C . LEU A 1 355 ? 96.383 27.456 50.633 1.00 69.74 347 LEU A C 1
ATOM 2487 O O . LEU A 1 355 ? 95.167 27.418 50.853 1.00 70.20 347 LEU A O 1
ATOM 2492 N N . LYS A 1 356 ? 96.903 27.324 49.410 1.00 75.03 348 LYS A N 1
ATOM 2493 C CA . LYS A 1 356 ? 96.041 27.183 48.239 1.00 77.55 348 LYS A CA 1
ATOM 2494 C C . LYS A 1 356 ? 95.234 25.891 48.294 1.00 80.74 348 LYS A C 1
ATOM 2495 O O . LYS A 1 356 ? 94.036 25.886 47.989 1.00 77.74 348 LYS A O 1
ATOM 2501 N N . GLU A 1 357 ? 95.871 24.790 48.694 1.00 88.27 349 GLU A N 1
ATOM 2502 C CA . GLU A 1 357 ? 95.190 23.501 48.702 1.00 94.64 349 GLU A CA 1
ATOM 2503 C C . GLU A 1 357 ? 94.159 23.411 49.821 1.00 91.87 349 GLU A C 1
ATOM 2504 O O . GLU A 1 357 ? 93.172 22.678 49.693 1.00 92.51 349 GLU A O 1
ATOM 2510 N N . ARG A 1 358 ? 94.356 24.150 50.911 1.00 90.97 350 ARG A N 1
ATOM 2511 C CA . ARG A 1 358 ? 93.481 24.074 52.074 1.00 89.21 350 ARG A CA 1
ATOM 2512 C C . ARG A 1 358 ? 92.443 25.191 52.115 1.00 84.09 350 ARG A C 1
ATOM 2513 O O . ARG A 1 358 ? 91.755 25.342 53.130 1.00 82.90 350 ARG A O 1
ATOM 2515 N N . SER A 1 359 ? 92.305 25.965 51.038 1.00 80.56 351 SER A N 1
ATOM 2516 C CA . SER A 1 359 ? 91.350 27.063 50.961 1.00 74.16 351 SER A CA 1
ATOM 2517 C C . SER A 1 359 ? 90.376 26.840 49.811 1.00 69.62 351 SER A C 1
ATOM 2518 O O . SER A 1 359 ? 90.728 26.260 48.779 1.00 71.56 351 SER A O 1
ATOM 2521 N N . GLN A 1 360 ? 89.147 27.328 49.994 1.00 61.87 352 GLN A N 1
ATOM 2522 C CA . GLN A 1 360 ? 88.093 27.190 48.999 1.00 62.67 352 GLN A CA 1
ATOM 2523 C C . GLN A 1 360 ? 87.581 28.509 48.441 1.00 58.94 352 GLN A C 1
ATOM 2524 O O . GLN A 1 360 ? 86.974 28.505 47.366 1.00 58.06 352 GLN A O 1
ATOM 2530 N N . THR A 1 361 ? 87.778 29.620 49.142 1.00 56.39 353 THR A N 1
ATOM 2531 C CA . THR A 1 361 ? 87.364 30.935 48.680 1.00 52.74 353 THR A CA 1
ATOM 2532 C C . THR A 1 361 ? 88.503 31.921 48.895 1.00 51.55 353 THR A C 1
ATOM 2533 O O . THR A 1 361 ? 89.472 31.645 49.605 1.00 54.73 353 THR A O 1
ATOM 2537 N N . LEU A 1 362 ? 88.378 33.088 48.267 1.00 48.17 354 LEU A N 1
ATOM 2538 C CA . LEU A 1 362 ? 89.326 34.160 48.536 1.00 48.17 354 LEU A CA 1
ATOM 2539 C C . LEU A 1 362 ? 89.240 34.636 49.982 1.00 51.01 354 LEU A C 1
ATOM 2540 O O . LEU A 1 362 ? 90.245 35.081 50.543 1.00 55.21 354 LEU A O 1
ATOM 2545 N N . LYS A 1 363 ? 88.057 34.568 50.596 1.00 52.19 355 LYS A N 1
ATOM 2546 C CA . LYS A 1 363 ? 87.935 35.006 51.983 1.00 51.60 355 LYS A CA 1
ATOM 2547 C C . LYS A 1 363 ? 88.705 34.082 52.917 1.00 54.81 355 LYS A C 1
ATOM 2548 O O . LYS A 1 363 ? 89.402 34.548 53.826 1.00 54.10 355 LYS A O 1
ATOM 2554 N N . GLU A 1 364 ? 88.592 32.770 52.701 1.00 57.41 356 GLU A N 1
ATOM 2555 C CA . GLU A 1 364 ? 89.296 31.802 53.534 1.00 55.37 356 GLU A CA 1
ATOM 2556 C C . GLU A 1 364 ? 90.797 31.845 53.280 1.00 54.85 356 GLU A C 1
ATOM 2557 O O . GLU A 1 364 ? 91.597 31.716 54.215 1.00 54.40 356 GLU A O 1
ATOM 2563 N N . LEU A 1 365 ? 91.194 32.032 52.021 1.00 54.18 357 LEU A N 1
ATOM 2564 C CA . LEU A 1 365 ? 92.612 32.129 51.691 1.00 50.22 357 LEU A CA 1
ATOM 2565 C C . LEU A 1 365 ? 93.249 33.350 52.342 1.00 46.04 357 LEU A C 1
ATOM 2566 O O . LEU A 1 365 ? 94.299 33.244 52.985 1.00 44.67 357 LEU A O 1
ATOM 2571 N N . ALA A 1 366 ? 92.628 34.523 52.189 1.00 47.27 358 ALA A N 1
ATOM 2572 C CA . ALA A 1 366 ? 93.208 35.735 52.758 1.00 50.40 358 ALA A CA 1
ATOM 2573 C C . ALA A 1 366 ? 93.294 35.661 54.276 1.00 56.40 358 ALA A C 1
ATOM 2574 O O . ALA A 1 366 ? 94.262 36.154 54.866 1.00 61.85 358 ALA A O 1
ATOM 2576 N N . LEU A 1 367 ? 92.302 35.043 54.921 1.00 54.64 359 LEU A N 1
ATOM 2577 C CA . LEU A 1 367 ? 92.323 34.934 56.375 1.00 53.47 359 LEU A CA 1
ATOM 2578 C C . LEU A 1 367 ? 93.499 34.090 56.848 1.00 56.61 359 LEU A C 1
ATOM 2579 O O . LEU A 1 367 ? 94.164 34.436 57.831 1.00 57.38 359 LEU A O 1
ATOM 2584 N N . LYS A 1 368 ? 93.761 32.973 56.170 1.00 56.02 360 LYS A N 1
ATOM 2585 C CA . LYS A 1 368 ? 94.923 32.166 56.513 1.00 53.09 360 LYS A CA 1
ATOM 2586 C C . LYS A 1 368 ? 96.219 32.906 56.222 1.00 58.16 360 LYS A C 1
ATOM 2587 O O . LYS A 1 368 ? 97.218 32.702 56.919 1.00 64.28 360 LYS A O 1
ATOM 2593 N N . ILE A 1 369 ? 96.222 33.763 55.201 1.00 58.42 361 ILE A N 1
ATOM 2594 C CA . ILE A 1 369 ? 97.402 34.572 54.923 1.00 61.63 361 ILE A CA 1
ATOM 2595 C C . ILE A 1 369 ? 97.629 35.580 56.040 1.00 63.58 361 ILE A C 1
ATOM 2596 O O . ILE A 1 369 ? 98.760 35.769 56.505 1.00 66.86 361 ILE A O 1
ATOM 2601 N N . ASP A 1 370 ? 96.558 36.237 56.493 1.00 60.96 362 ASP A N 1
ATOM 2602 C CA . ASP A 1 370 ? 96.684 37.181 57.597 1.00 58.21 362 ASP A CA 1
ATOM 2603 C C . ASP A 1 370 ? 97.172 36.492 58.868 1.00 58.48 362 ASP A C 1
ATOM 2604 O O . ASP A 1 370 ? 97.823 37.126 59.707 1.00 61.69 362 ASP A O 1
ATOM 2609 N N . GLU A 1 371 ? 96.883 35.197 59.025 1.00 55.11 363 GLU A N 1
ATOM 2610 C CA . GLU A 1 371 ? 97.362 34.443 60.179 1.00 53.50 363 GLU A CA 1
ATOM 2611 C C . GLU A 1 371 ? 98.870 34.257 60.188 1.00 52.84 363 GLU A C 1
ATOM 2612 O O . GLU A 1 371 ? 99.417 33.839 61.214 1.00 53.54 363 GLU A O 1
ATOM 2618 N N . VAL A 1 372 ? 99.543 34.539 59.079 1.00 52.25 364 VAL A N 1
ATOM 2619 C CA . VAL A 1 372 ? 100.986 34.391 58.963 1.00 51.59 364 VAL A CA 1
ATOM 2620 C C . VAL A 1 372 ? 101.679 35.750 58.908 1.00 53.61 364 VAL A C 1
ATOM 2621 O O . VAL A 1 372 ? 102.651 35.990 59.625 1.00 51.21 364 VAL A O 1
ATOM 2625 N N . LEU A 1 373 ? 101.175 36.660 58.069 1.00 53.39 365 LEU A N 1
ATOM 2626 C CA . LEU A 1 373 ? 101.855 37.935 57.858 1.00 54.86 365 LEU A CA 1
ATOM 2627 C C . LEU A 1 373 ? 101.609 38.912 59.001 1.00 63.70 365 LEU A C 1
ATOM 2628 O O . LEU A 1 373 ? 102.501 39.692 59.352 1.00 70.68 365 LEU A O 1
ATOM 2633 N N . ILE A 1 374 ? 100.418 38.896 59.586 1.00 66.78 366 ILE A N 1
ATOM 2634 C CA . ILE A 1 374 ? 100.112 39.794 60.694 1.00 73.50 366 ILE A CA 1
ATOM 2635 C C . ILE A 1 374 ? 100.636 39.185 61.989 1.00 77.91 366 ILE A C 1
ATOM 2636 O O . ILE A 1 374 ? 100.371 38.015 62.294 1.00 74.79 366 ILE A O 1
ATOM 2641 N N . ALA A 1 375 ? 101.381 39.983 62.752 1.00 84.48 367 ALA A N 1
ATOM 2642 C CA . ALA A 1 375 ? 102.011 39.492 63.968 1.00 85.23 367 ALA A CA 1
ATOM 2643 C C . ALA A 1 375 ? 100.959 39.200 65.037 1.00 83.78 367 ALA A C 1
ATOM 2644 O O . ALA A 1 375 ? 99.947 39.900 65.124 1.00 84.48 367 ALA A O 1
ATOM 2646 N N . PRO A 1 376 ? 101.169 38.177 65.865 1.00 77.53 368 PRO A N 1
ATOM 2647 C CA . PRO A 1 376 ? 100.172 37.838 66.887 1.00 74.82 368 PRO A CA 1
ATOM 2648 C C . PRO A 1 376 ? 100.104 38.894 67.977 1.00 80.81 368 PRO A C 1
ATOM 2649 O O . PRO A 1 376 ? 101.129 39.390 68.450 1.00 82.47 368 PRO A O 1
ATOM 2653 N N . VAL A 1 377 ? 98.880 39.236 68.377 1.00 84.10 369 VAL A N 1
ATOM 2654 C CA . VAL A 1 377 ? 98.702 40.180 69.474 1.00 84.36 369 VAL A CA 1
ATOM 2655 C C . VAL A 1 377 ? 98.492 39.456 70.796 1.00 84.00 369 VAL A C 1
ATOM 2656 O O . VAL A 1 377 ? 98.745 40.027 71.860 1.00 87.58 369 VAL A O 1
ATOM 2658 N N . GLU A 1 378 ? 98.016 38.214 70.747 1.00 81.25 370 GLU A N 1
ATOM 2659 C CA . GLU A 1 378 ? 97.773 37.389 71.920 1.00 77.65 370 GLU A CA 1
ATOM 2660 C C . GLU A 1 378 ? 98.292 35.979 71.655 1.00 76.82 370 GLU A C 1
ATOM 2661 O O . GLU A 1 378 ? 98.705 35.644 70.540 1.00 73.43 370 GLU A O 1
ATOM 2663 N N . TYR A 1 379 ? 98.276 35.145 72.699 1.00 79.89 371 TYR A N 1
ATOM 2664 C CA . TYR A 1 379 ? 98.762 33.773 72.620 1.00 77.65 371 TYR A CA 1
ATOM 2665 C C . TYR A 1 379 ? 97.707 32.826 73.169 1.00 79.23 371 TYR A C 1
ATOM 2666 O O . TYR A 1 379 ? 97.067 33.118 74.183 1.00 82.99 371 TYR A O 1
ATOM 2675 N N . GLU A 1 380 ? 97.526 31.697 72.485 1.00 77.48 372 GLU A N 1
ATOM 2676 C CA . GLU A 1 380 ? 96.511 30.716 72.851 1.00 79.76 372 GLU A CA 1
ATOM 2677 C C . GLU A 1 380 ? 96.771 30.165 74.246 1.00 82.96 372 GLU A C 1
ATOM 2678 O O . GLU A 1 380 ? 97.762 29.462 74.464 1.00 83.46 372 GLU A O 1
ATOM 2684 N N . GLU A 1 381 ? 95.893 30.482 75.199 1.00 86.36 373 GLU A N 1
ATOM 2685 C CA . GLU A 1 381 ? 96.110 30.038 76.570 1.00 91.78 373 GLU A CA 1
ATOM 2686 C C . GLU A 1 381 ? 95.900 28.539 76.740 1.00 95.86 373 GLU A C 1
ATOM 2687 O O . GLU A 1 381 ? 96.336 27.980 77.750 1.00 95.93 373 GLU A O 1
ATOM 2693 N N . LYS A 1 382 ? 95.248 27.879 75.779 1.00 102.24 374 LYS A N 1
ATOM 2694 C CA . LYS A 1 382 ? 95.057 26.434 75.865 1.00 102.97 374 LYS A CA 1
ATOM 2695 C C . LYS A 1 382 ? 96.385 25.690 75.835 1.00 101.54 374 LYS A C 1
ATOM 2696 O O . LYS A 1 382 ? 96.536 24.667 76.512 1.00 102.64 374 LYS A O 1
ATOM 2698 N N . VAL A 1 383 ? 97.352 26.186 75.066 1.00 96.99 375 VAL A N 1
ATOM 2699 C CA . VAL A 1 383 ? 98.675 25.583 75.001 1.00 92.53 375 VAL A CA 1
ATOM 2700 C C . VAL A 1 383 ? 99.723 26.376 75.776 1.00 91.25 375 VAL A C 1
ATOM 2701 O O . VAL A 1 383 ? 100.784 25.816 76.095 1.00 92.07 375 VAL A O 1
ATOM 2703 N N . PHE A 1 384 ? 99.472 27.650 76.085 1.00 88.73 376 PHE A N 1
ATOM 2704 C CA . PHE A 1 384 ? 100.468 28.451 76.788 1.00 84.27 376 PHE A CA 1
ATOM 2705 C C . PHE A 1 384 ? 100.486 28.142 78.280 1.00 87.75 376 PHE A C 1
ATOM 2706 O O . PHE A 1 384 ? 101.559 28.095 78.893 1.00 87.75 376 PHE A O 1
ATOM 2714 N N . LYS A 1 385 ? 99.310 27.929 78.876 1.00 96.89 377 LYS A N 1
ATOM 2715 C CA . LYS A 1 385 ? 99.235 27.635 80.303 1.00 100.27 377 LYS A CA 1
ATOM 2716 C C . LYS A 1 385 ? 99.838 26.276 80.631 1.00 110.16 377 LYS A C 1
ATOM 2717 O O . LYS A 1 385 ? 100.303 26.061 81.757 1.00 110.54 377 LYS A O 1
ATOM 2719 N N . LYS A 1 386 ? 99.836 25.356 79.673 1.00 118.29 378 LYS A N 1
ATOM 2720 C CA . LYS A 1 386 ? 100.403 24.022 79.865 1.00 118.23 378 LYS A CA 1
ATOM 2721 C C . LYS A 1 386 ? 101.806 23.948 79.263 1.00 114.77 378 LYS A C 1
ATOM 2722 O O . LYS A 1 386 ? 102.109 23.111 78.414 1.00 115.89 378 LYS A O 1
ATOM 2724 N N . LEU A 1 387 ? 102.671 24.851 79.721 1.00 105.48 379 LEU A N 1
ATOM 2725 C CA . LEU A 1 387 ? 104.042 24.914 79.235 1.00 89.15 379 LEU A CA 1
ATOM 2726 C C . LEU A 1 387 ? 104.960 25.325 80.378 1.00 82.85 379 LEU A C 1
ATOM 2727 O O . LEU A 1 387 ? 104.627 26.220 81.160 1.00 83.74 379 LEU A O 1
ATOM 2729 N N . ASN A 1 388 ? 106.112 24.664 80.469 1.00 74.31 380 ASN A N 1
ATOM 2730 C CA . ASN A 1 388 ? 107.092 24.952 81.513 1.00 71.28 380 ASN A CA 1
ATOM 2731 C C . ASN A 1 388 ? 107.819 26.247 81.172 1.00 71.21 380 ASN A C 1
ATOM 2732 O O . ASN A 1 388 ? 108.713 26.259 80.320 1.00 72.65 380 ASN A O 1
ATOM 2737 N N . GLN A 1 389 ? 107.449 27.341 81.840 1.00 63.95 381 GLN A N 1
ATOM 2738 C CA . GLN A 1 389 ? 108.020 28.635 81.480 1.00 67.00 381 GLN A CA 1
ATOM 2739 C C . GLN A 1 389 ? 109.512 28.702 81.787 1.00 70.47 381 GLN A C 1
ATOM 2740 O O . GLN A 1 389 ? 110.241 29.456 81.131 1.00 73.25 381 GLN A O 1
ATOM 2742 N N . ALA A 1 390 ? 109.987 27.914 82.756 1.00 68.75 382 ALA A N 1
ATOM 2743 C CA . ALA A 1 390 ? 111.400 27.958 83.118 1.00 70.97 382 ALA A CA 1
ATOM 2744 C C . ALA A 1 390 ? 112.281 27.285 82.072 1.00 71.39 382 ALA A C 1
ATOM 2745 O O . ALA A 1 390 ? 113.451 27.654 81.921 1.00 74.16 382 ALA A O 1
ATOM 2747 N N . LEU A 1 391 ? 111.752 26.302 81.347 1.00 69.47 383 LEU A N 1
ATOM 2748 C CA . LEU A 1 391 ? 112.520 25.605 80.321 1.00 70.19 383 LEU A CA 1
ATOM 2749 C C . LEU A 1 391 ? 112.276 26.134 78.914 1.00 72.09 383 LEU A C 1
ATOM 2750 O O . LEU A 1 391 ? 113.175 26.053 78.070 1.00 77.57 383 LEU A O 1
ATOM 2755 N N . ILE A 1 392 ? 111.088 26.673 78.636 1.00 68.48 384 ILE A N 1
ATOM 2756 C CA . ILE A 1 392 ? 110.790 27.115 77.279 1.00 65.22 384 ILE A CA 1
ATOM 2757 C C . ILE A 1 392 ? 111.479 28.435 76.957 1.00 71.05 384 ILE A C 1
ATOM 2758 O O . ILE A 1 392 ? 111.832 28.684 75.799 1.00 73.35 384 ILE A O 1
ATOM 2760 N N . MET A 1 393 ? 111.687 29.298 77.959 1.00 75.57 385 MET A N 1
ATOM 2761 C CA . MET A 1 393 ? 112.248 30.619 77.671 1.00 78.75 385 MET A CA 1
ATOM 2762 C C . MET A 1 393 ? 113.720 30.557 77.276 1.00 80.81 385 MET A C 1
ATOM 2763 O O . MET A 1 393 ? 114.083 31.157 76.247 1.00 87.76 385 MET A O 1
ATOM 2768 N N . PRO A 1 394 ? 114.615 29.874 78.003 1.00 78.24 386 PRO A N 1
ATOM 2769 C CA . PRO A 1 394 ? 116.007 29.800 77.531 1.00 83.86 386 PRO A CA 1
ATOM 2770 C C . PRO A 1 394 ? 116.178 28.960 76.276 1.00 87.37 386 PRO A C 1
ATOM 2771 O O . PRO A 1 394 ? 117.149 29.172 75.540 1.00 92.69 386 PRO A O 1
ATOM 2775 N N . LEU A 1 395 ? 115.269 28.020 76.004 1.00 84.68 387 LEU A N 1
ATOM 2776 C CA . LEU A 1 395 ? 115.405 27.186 74.813 1.00 84.04 387 LEU A CA 1
ATOM 2777 C C . LEU A 1 395 ? 115.144 27.984 73.540 1.00 83.63 387 LEU A C 1
ATOM 2778 O O . LEU A 1 395 ? 115.816 27.776 72.524 1.00 85.73 387 LEU A O 1
ATOM 2783 N N . LEU A 1 396 ? 114.170 28.897 73.568 1.00 80.41 388 LEU A N 1
ATOM 2784 C CA . LEU A 1 396 ? 113.928 29.732 72.396 1.00 79.05 388 LEU A CA 1
ATOM 2785 C C . LEU A 1 396 ? 115.100 30.663 72.130 1.00 84.25 388 LEU A C 1
ATOM 2786 O O . LEU A 1 396 ? 115.387 30.989 70.972 1.00 84.00 388 LEU A O 1
ATOM 2791 N N . GLU A 1 397 ? 115.797 31.087 73.184 1.00 87.93 389 GLU A N 1
ATOM 2792 C CA . GLU A 1 397 ? 116.916 32.000 73.000 1.00 90.44 389 GLU A CA 1
ATOM 2793 C C . GLU A 1 397 ? 118.095 31.300 72.342 1.00 95.18 389 GLU A C 1
ATOM 2794 O O . GLU A 1 397 ? 118.797 31.898 71.518 1.00 98.68 389 GLU A O 1
ATOM 2800 N N . LYS A 1 398 ? 118.326 30.031 72.688 1.00 99.25 390 LYS A N 1
ATOM 2801 C CA . LYS A 1 398 ? 119.400 29.275 72.055 1.00 105.86 390 LYS A CA 1
ATOM 2802 C C . LYS A 1 398 ? 119.138 29.076 70.569 1.00 109.18 390 LYS A C 1
ATOM 2803 O O . LYS A 1 398 ? 120.084 29.031 69.772 1.00 113.44 390 LYS A O 1
ATOM 2805 N N . PHE A 1 399 ? 117.867 28.960 70.180 1.00 105.44 391 PHE A N 1
ATOM 2806 C CA . PHE A 1 399 ? 117.537 28.838 68.767 1.00 100.93 391 PHE A CA 1
ATOM 2807 C C . PHE A 1 399 ? 117.541 30.188 68.065 1.00 100.66 391 PHE A C 1
ATOM 2808 O O . PHE A 1 399 ? 117.812 30.254 66.861 1.00 106.33 391 PHE A O 1
ATOM 2816 N N . LYS A 1 400 ? 117.238 31.268 68.791 1.00 96.43 392 LYS A N 1
ATOM 2817 C CA . LYS A 1 400 ? 117.227 32.590 68.173 1.00 93.80 392 LYS A CA 1
ATOM 2818 C C . LYS A 1 400 ? 118.603 32.955 67.627 1.00 103.10 392 LYS A C 1
ATOM 2819 O O . LYS A 1 400 ? 118.721 33.472 66.509 1.00 109.00 392 LYS A O 1
ATOM 2821 N N . LEU A 1 401 ? 119.657 32.687 68.400 1.00 102.98 393 LEU A N 1
ATOM 2822 C CA . LEU A 1 401 ? 121.005 32.980 67.928 1.00 106.09 393 LEU A CA 1
ATOM 2823 C C . LEU A 1 401 ? 121.438 31.996 66.849 1.00 109.09 393 LEU A C 1
ATOM 2824 O O . LEU A 1 401 ? 122.106 32.383 65.883 1.00 112.70 393 LEU A O 1
ATOM 2826 N N . GLU A 1 402 ? 121.066 30.721 66.993 1.00 108.53 394 GLU A N 1
ATOM 2827 C CA . GLU A 1 402 ? 121.447 29.720 66.001 1.00 108.27 394 GLU A CA 1
ATOM 2828 C C . GLU A 1 402 ? 120.850 30.039 64.637 1.00 113.45 394 GLU A C 1
ATOM 2829 O O . GLU A 1 402 ? 121.488 29.814 63.603 1.00 115.33 394 GLU A O 1
ATOM 2831 N N . LEU A 1 403 ? 119.625 30.565 64.614 1.00 115.05 395 LEU A N 1
ATOM 2832 C CA . LEU A 1 403 ? 119.003 30.946 63.352 1.00 119.98 395 LEU A CA 1
ATOM 2833 C C . LEU A 1 403 ? 119.512 32.290 62.849 1.00 128.59 395 LEU A C 1
ATOM 2834 O O . LEU A 1 403 ? 119.552 32.514 61.634 1.00 128.01 395 LEU A O 1
ATOM 2836 N N . LYS A 1 404 ? 119.908 33.188 63.756 1.00 137.01 396 LYS A N 1
ATOM 2837 C CA . LYS A 1 404 ? 120.362 34.508 63.329 1.00 139.10 396 LYS A CA 1
ATOM 2838 C C . LYS A 1 404 ? 121.614 34.422 62.467 1.00 149.76 396 LYS A C 1
ATOM 2839 O O . LYS A 1 404 ? 121.829 35.279 61.603 1.00 150.92 396 LYS A O 1
ATOM 2841 N N . GLU A 1 405 ? 122.446 33.400 62.681 1.00 158.14 397 GLU A N 1
ATOM 2842 C CA . GLU A 1 405 ? 123.642 33.242 61.859 1.00 162.52 397 GLU A CA 1
ATOM 2843 C C . GLU A 1 405 ? 123.279 32.871 60.424 1.00 163.28 397 GLU A C 1
ATOM 2844 O O . GLU A 1 405 ? 123.942 33.310 59.478 1.00 167.47 397 GLU A O 1
ATOM 2846 N N . ALA A 1 406 ? 122.228 32.075 60.241 1.00 160.53 398 ALA A N 1
ATOM 2847 C CA . ALA A 1 406 ? 121.762 31.692 58.917 1.00 140.98 398 ALA A CA 1
ATOM 2848 C C . ALA A 1 406 ? 120.754 32.711 58.382 1.00 131.61 398 ALA A C 1
ATOM 2849 O O . ALA A 1 406 ? 120.301 33.610 59.092 1.00 120.82 398 ALA A O 1
ATOM 2851 N N . ASN A 1 407 ? 120.408 32.559 57.102 1.00 133.74 399 ASN A N 1
ATOM 2852 C CA . ASN A 1 407 ? 119.438 33.434 56.451 1.00 129.32 399 ASN A CA 1
ATOM 2853 C C . ASN A 1 407 ? 118.557 32.655 55.478 1.00 126.68 399 ASN A C 1
ATOM 2854 O O . ASN A 1 407 ? 118.224 31.493 55.730 1.00 126.65 399 ASN A O 1
ATOM 2856 N N . PHE A 1 408 ? 118.172 33.286 54.372 1.00 124.51 400 PHE A N 1
ATOM 2857 C CA . PHE A 1 408 ? 117.342 32.636 53.358 1.00 121.46 400 PHE A CA 1
ATOM 2858 C C . PHE A 1 408 ? 118.081 31.479 52.689 1.00 122.26 400 PHE A C 1
ATOM 2859 O O . PHE A 1 408 ? 117.480 30.666 51.984 1.00 121.04 400 PHE A O 1
ATOM 2861 N N . MET A 1 418 ? 117.617 26.663 52.137 1.00 94.87 410 MET A N 1
ATOM 2862 C CA . MET A 1 418 ? 116.562 26.924 53.116 1.00 91.12 410 MET A CA 1
ATOM 2863 C C . MET A 1 418 ? 116.470 25.783 54.123 1.00 86.07 410 MET A C 1
ATOM 2864 O O . MET A 1 418 ? 115.377 25.334 54.475 1.00 80.46 410 MET A O 1
ATOM 2866 N N . HIS A 1 419 ? 117.630 25.319 54.582 1.00 90.49 411 HIS A N 1
ATOM 2867 C CA . HIS A 1 419 ? 117.707 24.234 55.550 1.00 88.48 411 HIS A CA 1
ATOM 2868 C C . HIS A 1 419 ? 117.666 24.798 56.964 1.00 90.93 411 HIS A C 1
ATOM 2869 O O . HIS A 1 419 ? 118.468 25.671 57.315 1.00 87.62 411 HIS A O 1
ATOM 2871 N N . LYS A 1 420 ? 116.730 24.294 57.770 1.00 94.26 412 LYS A N 1
ATOM 2872 C CA . LYS A 1 420 ? 116.546 24.732 59.143 1.00 92.84 412 LYS A CA 1
ATOM 2873 C C . LYS A 1 420 ? 117.504 23.987 60.075 1.00 99.98 412 LYS A C 1
ATOM 2874 O O . LYS A 1 420 ? 118.323 23.170 59.648 1.00 102.07 412 LYS A O 1
ATOM 2876 N N . ILE A 1 421 ? 117.394 24.269 61.372 1.00 102.96 413 ILE A N 1
ATOM 2877 C CA . ILE A 1 421 ? 118.252 23.679 62.391 1.00 99.29 413 ILE A CA 1
ATOM 2878 C C . ILE A 1 421 ? 117.383 22.954 63.409 1.00 99.27 413 ILE A C 1
ATOM 2879 O O . ILE A 1 421 ? 116.219 23.304 63.626 1.00 92.34 413 ILE A O 1
ATOM 2881 N N . ILE A 1 422 ? 117.957 21.936 64.041 1.00 106.50 414 ILE A N 1
ATOM 2882 C CA . ILE A 1 422 ? 117.261 21.142 65.046 1.00 106.49 414 ILE A CA 1
ATOM 2883 C C . ILE A 1 422 ? 118.034 21.212 66.355 1.00 110.06 414 ILE A C 1
ATOM 2884 O O . ILE A 1 422 ? 119.268 21.123 66.368 1.00 112.25 414 ILE A O 1
ATOM 2886 N N . GLU A 1 423 ? 117.303 21.372 67.456 1.00 111.86 415 GLU A N 1
ATOM 2887 C CA . GLU A 1 423 ? 117.925 21.426 68.769 1.00 105.28 415 GLU A CA 1
ATOM 2888 C C . GLU A 1 423 ? 118.418 20.046 69.179 1.00 109.87 415 GLU A C 1
ATOM 2889 O O . GLU A 1 423 ? 117.770 19.030 68.918 1.00 108.15 415 GLU A O 1
ATOM 2891 N N . GLU A 1 424 ? 119.574 20.018 69.838 1.00 117.02 416 GLU A N 1
ATOM 2892 C CA . GLU A 1 424 ? 120.259 18.782 70.193 1.00 116.61 416 GLU A CA 1
ATOM 2893 C C . GLU A 1 424 ? 120.315 18.561 71.702 1.00 115.30 416 GLU A C 1
ATOM 2894 O O . GLU A 1 424 ? 121.181 17.824 72.187 1.00 115.34 416 GLU A O 1
ATOM 2900 N N . GLU A 1 425 ? 119.399 19.168 72.456 1.00 113.32 417 GLU A N 1
ATOM 2901 C CA . GLU A 1 425 ? 119.420 19.050 73.909 1.00 108.68 417 GLU A CA 1
ATOM 2902 C C . GLU A 1 425 ? 118.731 17.776 74.381 1.00 105.69 417 GLU A C 1
ATOM 2903 O O . GLU A 1 425 ? 118.197 17.732 75.494 1.00 100.53 417 GLU A O 1
ATOM 2909 N N . LYS A 1 426 ? 118.741 16.741 73.537 1.00 110.59 418 LYS A N 1
ATOM 2910 C CA . LYS A 1 426 ? 118.218 15.417 73.879 1.00 109.30 418 LYS A CA 1
ATOM 2911 C C . LYS A 1 426 ? 116.762 15.488 74.339 1.00 106.77 418 LYS A C 1
ATOM 2912 O O . LYS A 1 426 ? 116.375 14.896 75.349 1.00 107.38 418 LYS A O 1
ATOM 2914 N N . ILE A 1 427 ? 115.948 16.224 73.580 1.00 103.85 419 ILE A N 1
ATOM 2915 C CA . ILE A 1 427 ? 114.524 16.357 73.850 1.00 94.96 419 ILE A CA 1
ATOM 2916 C C . ILE A 1 427 ? 113.755 16.037 72.578 1.00 93.22 419 ILE A C 1
ATOM 2917 O O . ILE A 1 427 ? 114.289 16.087 71.468 1.00 94.12 419 ILE A O 1
ATOM 2922 N N . LYS A 1 428 ? 112.481 15.702 72.753 1.00 93.05 420 LYS A N 1
ATOM 2923 C CA . LYS A 1 428 ? 111.616 15.446 71.613 1.00 89.20 420 LYS A CA 1
ATOM 2924 C C . LYS A 1 428 ? 111.389 16.731 70.820 1.00 88.84 420 LYS A C 1
ATOM 2925 O O . LYS A 1 428 ? 111.602 17.844 71.309 1.00 89.34 420 LYS A O 1
ATOM 2927 N N . ALA A 1 429 ? 110.950 16.564 69.570 1.00 85.34 421 ALA A N 1
ATOM 2928 C CA . ALA A 1 429 ? 110.681 17.725 68.730 1.00 75.95 421 ALA A CA 1
ATOM 2929 C C . ALA A 1 429 ? 109.504 18.536 69.254 1.00 72.61 421 ALA A C 1
ATOM 2930 O O . ALA A 1 429 ? 109.511 19.768 69.159 1.00 73.81 421 ALA A O 1
ATOM 2932 N N . GLY A 1 430 ? 108.494 17.868 69.815 1.00 67.46 422 GLY A N 1
ATOM 2933 C CA . GLY A 1 430 ? 107.324 18.582 70.294 1.00 66.65 422 GLY A CA 1
ATOM 2934 C C . GLY A 1 430 ? 107.632 19.561 71.408 1.00 68.88 422 GLY A C 1
ATOM 2935 O O . GLY A 1 430 ? 106.993 20.613 71.507 1.00 68.78 422 GLY A O 1
ATOM 2936 N N . SER A 1 431 ? 108.610 19.233 72.262 1.00 68.93 423 SER A N 1
ATOM 2937 C CA . SER A 1 431 ? 108.983 20.120 73.357 1.00 60.65 423 SER A CA 1
ATOM 2938 C C . SER A 1 431 ? 109.533 21.447 72.862 1.00 56.83 423 SER A C 1
ATOM 2939 O O . SER A 1 431 ? 109.464 22.444 73.589 1.00 55.76 423 SER A O 1
ATOM 2942 N N . PHE A 1 432 ? 110.077 21.482 71.653 1.00 57.46 424 PHE A N 1
ATOM 2943 C CA . PHE A 1 432 ? 110.597 22.704 71.058 1.00 57.62 424 PHE A CA 1
ATOM 2944 C C . PHE A 1 432 ? 109.674 23.302 70.007 1.00 57.17 424 PHE A C 1
ATOM 2945 O O . PHE A 1 432 ? 109.557 24.526 69.919 1.00 58.61 424 PHE A O 1
ATOM 2953 N N . MET A 1 433 ? 109.004 22.465 69.212 1.00 57.73 425 MET A N 1
ATOM 2954 C CA . MET A 1 433 ? 108.202 22.975 68.107 1.00 59.10 425 MET A CA 1
ATOM 2955 C C . MET A 1 433 ? 106.928 23.656 68.592 1.00 61.98 425 MET A C 1
ATOM 2956 O O . MET A 1 433 ? 106.484 24.636 67.985 1.00 66.92 425 MET A O 1
ATOM 2961 N N . GLN A 1 434 ? 106.329 23.154 69.676 1.00 60.14 426 GLN A N 1
ATOM 2962 C CA . GLN A 1 434 ? 105.111 23.778 70.192 1.00 57.70 426 GLN A CA 1
ATOM 2963 C C . GLN A 1 434 ? 105.355 25.197 70.692 1.00 54.64 426 GLN A C 1
ATOM 2964 O O . GLN A 1 434 ? 104.604 26.105 70.287 1.00 54.41 426 GLN A O 1
ATOM 2970 N N . PRO A 1 435 ? 106.351 25.475 71.547 1.00 51.01 427 PRO A N 1
ATOM 2971 C CA . PRO A 1 435 ? 106.569 26.876 71.944 1.00 52.61 427 PRO A CA 1
ATOM 2972 C C . PRO A 1 435 ? 106.954 27.769 70.782 1.00 56.57 427 PRO A C 1
ATOM 2973 O O . PRO A 1 435 ? 106.495 28.914 70.717 1.00 60.94 427 PRO A O 1
ATOM 2977 N N . LEU A 1 436 ? 107.792 27.284 69.862 1.00 56.74 428 LEU A N 1
ATOM 2978 C CA . LEU A 1 436 ? 108.210 28.118 68.740 1.00 60.10 428 LEU A CA 1
ATOM 2979 C C . LEU A 1 436 ? 107.017 28.510 67.879 1.00 62.39 428 LEU A C 1
ATOM 2980 O O . LEU A 1 436 ? 106.939 29.644 67.393 1.00 68.06 428 LEU A O 1
ATOM 2985 N N . ARG A 1 437 ? 106.064 27.595 67.703 1.00 58.49 429 ARG A N 1
ATOM 2986 C CA . ARG A 1 437 ? 104.860 27.920 66.951 1.00 54.38 429 ARG A CA 1
ATOM 2987 C C . ARG A 1 437 ? 104.037 28.997 67.650 1.00 56.74 429 ARG A C 1
ATOM 2988 O O . ARG A 1 437 ? 103.490 29.890 66.992 1.00 61.56 429 ARG A O 1
ATOM 2996 N N . LEU A 1 438 ? 103.932 28.936 68.981 1.00 52.81 430 LEU A N 1
ATOM 2997 C CA . LEU A 1 438 ? 103.192 29.977 69.689 1.00 53.97 430 LEU A CA 1
ATOM 2998 C C . LEU A 1 438 ? 103.874 31.331 69.565 1.00 58.33 430 LEU A C 1
ATOM 2999 O O . LEU A 1 438 ? 103.193 32.361 69.493 1.00 63.25 430 LEU A O 1
ATOM 3004 N N . ALA A 1 439 ? 105.210 31.350 69.529 1.00 56.00 431 ALA A N 1
ATOM 3005 C CA . ALA A 1 439 ? 105.927 32.610 69.380 1.00 54.91 431 ALA A CA 1
ATOM 3006 C C . ALA A 1 439 ? 105.771 33.187 67.978 1.00 58.59 431 ALA A C 1
ATOM 3007 O O . ALA A 1 439 ? 105.712 34.412 67.816 1.00 61.88 431 ALA A O 1
ATOM 3009 N N . LEU A 1 440 ? 105.698 32.333 66.959 1.00 53.49 432 LEU A N 1
ATOM 3010 C CA . LEU A 1 440 ? 105.619 32.801 65.582 1.00 53.79 432 LEU A CA 1
ATOM 3011 C C . LEU A 1 440 ? 104.181 33.021 65.129 1.00 56.44 432 LEU A C 1
ATOM 3012 O O . LEU A 1 440 ? 103.860 34.069 64.561 1.00 56.60 432 LEU A O 1
ATOM 3017 N N . LEU A 1 441 ? 103.308 32.045 65.380 1.00 57.73 433 LEU A N 1
ATOM 3018 C CA . LEU A 1 441 ? 101.944 32.058 64.873 1.00 57.69 433 LEU A CA 1
ATOM 3019 C C . LEU A 1 441 ? 100.888 32.235 65.951 1.00 61.43 433 LEU A C 1
ATOM 3020 O O . LEU A 1 441 ? 99.789 32.697 65.645 1.00 62.98 433 LEU A O 1
ATOM 3025 N N . GLY A 1 442 ? 101.186 31.875 67.199 1.00 65.00 434 GLY A N 1
ATOM 3026 C CA . GLY A 1 442 ? 100.246 32.018 68.289 1.00 67.38 434 GLY A CA 1
ATOM 3027 C C . GLY A 1 442 ? 99.138 30.988 68.339 1.00 70.90 434 GLY A C 1
ATOM 3028 O O . GLY A 1 442 ? 98.552 30.784 69.409 1.00 68.20 434 GLY A O 1
ATOM 3029 N N . LYS A 1 443 ? 98.826 30.330 67.226 1.00 80.07 435 LYS A N 1
ATOM 3030 C CA . LYS A 1 443 ? 97.755 29.347 67.186 1.00 84.56 435 LYS A CA 1
ATOM 3031 C C . LYS A 1 443 ? 98.331 27.951 67.419 1.0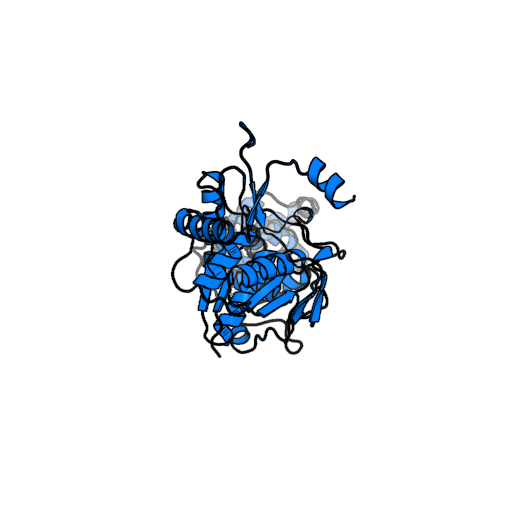0 90.16 435 LYS A C 1
ATOM 3032 O O . LYS A 1 443 ? 99.508 27.787 67.746 1.00 86.04 435 LYS A O 1
ATOM 3034 N N . GLY A 1 444 ? 97.505 26.924 67.248 1.00 104.84 436 GLY A N 1
ATOM 3035 C CA . GLY A 1 444 ? 97.924 25.567 67.538 1.00 104.91 436 GLY A CA 1
ATOM 3036 C C . GLY A 1 444 ? 98.216 24.717 66.318 1.00 106.07 436 GLY A C 1
ATOM 3037 O O . GLY A 1 444 ? 99.097 23.853 66.358 1.00 111.38 436 GLY A O 1
ATOM 3038 N N . GLY A 1 445 ? 97.488 24.944 65.229 1.00 99.27 437 GLY A N 1
ATOM 3039 C CA . GLY A 1 445 ? 97.674 24.131 64.043 1.00 90.79 437 GLY A CA 1
ATOM 3040 C C . GLY A 1 445 ? 97.649 24.917 62.750 1.00 80.77 437 GLY A C 1
ATOM 3041 O O . GLY A 1 445 ? 96.669 24.863 62.003 1.00 83.31 437 GLY A O 1
ATOM 3042 N N . GLY A 1 446 ? 98.722 25.650 62.474 1.00 71.93 438 GLY A N 1
ATOM 3043 C CA . GLY A 1 446 ? 98.812 26.427 61.254 1.00 66.36 438 GLY A CA 1
ATOM 3044 C C . GLY A 1 446 ? 99.814 25.865 60.270 1.00 69.06 438 GLY A C 1
ATOM 3045 O O . GLY A 1 446 ? 99.960 24.647 60.149 1.00 72.41 438 GLY A O 1
ATOM 3046 N N . ILE A 1 447 ? 100.517 26.750 59.560 1.00 71.10 439 ILE A N 1
ATOM 3047 C CA . ILE A 1 447 ? 101.502 26.301 58.583 1.00 70.20 439 ILE A CA 1
ATOM 3048 C C . ILE A 1 447 ? 102.722 25.723 59.296 1.00 72.92 439 ILE A C 1
ATOM 3049 O O . ILE A 1 447 ? 102.953 25.946 60.491 1.00 76.03 439 ILE A O 1
ATOM 3054 N N . GLY A 1 448 ? 103.511 24.958 58.544 1.00 73.39 440 GLY A N 1
ATOM 3055 C CA . GLY A 1 448 ? 104.735 24.411 59.095 1.00 70.29 440 GLY A CA 1
ATOM 3056 C C . GLY A 1 448 ? 105.727 25.500 59.456 1.00 68.09 440 GLY A C 1
ATOM 3057 O O . GLY A 1 448 ? 105.793 26.552 58.815 1.00 67.43 440 GLY A O 1
ATOM 3058 N N . LEU A 1 449 ? 106.510 25.235 60.505 1.00 68.05 441 LEU A N 1
ATOM 3059 C CA . LEU A 1 449 ? 107.474 26.220 60.984 1.00 69.71 441 LEU A CA 1
ATOM 3060 C C . LEU A 1 449 ? 108.625 26.436 60.010 1.00 74.35 441 LEU A C 1
ATOM 3061 O O . LEU A 1 449 ? 109.281 27.481 60.070 1.00 76.41 441 LEU A O 1
ATOM 3066 N N . LYS A 1 450 ? 108.893 25.477 59.120 1.00 76.38 442 LYS A N 1
ATOM 3067 C CA . LYS A 1 450 ? 109.973 25.665 58.158 1.00 78.50 442 LYS A CA 1
ATOM 3068 C C . LYS A 1 450 ? 109.616 26.732 57.132 1.00 72.16 442 LYS A C 1
ATOM 3069 O O . LYS A 1 450 ? 110.462 27.554 56.762 1.00 69.85 442 LYS A O 1
ATOM 3071 N N . GLU A 1 451 ? 108.366 26.745 56.671 1.00 71.35 443 GLU A N 1
ATOM 3072 C CA . GLU A 1 451 ? 107.969 27.721 55.665 1.00 73.07 443 GLU A CA 1
ATOM 3073 C C . GLU A 1 451 ? 107.691 29.085 56.283 1.00 73.38 443 GLU A C 1
ATOM 3074 O O . GLU A 1 451 ? 107.982 30.116 55.667 1.00 74.98 443 GLU A O 1
ATOM 3080 N N . ALA A 1 452 ? 107.143 29.114 57.502 1.00 70.86 444 ALA A N 1
ATOM 3081 C CA . ALA A 1 452 ? 106.837 30.390 58.140 1.00 67.81 444 ALA A CA 1
ATOM 3082 C C . ALA A 1 452 ? 108.098 31.200 58.409 1.00 70.13 444 ALA A C 1
ATOM 3083 O O . ALA A 1 452 ? 108.080 32.432 58.300 1.00 69.56 444 ALA A O 1
ATOM 3085 N N . LEU A 1 453 ? 109.199 30.530 58.753 1.00 72.08 445 LEU A N 1
ATOM 3086 C CA . LEU A 1 453 ? 110.459 31.234 58.980 1.00 72.43 445 LEU A CA 1
ATOM 3087 C C . LEU A 1 453 ? 110.997 31.870 57.704 1.00 74.58 445 LEU A C 1
ATOM 3088 O O . LEU A 1 453 ? 111.648 32.919 57.770 1.00 76.63 445 LEU A O 1
ATOM 3093 N N . PHE A 1 454 ? 110.754 31.258 56.542 1.00 71.56 446 PHE A N 1
ATOM 3094 C CA . PHE A 1 454 ? 111.242 31.859 55.304 1.00 78.29 446 PHE A CA 1
ATOM 3095 C C . PHE A 1 454 ? 110.277 32.914 54.774 1.00 80.16 446 PHE A C 1
ATOM 3096 O O . PHE A 1 454 ? 110.710 33.961 54.279 1.00 80.56 446 PHE A O 1
ATOM 3104 N N . ILE A 1 455 ? 108.971 32.657 54.879 1.00 80.72 447 ILE A N 1
ATOM 3105 C CA . ILE A 1 455 ? 107.966 33.630 54.454 1.00 79.44 447 ILE A CA 1
ATOM 3106 C C . ILE A 1 455 ? 108.122 34.930 55.234 1.00 81.23 447 ILE A C 1
ATOM 3107 O O . ILE A 1 455 ? 108.163 36.024 54.656 1.00 82.84 447 ILE A O 1
ATOM 3112 N N . LEU A 1 456 ? 108.205 34.830 56.557 1.00 86.81 448 LEU A N 1
ATOM 3113 C CA . LEU A 1 456 ? 108.456 36.001 57.381 1.00 93.33 448 LEU A CA 1
ATOM 3114 C C . LEU A 1 456 ? 109.896 36.468 57.208 1.00 109.36 448 LEU A C 1
ATOM 3115 O O . LEU A 1 456 ? 110.786 35.694 56.846 1.00 109.75 448 LEU A O 1
ATOM 3120 N N . GLY A 1 457 ? 110.119 37.755 57.457 1.00 125.91 449 GLY A N 1
ATOM 3121 C CA . GLY A 1 457 ? 111.468 38.280 57.416 1.00 129.26 449 GLY A CA 1
ATOM 3122 C C . GLY A 1 457 ? 112.305 37.753 58.565 1.00 129.30 449 GLY A C 1
ATOM 3123 O O . GLY A 1 457 ? 111.807 37.481 59.658 1.00 127.75 449 GLY A O 1
ATOM 3124 N N . LYS A 1 458 ? 113.604 37.593 58.304 1.00 122.70 450 LYS A N 1
ATOM 3125 C CA . LYS A 1 458 ? 114.500 37.138 59.359 1.00 113.47 450 LYS A CA 1
ATOM 3126 C C . LYS A 1 458 ? 114.530 38.118 60.524 1.00 106.14 450 LYS A C 1
ATOM 3127 O O . LYS A 1 458 ? 114.762 37.713 61.668 1.00 106.54 450 LYS A O 1
ATOM 3133 N N . THR A 1 459 ? 114.285 39.402 60.261 1.00 100.90 451 THR A N 1
ATOM 3134 C CA . THR A 1 459 ? 114.131 40.362 61.347 1.00 99.30 451 THR A CA 1
ATOM 3135 C C . THR A 1 459 ? 112.747 40.283 61.978 1.00 98.60 451 THR A C 1
ATOM 3136 O O . THR A 1 459 ? 112.602 40.541 63.178 1.00 99.88 451 THR A O 1
ATOM 3138 N N . GLU A 1 460 ? 111.727 39.929 61.191 1.00 96.41 452 GLU A N 1
ATOM 3139 C CA . GLU A 1 460 ? 110.379 39.799 61.733 1.00 86.67 452 GLU A CA 1
ATOM 3140 C C . GLU A 1 460 ? 110.245 38.551 62.596 1.00 81.17 452 GLU A C 1
ATOM 3141 O O . GLU A 1 460 ? 109.516 38.553 63.595 1.00 77.76 452 GLU A O 1
ATOM 3147 N N . SER A 1 461 ? 110.933 37.472 62.220 1.00 78.39 453 SER A N 1
ATOM 3148 C CA . SER A 1 461 ? 110.890 36.260 63.028 1.00 75.63 453 SER A CA 1
ATOM 3149 C C . SER A 1 461 ? 111.497 36.499 64.405 1.00 77.12 453 SER A C 1
ATOM 3150 O O . SER A 1 461 ? 110.945 36.058 65.420 1.00 74.56 453 SER A O 1
ATOM 3153 N N . VAL A 1 462 ? 112.628 37.205 64.463 1.00 80.07 454 VAL A N 1
ATOM 3154 C CA . VAL A 1 462 ? 113.231 37.510 65.756 1.00 77.18 454 VAL A CA 1
ATOM 3155 C C . VAL A 1 462 ? 112.353 38.471 66.545 1.00 79.92 454 VAL A C 1
ATOM 3156 O O . VAL A 1 462 ? 112.300 38.402 67.779 1.00 82.59 454 VAL A O 1
ATOM 3158 N N . LYS A 1 463 ? 111.649 39.375 65.860 1.00 81.65 455 LYS A N 1
ATOM 3159 C CA . LYS A 1 463 ? 110.782 40.315 66.561 1.00 84.58 455 LYS A CA 1
ATOM 3160 C C . LYS A 1 463 ? 109.590 39.612 67.199 1.00 91.25 455 LYS A C 1
ATOM 3161 O O . LYS A 1 463 ? 109.091 40.063 68.237 1.00 94.63 455 LYS A O 1
ATOM 3163 N N . ARG A 1 464 ? 109.126 38.510 66.604 1.00 91.61 456 ARG A N 1
ATOM 3164 C CA . ARG A 1 464 ? 108.016 37.765 67.191 1.00 88.11 456 ARG A CA 1
ATOM 3165 C C . ARG A 1 464 ? 108.475 36.909 68.364 1.00 85.93 456 ARG A C 1
ATOM 3166 O O . ARG A 1 464 ? 107.755 36.785 69.361 1.00 84.09 456 ARG A O 1
ATOM 3174 N N . ILE A 1 465 ? 109.664 36.312 68.263 1.00 86.00 457 ILE A N 1
ATOM 3175 C CA . ILE A 1 465 ? 110.192 35.526 69.372 1.00 82.04 457 ILE A CA 1
ATOM 3176 C C . ILE A 1 465 ? 110.495 36.425 70.563 1.00 85.60 457 ILE A C 1
ATOM 3177 O O . ILE A 1 465 ? 110.245 36.057 71.716 1.00 85.66 457 ILE A O 1
ATOM 3182 N N . GLU A 1 466 ? 111.027 37.623 70.306 1.00 89.76 458 GLU A N 1
ATOM 3183 C CA . GLU A 1 466 ? 111.321 38.545 71.399 1.00 94.48 458 GLU A CA 1
ATOM 3184 C C . GLU A 1 466 ? 110.049 39.026 72.086 1.00 100.85 458 GLU A C 1
ATOM 3185 O O . GLU A 1 466 ? 110.052 39.255 73.299 1.00 104.16 458 GLU A O 1
ATOM 3187 N N . ASN A 1 467 ? 108.956 39.182 71.336 1.00 105.35 459 ASN A N 1
ATOM 3188 C CA . ASN A 1 467 ? 107.692 39.565 71.955 1.00 107.98 459 ASN A CA 1
ATOM 3189 C C . ASN A 1 467 ? 107.131 38.445 72.821 1.00 107.26 459 ASN A C 1
ATOM 3190 O O . ASN A 1 467 ? 106.452 38.716 73.818 1.00 108.30 459 ASN A O 1
ATOM 3195 N N . PHE A 1 468 ? 107.397 37.189 72.458 1.00 99.35 460 PHE A N 1
ATOM 3196 C CA . PHE A 1 468 ? 106.949 36.075 73.284 1.00 88.61 460 PHE A CA 1
ATOM 3197 C C . PHE A 1 468 ? 107.694 36.034 74.612 1.00 86.27 460 PHE A C 1
ATOM 3198 O O . PHE A 1 468 ? 107.111 35.666 75.639 1.00 88.92 460 PHE A O 1
ATOM 3206 N N . LEU A 1 469 ? 108.969 36.426 74.618 1.00 83.68 461 LEU A N 1
ATOM 3207 C CA . LEU A 1 469 ? 109.767 36.402 75.836 1.00 83.63 461 LEU A CA 1
ATOM 3208 C C . LEU A 1 469 ? 109.434 37.548 76.784 1.00 91.45 461 LEU A C 1
ATOM 3209 O O . LEU A 1 469 ? 109.749 37.457 77.976 1.00 97.09 461 LEU A O 1
ATOM 3214 N N . LYS A 1 470 ? 108.805 38.611 76.293 1.00 91.84 462 LYS A N 1
ATOM 3215 C CA . LYS A 1 470 ? 108.457 39.753 77.135 1.00 93.52 462 LYS A CA 1
ATOM 3216 C C . LYS A 1 470 ? 107.239 39.453 78.006 1.00 90.45 462 LYS A C 1
ATOM 3217 O O . LYS A 1 470 ? 106.113 39.370 77.515 1.00 86.29 462 LYS A O 1
#

Sequence (430 aa):
SLIVTRFAPSPTGYLHIGGLRTAIFNYLFARANQGKFFLRIEDTDLSRNSIEAANAIIEAFKWVGLEYDGEILYQSKRFEIYKEYIQKLLDEDKAYYCYMSKDELDALREEPPKGIEPVVRIKVPQNEVIGFNDGVKGEVKVNTNELDDFIIARSDGTPTYNFVVIVDDALMGITDVIRGDDHLSNTPKQIVLYKALNFKIPNFFHVPMILNEEGQKLSKRHGATNVMDYQEMGYLKEALVNFLVRLGWSYQDKEIFSMQELLECFDPKDLNSSPSSCFSWHKLNWLNAHYLKNQSAQKLLELLKPFSFSDLSHLNPADRLLDALKERSQTLKELALKIDEVLIAPVEYEEKVFKKLNQALIMPLLEKFKLELKEANFMHKIIEEEKIKAGSFMQPLRLALLGKGGGIGLKEALFILGKTESVKRIENFLK

InterPro domains:
  IPR000924 Glutamyl/glutaminyl-tRNA synthetase [PR00987] (7-19)
  IPR000924 Glutamyl/glutaminyl-tRNA synthetase [PR00987] (21-32)
  IPR000924 Glutamyl/glutaminyl-tRNA synthetase [PR00987] (36-49)
  IPR000924 Glutamyl/glutaminyl-tRNA synthetase [PR00987] (180-190)
  IPR000924 Glutamyl/glutaminyl-tRNA synthetase [PR00987] (196-204)
  IPR001412 Aminoacyl-tRNA synthetase, class I, conserved site [PS00178] (10-21)
  IPR004527 Glutamate-tRNA ligase, bacterial/mitochondrial [MF_00022] (3-461)
  IPR004527 Glutamate-tRNA ligase, bacterial/mitochondrial [TIGR00464] (4-462)
  IPR008925 Aminoacyl-tRNA synthetase, class I, anticodon-binding superfamily [SSF48163] (301-461)
  IPR014729 Rossmann-like alpha/beta/alpha sandwich fold [G3DSA:3.40.50.620] (3-315)
  IPR020058 Glutamyl/glutaminyl-tRNA synthetase, class Ib, catalytic domain [PF00749] (4-306)
  IPR020751 Aminoacyl-tRNA synthetase, class I, anticodon-binding domain, subdomain 2 [G3DSA:1.10.10.350] (366-463)
  IPR033910 Glutamyl-tRNA synthetase [cd00808] (4-314)
  IPR045462 Aminoacyl-tRNA synthetase, class I, anticodon-binding [PF19269] (319-460)
  IPR049940 Glutamyl-Q tRNA(Asp) synthetase/Glutamate--tRNA ligase [PTHR43311] (4-461)

Organism: Helicobacter pylori (strain G27) (NCBI:txid563041)